Protein AF-A0A1V5L8U8-F1 (afdb_monomer)

pLDDT: mean 83.46, std 14.88, range [32.38, 98.06]

Structure (mmCIF, N/CA/C/O backbone):
data_AF-A0A1V5L8U8-F1
#
_entry.id   AF-A0A1V5L8U8-F1
#
loop_
_atom_site.group_PDB
_atom_site.id
_atom_site.type_symbol
_atom_site.label_atom_id
_atom_site.label_alt_id
_atom_site.label_comp_id
_atom_site.label_asym_id
_atom_site.label_entity_id
_atom_site.label_seq_id
_atom_site.pdbx_PDB_ins_code
_atom_site.Cartn_x
_atom_site.Cartn_y
_atom_site.Cartn_z
_atom_site.occupancy
_atom_site.B_iso_or_equiv
_atom_site.auth_seq_id
_atom_site.auth_comp_id
_atom_site.auth_asym_id
_atom_site.auth_atom_id
_atom_site.pdbx_PDB_model_num
ATOM 1 N N . MET A 1 1 ? -17.387 28.660 22.963 1.00 44.50 1 MET A N 1
ATOM 2 C CA . MET A 1 1 ? -15.971 28.451 23.351 1.00 44.50 1 MET A CA 1
ATOM 3 C C . MET A 1 1 ? -15.909 27.223 24.252 1.00 44.50 1 MET A C 1
ATOM 5 O O . MET A 1 1 ? -16.663 27.204 25.211 1.00 44.50 1 MET A O 1
ATOM 9 N N . GLY A 1 2 ? -15.097 26.206 23.930 1.00 62.06 2 GLY A N 1
ATOM 10 C CA . GLY A 1 2 ? -15.067 24.925 24.670 1.00 62.06 2 GLY A CA 1
ATOM 11 C C . GLY A 1 2 ? -14.034 24.831 25.805 1.00 62.06 2 GLY A C 1
ATOM 12 O O . GLY A 1 2 ? -14.216 24.066 26.744 1.00 62.06 2 GLY A O 1
ATOM 13 N N . ARG A 1 3 ? -12.962 25.633 25.762 1.00 73.81 3 ARG A N 1
ATOM 14 C CA . ARG A 1 3 ? -11.965 25.745 26.842 1.00 73.81 3 ARG A CA 1
ATOM 15 C C . ARG A 1 3 ? -11.237 27.084 26.792 1.00 73.81 3 ARG A C 1
ATOM 17 O O . ARG A 1 3 ? -11.076 27.654 25.712 1.00 73.81 3 ARG A O 1
ATOM 24 N N . VAL A 1 4 ? -10.746 27.539 27.940 1.00 76.62 4 VAL A N 1
ATOM 25 C CA . VAL A 1 4 ? -9.799 28.652 28.080 1.00 76.62 4 VAL A CA 1
ATOM 26 C C . VAL A 1 4 ? -8.447 28.076 28.483 1.00 76.62 4 VAL A C 1
ATOM 28 O O . VAL A 1 4 ? -8.317 27.461 29.536 1.00 76.62 4 VAL A O 1
ATOM 31 N N . ILE A 1 5 ? -7.425 28.266 27.650 1.00 77.50 5 ILE A N 1
ATOM 32 C CA . ILE A 1 5 ? -6.065 27.811 27.950 1.00 77.50 5 ILE A CA 1
ATOM 33 C C . ILE A 1 5 ? -5.241 29.000 28.447 1.00 77.50 5 ILE A C 1
ATOM 35 O O . ILE A 1 5 ? -4.843 29.860 27.663 1.00 77.50 5 ILE A O 1
ATOM 39 N N . ALA A 1 6 ? -4.940 29.029 29.742 1.00 81.19 6 ALA A N 1
ATOM 40 C CA . ALA A 1 6 ? -3.997 29.972 30.322 1.00 81.19 6 ALA A CA 1
ATOM 41 C C . ALA A 1 6 ? -2.571 29.432 30.139 1.00 81.19 6 ALA A C 1
ATOM 43 O O . ALA A 1 6 ? -2.156 28.483 30.805 1.00 81.19 6 ALA A O 1
ATOM 44 N N . ARG A 1 7 ? -1.808 30.025 29.215 1.00 84.12 7 ARG A N 1
ATOM 45 C CA . ARG A 1 7 ? -0.386 29.713 28.996 1.00 84.12 7 ARG A CA 1
ATOM 46 C C . ARG A 1 7 ? 0.474 30.895 29.439 1.00 84.12 7 ARG A C 1
ATOM 48 O O . ARG A 1 7 ? 0.450 31.919 28.762 1.00 84.12 7 ARG A O 1
ATOM 55 N N . PRO A 1 8 ? 1.241 30.768 30.532 1.00 85.50 8 PRO A N 1
ATOM 56 C CA . PRO A 1 8 ? 2.169 31.808 30.933 1.00 85.50 8 PRO A CA 1
ATOM 57 C C . PRO A 1 8 ? 3.438 31.765 30.076 1.00 85.50 8 PRO A C 1
ATOM 59 O O . PRO A 1 8 ? 4.004 30.696 29.810 1.00 85.50 8 PRO A O 1
ATOM 62 N N . PHE A 1 9 ? 3.904 32.947 29.689 1.00 87.44 9 PHE A N 1
ATOM 63 C CA . PHE A 1 9 ? 5.150 33.162 28.962 1.00 87.44 9 PHE A CA 1
ATOM 64 C C . PHE A 1 9 ? 6.118 33.985 29.821 1.00 87.44 9 PHE A C 1
ATOM 66 O O . PHE A 1 9 ? 5.687 34.748 30.683 1.00 87.44 9 PHE A O 1
ATOM 73 N N . GLN A 1 10 ? 7.417 33.823 29.587 1.00 87.62 10 GLN A N 1
ATOM 74 C CA . GLN A 1 10 ? 8.487 34.675 30.116 1.00 87.62 10 GLN A CA 1
ATOM 75 C C . GLN A 1 10 ? 9.267 35.283 28.949 1.00 87.62 10 GLN A C 1
ATOM 77 O O . GLN A 1 10 ? 9.332 34.669 27.890 1.00 87.62 10 GLN A O 1
ATOM 82 N N . GLY A 1 11 ? 9.869 36.454 29.136 1.00 86.25 11 GLY A N 1
ATOM 83 C CA . GLY A 1 11 ? 10.631 37.156 28.098 1.00 86.25 11 GLY A CA 1
ATOM 84 C C . GLY A 1 11 ? 9.962 38.453 27.650 1.00 86.25 11 GLY A C 1
ATOM 85 O O . GLY A 1 11 ? 8.949 38.864 28.212 1.00 86.25 11 GLY A O 1
ATOM 86 N N . GLU A 1 12 ? 10.548 39.083 26.638 1.00 83.25 12 GLU A N 1
ATOM 87 C CA . GLU A 1 12 ? 10.121 40.380 26.109 1.00 83.25 12 GLU A CA 1
ATOM 88 C C . GLU A 1 12 ? 9.320 40.207 24.806 1.00 83.25 12 GLU A C 1
ATOM 90 O O . GLU A 1 12 ? 9.393 39.147 24.167 1.00 83.25 12 GLU A O 1
ATOM 95 N N . PRO A 1 13 ? 8.555 41.222 24.361 1.00 87.12 13 PRO A N 1
ATOM 96 C CA . PRO A 1 13 ? 7.901 41.199 23.057 1.00 87.12 13 PRO A CA 1
ATOM 97 C C . PRO A 1 13 ? 8.875 40.809 21.932 1.00 87.12 13 PRO A C 1
ATOM 99 O O . PRO A 1 13 ? 9.871 41.484 21.688 1.00 87.12 13 PRO A O 1
ATOM 102 N N . GLY A 1 14 ? 8.586 39.694 21.253 1.00 79.62 14 GLY A N 1
ATOM 103 C CA . GLY A 1 14 ? 9.442 39.112 20.209 1.00 79.62 14 GLY A CA 1
ATOM 104 C C . GLY A 1 14 ? 10.337 37.949 20.662 1.00 79.62 14 GLY A C 1
ATOM 105 O O . GLY A 1 14 ? 10.921 37.286 19.810 1.00 79.62 14 GLY A O 1
ATOM 106 N N . SER A 1 15 ? 10.412 37.647 21.964 1.00 84.12 15 SER A N 1
ATOM 107 C CA . SER A 1 15 ? 11.264 36.585 22.532 1.00 84.12 15 SER A CA 1
ATOM 108 C C . SER A 1 15 ? 10.591 35.771 23.650 1.00 84.12 15 SER A C 1
ATOM 110 O O . SER A 1 15 ? 11.255 35.227 24.531 1.00 84.12 15 SER A O 1
ATOM 112 N N . PHE A 1 16 ? 9.261 35.650 23.619 1.00 83.50 16 PHE A N 1
ATOM 113 C CA . PHE A 1 16 ? 8.518 34.893 24.627 1.00 83.50 16 PHE A CA 1
ATOM 114 C C . PHE A 1 16 ? 8.857 33.393 24.628 1.00 83.50 16 PHE A C 1
ATOM 116 O O . PHE A 1 16 ? 8.695 32.691 23.629 1.00 83.50 16 PHE A O 1
ATOM 123 N N . VAL A 1 17 ? 9.224 32.877 25.799 1.00 74.00 17 VAL A N 1
ATOM 124 C CA . VAL A 1 17 ? 9.460 31.460 26.083 1.00 74.00 17 VAL A CA 1
ATOM 125 C C . VAL A 1 17 ? 8.298 30.904 26.904 1.00 74.00 17 VAL A C 1
ATOM 127 O O . VAL A 1 17 ? 7.831 31.515 27.867 1.00 74.00 17 VAL A O 1
ATOM 130 N N . ARG A 1 18 ? 7.807 29.721 26.520 1.00 80.56 18 ARG A N 1
ATOM 131 C CA . ARG A 1 18 ? 6.719 29.032 27.230 1.00 80.56 18 ARG A CA 1
ATOM 132 C C . ARG A 1 18 ? 7.197 28.572 28.606 1.00 80.56 18 ARG A C 1
ATOM 134 O O . ARG A 1 18 ? 8.231 27.918 28.714 1.00 80.56 18 ARG A O 1
ATOM 141 N N . THR A 1 19 ? 6.410 28.846 29.641 1.00 80.44 19 THR A N 1
ATOM 142 C CA . THR A 1 19 ? 6.675 28.333 30.993 1.00 80.44 19 THR A CA 1
ATOM 143 C C . THR A 1 19 ? 5.835 27.094 31.303 1.00 80.44 19 THR A C 1
ATOM 145 O O . THR A 1 19 ? 4.865 26.784 30.610 1.00 80.44 19 THR A O 1
ATOM 148 N N . LYS A 1 20 ? 6.185 26.385 32.383 1.00 69.06 20 LYS A N 1
ATOM 149 C CA . LYS A 1 20 ? 5.492 25.161 32.823 1.00 69.06 20 LYS A CA 1
ATOM 150 C C . LYS A 1 20 ? 4.095 25.403 33.424 1.00 69.06 20 LYS A C 1
ATOM 152 O O . LYS A 1 20 ? 3.372 24.444 33.653 1.00 69.06 20 LYS A O 1
ATOM 157 N N . GLY A 1 21 ? 3.679 26.652 33.660 1.00 73.50 21 GLY A N 1
ATOM 158 C CA . GLY A 1 21 ? 2.427 26.989 34.359 1.00 73.50 21 GLY A CA 1
ATOM 159 C C . GLY A 1 21 ? 1.143 26.911 33.521 1.00 73.50 21 GLY A C 1
ATOM 160 O O . GLY A 1 21 ? 0.193 27.632 33.820 1.00 73.50 21 GLY A O 1
ATOM 161 N N . ARG A 1 22 ? 1.106 26.102 32.454 1.00 80.25 22 ARG A N 1
ATOM 162 C CA . ARG A 1 22 ? -0.082 25.959 31.597 1.00 80.25 22 ARG A CA 1
ATOM 163 C C . ARG A 1 22 ? -1.259 25.409 32.411 1.00 80.25 22 ARG A C 1
ATOM 165 O O . ARG A 1 22 ? -1.125 24.374 33.058 1.00 80.25 22 ARG A O 1
ATOM 172 N N . ARG A 1 23 ? -2.416 26.069 32.330 1.00 74.62 23 ARG A N 1
ATOM 173 C CA . ARG A 1 23 ? -3.693 25.586 32.871 1.00 74.62 23 ARG A CA 1
ATOM 174 C C . ARG A 1 23 ? -4.756 25.599 31.785 1.00 74.62 23 ARG A C 1
ATOM 176 O O . ARG A 1 23 ? -4.928 26.604 31.100 1.00 74.62 23 ARG A O 1
ATOM 183 N N . ASP A 1 24 ? -5.478 24.497 31.666 1.00 77.88 24 ASP A N 1
ATOM 184 C CA . ASP A 1 24 ? -6.575 24.346 30.719 1.00 77.88 24 ASP A CA 1
ATOM 185 C C . ASP A 1 24 ? -7.878 24.340 31.536 1.00 77.88 24 ASP A C 1
ATOM 187 O O . ASP A 1 24 ? -8.090 23.464 32.369 1.00 77.88 24 ASP A O 1
ATOM 191 N N . PHE A 1 25 ? -8.719 25.355 31.343 1.00 80.88 25 PHE A N 1
ATOM 192 C CA . PHE A 1 25 ? -10.020 25.497 31.993 1.00 80.88 25 PHE A CA 1
ATOM 193 C C . PHE A 1 25 ? -11.112 25.128 30.994 1.00 80.88 25 PHE A C 1
ATOM 195 O O . PHE A 1 25 ? -11.476 25.929 30.128 1.00 80.88 25 PHE A O 1
ATOM 202 N N . SER A 1 26 ? -11.602 23.899 31.079 1.00 82.56 26 SER A N 1
ATOM 203 C CA . SER A 1 26 ? -12.661 23.407 30.199 1.00 82.56 26 SER A CA 1
ATOM 204 C C . SER A 1 26 ? -14.034 23.870 30.669 1.00 82.56 26 SER A C 1
ATOM 206 O O . SER A 1 26 ? -14.307 23.927 31.868 1.00 82.56 26 SER A O 1
ATOM 208 N N . VAL A 1 27 ? -14.903 24.199 29.717 1.00 85.56 27 VAL A N 1
ATOM 209 C CA . VAL A 1 27 ? -16.311 24.485 30.004 1.00 85.56 27 VAL A CA 1
ATOM 210 C C . VAL A 1 27 ? -17.068 23.156 29.963 1.00 85.56 27 VAL A C 1
ATOM 212 O O . VAL A 1 27 ? -16.874 22.404 29.006 1.00 85.56 27 VAL A O 1
ATOM 215 N N . PRO A 1 28 ? -17.917 22.841 30.959 1.00 84.94 28 PRO A N 1
ATOM 216 C CA . PRO A 1 28 ? -18.753 21.650 30.896 1.00 84.94 28 PRO A CA 1
ATOM 217 C C . PRO A 1 28 ? -19.598 21.620 29.612 1.00 84.94 28 PRO A C 1
ATOM 219 O O . PRO A 1 28 ? -20.017 22.683 29.138 1.00 84.94 28 PRO A O 1
ATOM 222 N N . PRO A 1 29 ? -19.897 20.430 29.059 1.00 87.62 29 PRO A N 1
ATOM 223 C CA . PRO A 1 29 ? -20.799 20.300 27.921 1.00 87.62 29 PRO A CA 1
ATOM 224 C C . PRO A 1 29 ? -22.115 21.058 28.150 1.00 87.62 29 PRO A C 1
ATOM 226 O O . PRO A 1 29 ? -22.753 20.919 29.194 1.00 87.62 29 PRO A O 1
ATOM 229 N N . SER A 1 30 ? -22.526 21.860 27.164 1.00 88.19 30 SER A N 1
ATOM 230 C CA . SER A 1 30 ? -23.693 22.754 27.250 1.00 88.19 30 SER A CA 1
ATOM 231 C C . SER A 1 30 ? -25.049 22.038 27.259 1.00 88.19 30 SER A C 1
ATOM 233 O O . SER A 1 30 ? -26.071 22.670 27.502 1.00 88.19 30 SER A O 1
ATOM 235 N N . GLY A 1 31 ? -25.072 20.740 26.964 1.00 90.88 31 GLY A N 1
ATOM 236 C CA . GLY A 1 31 ? -26.263 19.895 26.985 1.00 90.88 31 GLY A CA 1
ATOM 237 C C . GLY A 1 31 ? -25.912 18.467 27.410 1.00 90.88 31 GLY A C 1
ATOM 238 O O . GLY A 1 31 ? -24.744 18.200 27.708 1.00 90.88 31 GLY A O 1
ATOM 239 N N . PRO A 1 32 ? -26.903 17.562 27.470 1.00 94.19 32 PRO A N 1
ATOM 240 C CA . PRO A 1 32 ? -26.669 16.144 27.723 1.00 94.19 32 PRO A CA 1
ATOM 241 C C . PRO A 1 32 ? -25.724 15.530 26.687 1.00 94.19 32 PRO A C 1
ATOM 243 O O . PRO A 1 32 ? -25.751 15.886 25.507 1.00 94.19 32 PRO A O 1
ATOM 246 N N . THR A 1 33 ? -24.895 14.598 27.138 1.00 95.69 33 THR A N 1
ATOM 247 C CA . THR A 1 33 ? -23.959 13.825 26.318 1.00 95.69 33 THR A CA 1
ATOM 248 C C . THR A 1 33 ? -24.261 12.337 26.439 1.00 95.69 33 THR A C 1
ATOM 250 O O . THR A 1 33 ? -24.886 11.905 27.405 1.00 95.69 33 THR A O 1
ATOM 253 N N . TYR A 1 34 ? -23.759 11.520 25.510 1.00 96.94 34 TYR A N 1
ATOM 254 C CA . TYR A 1 34 ? -23.870 10.067 25.659 1.00 96.94 34 TYR A CA 1
ATOM 255 C C . TYR A 1 34 ? -23.141 9.533 26.898 1.00 96.94 34 TYR A C 1
ATOM 257 O O . TYR A 1 34 ? -23.536 8.496 27.411 1.00 96.94 34 TYR A O 1
ATOM 265 N N . LEU A 1 35 ? -22.144 10.248 27.436 1.00 97.00 35 LEU A N 1
ATOM 266 C CA . LEU A 1 35 ? -21.530 9.878 28.714 1.00 97.00 35 LEU A CA 1
ATOM 267 C C . LEU A 1 35 ? -22.527 10.014 29.875 1.00 97.00 35 LEU A C 1
ATOM 269 O O . LEU A 1 35 ? -22.602 9.130 30.721 1.00 97.00 35 LEU A O 1
ATOM 273 N N . ASP A 1 36 ? -23.340 11.076 29.876 1.00 96.25 36 ASP A N 1
ATOM 274 C CA . ASP A 1 36 ? -24.425 11.228 30.854 1.00 96.25 36 ASP A CA 1
ATOM 275 C C . ASP A 1 36 ? -25.468 10.114 30.681 1.00 96.25 36 ASP A C 1
ATOM 277 O O . ASP A 1 36 ? -25.864 9.480 31.655 1.00 96.25 36 ASP A O 1
ATOM 281 N N . ARG A 1 37 ? -25.859 9.821 29.430 1.00 97.38 37 ARG A N 1
ATOM 282 C CA . ARG A 1 37 ? -26.829 8.757 29.123 1.00 97.38 37 ARG A CA 1
ATOM 283 C C . ARG A 1 37 ? -26.358 7.379 29.576 1.00 97.38 37 ARG A C 1
ATOM 285 O O . ARG A 1 37 ? -27.161 6.613 30.102 1.00 97.38 37 ARG A O 1
ATOM 292 N N . LEU A 1 38 ? -25.075 7.064 29.404 1.00 97.88 38 LEU A N 1
ATOM 293 C CA . LEU A 1 38 ? -24.485 5.819 29.902 1.00 97.88 38 LEU A CA 1
ATOM 294 C C . LEU A 1 38 ? -24.603 5.728 31.428 1.00 97.88 38 LEU A C 1
ATOM 296 O O . LEU A 1 38 ? -25.060 4.707 31.940 1.00 97.88 38 LEU A O 1
ATOM 300 N N . GLN A 1 39 ? -24.285 6.808 32.149 1.00 96.12 39 GLN A N 1
ATOM 301 C CA . GLN A 1 39 ? -24.415 6.843 33.609 1.00 96.12 39 GLN A CA 1
ATOM 302 C C . GLN A 1 39 ? -25.869 6.696 34.077 1.00 96.12 39 GLN A C 1
ATOM 304 O O . GLN A 1 39 ? -26.125 5.964 35.032 1.00 96.12 39 GLN A O 1
ATOM 309 N N . GLU A 1 40 ? -26.824 7.329 33.391 1.00 96.50 40 GLU A N 1
ATOM 310 C CA . GLU A 1 40 ? -28.263 7.184 33.665 1.00 96.50 40 GLU A CA 1
ATOM 311 C C . GLU A 1 40 ? -28.744 5.726 33.530 1.00 96.50 40 GLU A C 1
ATOM 313 O O . GLU A 1 40 ? -29.653 5.313 34.248 1.00 96.50 40 GLU A O 1
ATOM 318 N N . HIS A 1 41 ? -28.102 4.933 32.665 1.00 97.31 41 HIS A N 1
ATOM 319 C CA . HIS A 1 41 ? -28.384 3.505 32.470 1.00 97.31 41 HIS A CA 1
ATOM 320 C C . HIS A 1 41 ? -27.484 2.589 33.316 1.00 97.31 41 HIS A C 1
ATOM 322 O O . HIS A 1 41 ? -27.465 1.377 33.112 1.00 97.31 41 HIS A O 1
ATOM 328 N N . GLY A 1 42 ? -26.731 3.146 34.270 1.00 96.62 42 GLY A N 1
ATOM 329 C CA . GLY A 1 42 ? -25.854 2.380 35.155 1.00 96.62 42 GLY A CA 1
ATOM 330 C C . GLY A 1 42 ? -24.607 1.811 34.473 1.00 96.62 42 GLY A C 1
ATOM 331 O O . GLY A 1 42 ? -23.954 0.944 35.050 1.00 96.62 42 GLY A O 1
ATOM 332 N N . VAL A 1 43 ? -24.254 2.287 33.275 1.00 97.69 43 VAL A N 1
ATOM 333 C CA . VAL A 1 43 ? -23.040 1.864 32.570 1.00 97.69 43 VAL A CA 1
ATOM 334 C C . VAL A 1 43 ? -21.848 2.696 33.058 1.00 97.69 43 VAL A C 1
ATOM 336 O O . VAL A 1 43 ? -21.846 3.921 32.896 1.00 97.69 43 VAL A O 1
ATOM 339 N N . PRO A 1 44 ? -20.813 2.072 33.647 1.00 97.25 44 PRO A N 1
ATOM 340 C CA . PRO A 1 44 ? -19.638 2.796 34.110 1.00 97.25 44 PRO A CA 1
ATOM 341 C C . PRO A 1 44 ? -18.785 3.303 32.941 1.00 97.25 44 PRO A C 1
ATOM 343 O O . PRO A 1 44 ? -18.638 2.642 31.911 1.00 97.25 44 PRO A O 1
ATOM 346 N N . VAL A 1 45 ? -18.187 4.480 33.127 1.00 98.00 45 VAL A N 1
ATOM 347 C CA . VAL A 1 45 ? -17.267 5.093 32.162 1.00 98.00 45 VAL A CA 1
ATOM 348 C C . VAL A 1 45 ? -15.908 5.312 32.824 1.00 98.00 45 VAL A C 1
ATOM 350 O O . VAL A 1 45 ? -15.792 6.092 33.773 1.00 98.00 45 VAL A O 1
ATOM 353 N N . HIS A 1 46 ? -14.874 4.647 32.312 1.00 97.75 46 HIS A N 1
ATOM 354 C CA . HIS A 1 46 ? -13.487 4.795 32.737 1.00 97.75 46 HIS A CA 1
ATOM 355 C C . HIS A 1 46 ? -12.715 5.698 31.767 1.00 97.75 46 HIS A C 1
ATOM 357 O O . HIS A 1 46 ? -12.510 5.354 30.604 1.00 97.75 46 HIS A O 1
ATOM 363 N N . GLY A 1 47 ? -12.279 6.867 32.236 1.00 97.12 47 GLY A N 1
ATOM 364 C CA . GLY A 1 47 ? -11.524 7.828 31.429 1.00 97.12 47 GLY A CA 1
ATOM 365 C C . GLY A 1 47 ? -10.015 7.687 31.600 1.00 97.12 47 GLY A C 1
ATOM 366 O O . GLY A 1 47 ? -9.516 7.735 32.721 1.00 97.12 47 GLY A O 1
ATOM 367 N N . VAL A 1 48 ? -9.267 7.594 30.500 1.00 96.75 48 VAL A N 1
ATOM 368 C CA . VAL A 1 48 ? -7.801 7.477 30.515 1.00 96.75 48 VAL A CA 1
ATOM 369 C C . VAL A 1 48 ? -7.152 8.698 29.864 1.00 96.75 48 VAL A C 1
ATOM 371 O O . VAL A 1 48 ? -7.378 9.017 28.692 1.00 96.75 48 VAL A O 1
ATOM 374 N N . GLY A 1 49 ? -6.299 9.379 30.629 1.00 91.38 49 GLY A N 1
ATOM 375 C CA . GLY A 1 49 ? -5.541 10.537 30.163 1.00 91.38 49 GLY A CA 1
ATOM 376 C C . GLY A 1 49 ? -6.405 11.781 29.932 1.00 91.38 49 GLY A C 1
ATOM 377 O O . GLY A 1 49 ? -7.309 12.100 30.702 1.00 91.38 49 GLY A O 1
ATOM 378 N N . LYS A 1 50 ? -6.103 12.524 28.862 1.00 88.56 50 LYS A N 1
ATOM 379 C CA . LYS A 1 50 ? -6.628 13.883 28.628 1.00 88.56 50 LYS A CA 1
ATOM 380 C C . LYS A 1 50 ? -8.107 13.960 28.249 1.00 88.56 50 LYS A C 1
ATOM 382 O O . LYS A 1 50 ? -8.643 15.063 28.185 1.00 88.56 50 LYS A O 1
ATOM 387 N N . VAL A 1 51 ? -8.766 12.833 27.986 1.00 91.00 51 VAL A N 1
ATOM 388 C CA . VAL A 1 51 ? -10.175 12.830 27.568 1.00 91.00 51 VAL A CA 1
ATOM 389 C C . VAL A 1 51 ? -11.100 13.395 28.646 1.00 91.00 51 VAL A C 1
ATOM 391 O O . VAL A 1 51 ? -12.036 14.117 28.329 1.00 91.00 51 VAL A O 1
ATOM 394 N N . VAL A 1 52 ? -10.791 13.154 29.921 1.00 91.75 52 VAL A N 1
ATOM 395 C CA . VAL A 1 52 ? -11.594 13.620 31.061 1.00 91.75 52 VAL A CA 1
ATOM 396 C C . VAL A 1 52 ? -11.663 15.149 31.093 1.00 91.75 52 VAL A C 1
ATOM 398 O O . VAL A 1 52 ? -12.731 15.733 31.294 1.00 91.75 52 VAL A O 1
ATOM 401 N N . ASP A 1 53 ? -10.533 15.803 30.808 1.00 88.31 53 ASP A N 1
ATOM 402 C CA . ASP A 1 53 ? -10.434 17.261 30.750 1.00 88.31 53 ASP A CA 1
ATOM 403 C C . ASP A 1 53 ? -11.323 17.842 29.637 1.00 88.31 53 ASP A C 1
ATOM 405 O O . ASP A 1 53 ? -11.836 18.948 29.792 1.00 88.31 53 ASP A O 1
ATOM 409 N N . LEU A 1 54 ? -11.549 17.118 28.531 1.00 86.81 54 LEU A N 1
ATOM 410 C CA . LEU A 1 54 ? -12.385 17.589 27.414 1.00 86.81 54 LEU A CA 1
ATOM 411 C C . LEU A 1 54 ? -13.865 17.725 27.794 1.00 86.81 54 LEU A C 1
ATOM 413 O O . LEU A 1 54 ? -14.568 18.545 27.212 1.00 86.81 54 LEU A O 1
ATOM 417 N N . PHE A 1 55 ? -14.316 16.969 28.795 1.00 91.00 55 PHE A N 1
ATOM 418 C CA . PHE A 1 55 ? -15.690 17.004 29.302 1.00 91.00 55 PHE A CA 1
ATOM 419 C C . PHE A 1 55 ? -15.790 17.672 30.679 1.00 91.00 55 PHE A C 1
ATOM 421 O O . PHE A 1 55 ? -16.830 17.589 31.330 1.00 91.00 55 PHE A O 1
ATOM 428 N N . ALA A 1 56 ? -14.722 18.332 31.145 1.00 90.12 56 ALA A N 1
ATOM 429 C CA . ALA A 1 56 ? -14.640 18.915 32.487 1.00 90.12 56 ALA A CA 1
ATOM 430 C C . ALA A 1 56 ? -14.990 17.906 33.607 1.00 90.12 56 ALA A C 1
ATOM 432 O O . ALA A 1 56 ? -15.624 18.262 34.598 1.00 90.12 56 ALA A O 1
ATOM 433 N N . GLY A 1 57 ? -14.615 16.634 33.423 1.00 91.12 57 GLY A N 1
ATOM 434 C CA . GLY A 1 57 ? -14.904 15.541 34.359 1.00 91.12 57 GLY A CA 1
ATOM 435 C C . GLY A 1 57 ? -16.341 15.008 34.340 1.00 91.12 57 GLY A C 1
ATOM 436 O O . GLY A 1 57 ? -16.634 14.041 35.037 1.00 91.12 57 GLY A O 1
ATOM 437 N N . ARG A 1 58 ? -17.243 15.592 33.545 1.00 94.06 58 ARG A N 1
ATOM 438 C CA . ARG A 1 58 ? -18.642 15.161 33.456 1.00 94.06 58 ARG A CA 1
ATOM 439 C C . ARG A 1 58 ? -18.770 13.825 32.717 1.00 94.06 58 ARG A C 1
ATOM 441 O O . ARG A 1 58 ? -18.167 13.651 31.661 1.00 94.06 58 ARG A O 1
ATOM 448 N N . GLY A 1 59 ? -19.591 12.919 33.250 1.00 94.31 59 GLY A N 1
ATOM 449 C CA . GLY A 1 59 ? -19.908 11.637 32.613 1.00 94.31 59 GLY A CA 1
ATOM 450 C C . GLY A 1 59 ? -18.863 10.532 32.814 1.00 94.31 59 GLY A C 1
ATOM 451 O O . GLY A 1 59 ? -18.927 9.514 32.134 1.00 94.31 59 GLY A O 1
ATOM 452 N N . PHE A 1 60 ? -17.905 10.711 33.731 1.00 96.31 60 PHE A N 1
ATOM 453 C CA . PHE A 1 60 ? -16.903 9.698 34.079 1.00 96.31 60 PHE A CA 1
ATOM 454 C C . PHE A 1 60 ? -17.168 9.116 35.469 1.00 96.31 60 PHE A C 1
ATOM 456 O O . PHE A 1 60 ? -17.422 9.852 36.420 1.00 96.31 60 PHE A O 1
ATOM 463 N N . SER A 1 61 ? -17.103 7.791 35.587 1.00 96.38 61 SER A N 1
ATOM 464 C CA . SER A 1 61 ? -17.257 7.061 36.853 1.00 96.38 61 SER A CA 1
ATOM 465 C C . SER A 1 61 ? -15.917 6.901 37.567 1.00 96.38 61 SER A C 1
ATOM 467 O O . SER A 1 61 ? -15.825 7.062 38.780 1.00 96.38 61 SER A O 1
ATOM 469 N N . THR A 1 62 ? -14.865 6.597 36.807 1.00 95.69 62 THR A N 1
ATOM 470 C CA . THR A 1 62 ? -13.490 6.458 37.297 1.00 95.69 62 THR A CA 1
ATOM 471 C C . THR A 1 62 ? -12.516 7.028 36.271 1.00 95.69 62 THR A C 1
ATOM 473 O O . THR A 1 62 ? -12.845 7.186 35.092 1.00 95.69 62 THR A O 1
ATOM 476 N N . THR A 1 63 ? -11.313 7.391 36.716 1.00 96.12 63 THR A N 1
ATOM 477 C CA . THR A 1 63 ? -10.316 8.027 35.847 1.00 96.12 63 THR A CA 1
ATOM 478 C C . THR A 1 63 ? -8.906 7.565 36.175 1.00 96.12 63 THR A C 1
ATOM 480 O O . THR A 1 63 ? -8.545 7.521 37.351 1.00 96.12 63 THR A O 1
ATOM 483 N N . THR A 1 64 ? -8.092 7.343 35.146 1.00 95.75 64 THR A N 1
ATOM 484 C CA . THR A 1 64 ? -6.661 7.049 35.261 1.00 95.75 64 THR A CA 1
ATOM 485 C C . THR A 1 64 ? -5.849 8.178 34.640 1.00 95.75 64 THR A C 1
ATOM 487 O O . THR A 1 64 ? -6.002 8.515 33.462 1.00 95.75 64 THR A O 1
ATOM 490 N N . GLN A 1 65 ? -4.962 8.773 35.437 1.00 93.31 65 GLN A N 1
ATOM 491 C CA . GLN A 1 65 ? -4.035 9.793 34.956 1.00 93.31 65 GLN A CA 1
ATOM 492 C C . GLN A 1 65 ? -2.927 9.127 34.134 1.00 93.31 65 GLN A C 1
ATOM 494 O O . GLN A 1 65 ? -2.219 8.253 34.625 1.00 93.31 65 GLN A O 1
ATOM 499 N N . ALA A 1 66 ? -2.776 9.554 32.884 1.00 93.00 66 ALA A N 1
ATOM 500 C CA . ALA A 1 66 ? -1.757 9.062 31.964 1.00 93.00 66 ALA A CA 1
ATOM 501 C C . ALA A 1 66 ? -1.286 10.211 31.065 1.00 93.00 66 ALA A C 1
ATOM 503 O O . ALA A 1 66 ? -2.099 11.038 30.636 1.00 93.00 66 ALA A O 1
ATOM 504 N N . SER A 1 67 ? 0.021 10.277 30.802 1.00 89.81 67 SER A N 1
ATOM 505 C CA . SER A 1 67 ? 0.634 11.344 30.011 1.00 89.81 67 SER A CA 1
ATOM 506 C C . SER A 1 67 ? 1.303 10.777 28.768 1.00 89.81 67 SER A C 1
ATOM 508 O O . SER A 1 67 ? 2.246 9.999 28.855 1.00 89.81 67 SER A O 1
ATOM 510 N N . GLY A 1 68 ? 0.844 11.224 27.605 1.00 91.50 68 GLY A N 1
ATOM 511 C CA . GLY A 1 68 ? 1.338 10.747 26.320 1.00 91.50 68 GLY A CA 1
ATOM 512 C C . GLY A 1 68 ? 0.809 9.365 25.936 1.00 91.50 68 GLY A C 1
ATOM 513 O O . GLY A 1 68 ? 0.261 8.610 26.744 1.00 91.50 68 GLY A O 1
ATOM 514 N N . ASN A 1 69 ? 0.964 9.032 24.660 1.00 94.31 69 ASN A N 1
ATOM 515 C CA . ASN A 1 69 ? 0.336 7.872 24.040 1.00 94.31 69 ASN A CA 1
ATOM 516 C C . ASN A 1 69 ? 0.823 6.554 24.649 1.00 94.31 69 ASN A C 1
ATOM 518 O O . ASN A 1 69 ? 0.037 5.622 24.794 1.00 94.31 69 ASN A O 1
ATOM 522 N N . ALA A 1 70 ? 2.102 6.462 25.024 1.00 93.62 70 ALA A N 1
ATOM 523 C CA . ALA A 1 70 ? 2.664 5.240 25.595 1.00 93.62 70 ALA A CA 1
ATOM 524 C C . ALA A 1 70 ? 2.015 4.871 26.939 1.00 93.62 70 ALA A C 1
ATOM 526 O O . ALA A 1 70 ? 1.616 3.718 27.120 1.00 93.62 70 ALA A O 1
ATOM 527 N N . ASP A 1 71 ? 1.858 5.845 27.838 1.00 95.88 71 ASP A N 1
ATOM 528 C CA . ASP A 1 71 ? 1.230 5.633 29.144 1.00 95.88 71 ASP A CA 1
ATOM 529 C C . ASP A 1 71 ? -0.268 5.381 29.013 1.00 95.88 71 ASP A C 1
ATOM 531 O O . ASP A 1 71 ? -0.802 4.507 29.694 1.00 95.88 71 ASP A O 1
ATOM 535 N N . VAL A 1 72 ? -0.941 6.105 28.111 1.00 96.88 72 VAL A N 1
ATOM 536 C CA . VAL A 1 72 ? -2.371 5.904 27.843 1.00 96.88 72 VAL A CA 1
ATOM 537 C C . VAL A 1 72 ? -2.623 4.486 27.330 1.00 96.88 72 VAL A C 1
ATOM 539 O O . VAL A 1 72 ? -3.482 3.791 27.860 1.00 96.88 72 VAL A O 1
ATOM 542 N N . LEU A 1 73 ? -1.845 4.015 26.350 1.00 96.88 73 LEU A N 1
ATOM 543 C CA . LEU A 1 73 ? -1.988 2.659 25.806 1.00 96.88 73 LEU A CA 1
ATOM 544 C C . LEU A 1 73 ? -1.668 1.576 26.845 1.00 96.88 73 LEU A C 1
ATOM 546 O O . LEU A 1 73 ? -2.310 0.527 26.851 1.00 96.88 73 LEU A O 1
ATOM 550 N N . ARG A 1 74 ? -0.704 1.819 27.740 1.00 96.25 74 ARG A N 1
ATOM 551 C CA . ARG A 1 74 ? -0.430 0.916 28.866 1.00 96.25 74 ARG A CA 1
ATOM 552 C C . ARG A 1 74 ? -1.641 0.824 29.801 1.00 96.25 74 ARG A C 1
ATOM 554 O O . ARG A 1 74 ? -2.090 -0.285 30.069 1.00 96.25 74 ARG A O 1
ATOM 561 N N . ALA A 1 75 ? -2.186 1.963 30.225 1.00 96.56 75 ALA A N 1
ATOM 562 C CA . ALA A 1 75 ? -3.341 2.025 31.121 1.00 96.56 75 ALA A CA 1
ATOM 563 C C . ALA A 1 75 ? -4.606 1.403 30.503 1.00 96.56 75 ALA A C 1
ATOM 565 O O . ALA A 1 75 ? -5.347 0.714 31.193 1.00 96.56 75 ALA A O 1
ATOM 566 N N . VAL A 1 76 ? -4.829 1.573 29.194 1.00 96.81 76 VAL A N 1
ATOM 567 C CA . VAL A 1 76 ? -5.914 0.877 28.476 1.00 96.81 76 VAL A CA 1
ATOM 568 C C . VAL A 1 76 ? -5.725 -0.641 28.539 1.00 96.81 76 VAL A C 1
ATOM 570 O O . VAL A 1 76 ? -6.670 -1.363 28.837 1.00 96.81 76 VAL A O 1
ATOM 573 N N . GLY A 1 77 ? -4.508 -1.135 28.294 1.00 95.25 77 GLY A N 1
ATOM 574 C CA . GLY A 1 77 ? -4.217 -2.569 28.371 1.00 95.25 77 GLY A CA 1
ATOM 575 C C . GLY A 1 77 ? -4.374 -3.156 29.776 1.00 95.25 77 GLY A C 1
ATOM 576 O O . GLY A 1 77 ? -4.798 -4.301 29.902 1.00 95.25 77 GLY A O 1
ATOM 577 N N . GLU A 1 78 ? -4.042 -2.389 30.816 1.00 95.50 78 GLU A N 1
ATOM 578 C CA . GLU A 1 78 ? -4.274 -2.758 32.220 1.00 95.50 78 GLU A CA 1
ATOM 579 C C . GLU A 1 78 ? -5.773 -2.804 32.534 1.00 95.50 78 GLU A C 1
ATOM 581 O O . GLU A 1 78 ? -6.249 -3.822 33.025 1.00 95.50 78 GLU A O 1
ATOM 586 N N . ALA A 1 79 ? -6.535 -1.776 32.145 1.00 94.81 79 ALA A N 1
ATOM 587 C CA . ALA A 1 79 ? -7.980 -1.738 32.358 1.00 94.81 79 ALA A CA 1
ATOM 588 C C . ALA A 1 79 ? -8.705 -2.920 31.684 1.00 94.81 79 ALA A C 1
ATOM 590 O O . ALA A 1 79 ? -9.577 -3.537 32.299 1.00 94.81 79 ALA A O 1
ATOM 591 N N . LEU A 1 80 ? -8.304 -3.276 30.457 1.00 93.25 80 LEU A N 1
ATOM 592 C CA . LEU A 1 80 ? -8.801 -4.469 29.763 1.00 93.25 80 LEU A CA 1
ATOM 593 C C . LEU A 1 80 ? -8.440 -5.758 30.517 1.00 93.25 80 LEU A C 1
ATOM 595 O O . LEU A 1 80 ? -9.300 -6.600 30.741 1.00 93.25 80 LEU A O 1
ATOM 599 N N . ALA A 1 81 ? -7.183 -5.908 30.945 1.00 92.00 81 ALA A N 1
ATOM 600 C CA . ALA A 1 81 ? -6.728 -7.104 31.659 1.00 92.00 81 ALA A CA 1
ATOM 601 C C . ALA A 1 81 ? -7.383 -7.279 33.043 1.00 92.00 81 ALA A C 1
ATOM 603 O O . ALA A 1 81 ? -7.506 -8.402 33.526 1.00 92.00 81 ALA A O 1
ATOM 604 N N . GLU A 1 82 ? -7.798 -6.182 33.674 1.00 92.38 82 GLU A N 1
ATOM 605 C CA . GLU A 1 82 ? -8.533 -6.174 34.942 1.00 92.38 82 GLU A CA 1
ATOM 606 C C . GLU A 1 82 ? -10.038 -6.457 34.774 1.00 92.38 82 GLU A C 1
ATOM 608 O O . GLU A 1 82 ? -10.747 -6.564 35.773 1.00 92.38 82 GLU A O 1
ATOM 613 N N . GLY A 1 83 ? -10.534 -6.596 33.537 1.00 86.94 83 GLY A N 1
ATOM 614 C CA . GLY A 1 83 ? -11.936 -6.917 33.260 1.00 86.94 83 GLY A CA 1
ATOM 615 C C . GLY A 1 83 ? -12.892 -5.752 33.523 1.00 86.94 83 GLY A C 1
ATOM 616 O O . GLY A 1 83 ? -13.994 -5.954 34.034 1.00 86.94 83 GLY A O 1
ATOM 617 N N . HIS A 1 84 ? -12.475 -4.517 33.222 1.00 89.69 84 HIS A N 1
ATOM 618 C CA . HIS A 1 84 ? -13.352 -3.353 33.351 1.00 89.69 84 HIS A CA 1
ATOM 619 C C . HIS A 1 84 ? -14.600 -3.497 32.469 1.00 89.69 84 HIS A C 1
ATOM 621 O O . HIS A 1 84 ? -14.503 -3.574 31.249 1.00 89.69 84 HIS A O 1
ATOM 627 N N . SER A 1 85 ? -15.782 -3.446 33.085 1.00 90.00 85 SER A N 1
ATOM 628 C CA . SER A 1 85 ? -17.062 -3.365 32.374 1.00 90.00 85 SER A CA 1
ATOM 629 C C . SER A 1 85 ? -17.361 -1.937 31.901 1.00 90.00 85 SER A C 1
ATOM 631 O O . SER A 1 85 ? -16.929 -0.978 32.544 1.00 90.00 85 SER A O 1
ATOM 633 N N . GLY A 1 86 ? -18.192 -1.785 30.867 1.00 95.31 86 GLY A N 1
ATOM 634 C CA . GLY A 1 86 ? -18.689 -0.488 30.395 1.00 95.31 86 GLY A CA 1
ATOM 635 C C . GLY A 1 86 ? -17.784 0.166 29.350 1.00 95.31 86 GLY A C 1
ATOM 636 O O . GLY A 1 86 ? -17.269 -0.506 28.463 1.00 95.31 86 GLY A O 1
ATOM 637 N N . LEU A 1 87 ? -17.620 1.491 29.415 1.00 97.81 87 LEU A N 1
ATOM 638 C CA . LEU A 1 87 ? -16.827 2.244 28.437 1.00 97.81 87 LEU A CA 1
ATOM 639 C C . LEU A 1 87 ? -15.431 2.571 28.974 1.00 97.81 87 LEU A C 1
ATOM 641 O O . LEU A 1 87 ? -15.302 3.379 29.891 1.00 97.81 87 LEU A O 1
ATOM 645 N N . ILE A 1 88 ? -14.382 2.061 28.324 1.00 97.69 88 ILE A N 1
ATOM 646 C CA . ILE A 1 88 ? -13.019 2.599 28.454 1.00 97.69 88 ILE A CA 1
ATOM 647 C C . ILE A 1 88 ? -12.831 3.676 27.381 1.00 97.69 88 ILE A C 1
ATOM 649 O O . ILE A 1 88 ? -12.800 3.377 26.189 1.00 97.69 88 ILE A O 1
ATOM 653 N N . PHE A 1 89 ? -12.690 4.936 27.792 1.00 97.38 89 PHE A N 1
ATOM 654 C CA . PHE A 1 89 ? -12.498 6.062 26.881 1.00 97.38 89 PHE A CA 1
ATOM 655 C C . PHE A 1 89 ? -11.097 6.650 27.055 1.00 97.38 89 PHE A C 1
ATOM 657 O O . PHE A 1 89 ? -10.736 7.115 28.135 1.00 97.38 89 PHE A O 1
ATOM 664 N N . ALA A 1 90 ? -10.300 6.643 25.988 1.00 96.44 90 ALA A N 1
ATOM 665 C CA . ALA A 1 90 ? -8.921 7.116 25.988 1.00 96.44 90 ALA A CA 1
ATOM 666 C C . ALA A 1 90 ? -8.672 8.122 24.858 1.00 96.44 90 ALA A C 1
ATOM 668 O O . ALA A 1 90 ? -9.269 8.023 23.787 1.00 96.44 90 ALA A O 1
ATOM 669 N N . 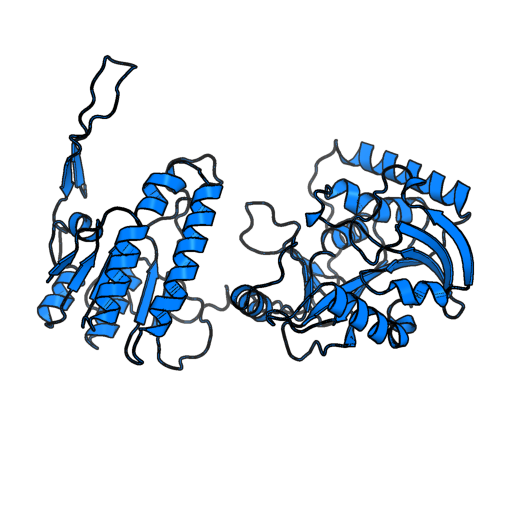ASN A 1 91 ? -7.758 9.070 25.085 1.00 93.50 91 ASN A N 1
ATOM 670 C CA . ASN A 1 91 ? -7.309 10.020 24.064 1.00 93.50 91 ASN A CA 1
ATOM 671 C C . ASN A 1 91 ? -5.792 9.917 23.841 1.00 93.50 91 ASN A C 1
ATOM 673 O O . ASN A 1 91 ? -5.016 10.040 24.790 1.00 93.50 91 ASN A O 1
ATOM 677 N N . LEU A 1 92 ? -5.380 9.747 22.583 1.00 94.12 92 LEU A N 1
ATOM 678 C CA . LEU A 1 92 ? -3.984 9.625 22.150 1.00 94.12 92 LEU A CA 1
ATOM 679 C C . LEU A 1 92 ? -3.467 10.952 21.578 1.00 94.12 92 LEU A C 1
ATOM 681 O O . LEU A 1 92 ? -3.230 11.104 20.379 1.00 94.12 92 LEU A O 1
ATOM 685 N N . VAL A 1 93 ? -3.313 11.927 22.468 1.00 90.56 93 VAL A N 1
ATOM 686 C CA . VAL A 1 93 ? -3.100 13.339 22.128 1.00 90.56 93 VAL A CA 1
ATOM 687 C C . VAL A 1 93 ? -1.761 13.646 21.435 1.00 90.56 93 VAL A C 1
ATOM 689 O O . VAL A 1 93 ? -1.644 14.680 20.776 1.00 90.56 93 VAL A O 1
ATOM 692 N N . ASP A 1 94 ? -0.750 12.778 21.539 1.00 90.31 94 ASP A N 1
ATOM 693 C CA . ASP A 1 94 ? 0.575 13.072 20.968 1.00 90.31 94 ASP A CA 1
ATOM 694 C C . ASP A 1 94 ? 0.554 13.083 19.433 1.00 90.31 94 ASP A C 1
ATOM 696 O O . ASP A 1 94 ? 1.320 13.828 18.816 1.00 90.31 94 ASP A O 1
ATOM 700 N N . PHE A 1 95 ? -0.374 12.330 18.818 1.00 90.31 95 PHE A N 1
ATOM 701 C CA . PHE A 1 95 ? -0.598 12.375 17.368 1.00 90.31 95 PHE A CA 1
ATOM 702 C C . PHE A 1 95 ? -0.876 13.795 16.896 1.00 90.31 95 PHE A C 1
ATOM 704 O O . PHE A 1 95 ? -0.360 14.219 15.867 1.00 90.31 95 PHE A O 1
ATOM 711 N N . ASP A 1 96 ? -1.630 14.545 17.686 1.00 87.44 96 ASP A N 1
ATOM 712 C CA . ASP A 1 96 ? -1.950 15.928 17.399 1.00 87.44 96 ASP A CA 1
ATOM 713 C C . ASP A 1 96 ? -0.823 16.885 17.832 1.00 87.44 96 ASP A C 1
ATOM 715 O O . ASP A 1 96 ? -0.248 17.613 17.018 1.00 87.44 96 ASP A O 1
ATOM 719 N N . MET A 1 97 ? -0.459 16.859 19.119 1.00 84.56 97 MET A N 1
ATOM 720 C CA . MET A 1 97 ? 0.375 17.901 19.732 1.00 84.56 97 MET A CA 1
ATOM 721 C C . MET A 1 97 ? 1.871 17.800 19.419 1.00 84.56 97 MET A C 1
ATOM 723 O O . MET A 1 97 ? 2.535 18.837 19.287 1.00 84.56 97 MET A O 1
ATOM 727 N N . GLU A 1 98 ? 2.409 16.581 19.378 1.00 86.06 98 GLU A N 1
ATOM 728 C CA . GLU A 1 98 ? 3.854 16.346 19.297 1.00 86.06 98 GLU A CA 1
ATOM 729 C C . GLU A 1 98 ? 4.316 16.160 17.852 1.00 86.06 98 GLU A C 1
ATOM 731 O O . GLU A 1 98 ? 5.394 16.638 17.499 1.00 86.06 98 GLU A O 1
ATOM 736 N N . TRP A 1 99 ? 3.502 15.521 17.002 1.00 87.00 99 TRP A N 1
ATOM 737 C CA . TRP A 1 99 ? 3.922 15.154 15.642 1.00 87.00 99 TRP A CA 1
ATOM 738 C C . TRP A 1 99 ? 3.074 15.797 14.542 1.00 87.00 99 TRP A C 1
ATOM 740 O O . TRP A 1 99 ? 3.639 16.386 13.622 1.00 87.00 99 TRP A O 1
ATOM 750 N N . GLY A 1 100 ? 1.741 15.747 14.645 1.00 85.62 100 GLY A N 1
ATOM 751 C CA . GLY A 1 100 ? 0.816 16.236 13.616 1.00 85.62 100 GLY A CA 1
ATOM 752 C C . GLY A 1 100 ? 0.986 17.727 13.340 1.00 85.62 100 GLY A C 1
ATOM 753 O O . GLY A 1 100 ? 1.471 18.109 12.280 1.00 85.62 100 GLY A O 1
ATOM 754 N N . HIS A 1 101 ? 0.699 18.579 14.327 1.00 85.06 101 HIS A N 1
ATOM 755 C CA . HIS A 1 101 ? 0.878 20.035 14.214 1.00 85.06 101 HIS A CA 1
ATOM 756 C C . HIS A 1 101 ? 2.338 20.479 14.019 1.00 85.06 101 HIS A C 1
ATOM 758 O O . HIS A 1 101 ? 2.612 21.645 13.722 1.00 85.06 101 HIS A O 1
ATOM 764 N N . ARG A 1 102 ? 3.299 19.574 14.237 1.00 85.75 102 ARG A N 1
ATOM 765 C CA . ARG A 1 102 ? 4.734 19.826 14.057 1.00 85.75 102 ARG A CA 1
ATOM 766 C C . ARG A 1 102 ? 5.251 19.402 12.691 1.00 85.75 102 ARG A C 1
ATOM 768 O O . ARG A 1 102 ? 6.415 19.671 12.410 1.00 85.75 102 ARG A O 1
ATOM 775 N N . ASN A 1 103 ? 4.396 18.809 11.856 1.00 85.69 103 ASN A N 1
ATOM 776 C CA . ASN A 1 103 ? 4.754 18.253 10.554 1.00 85.69 103 ASN A CA 1
ATOM 777 C C . ASN A 1 103 ? 5.939 17.279 10.635 1.00 85.69 103 ASN A C 1
ATOM 779 O O . ASN A 1 103 ? 6.786 17.218 9.746 1.00 85.69 103 ASN A O 1
ATOM 783 N N . ASP A 1 104 ? 5.995 16.504 11.721 1.00 86.38 104 ASP A N 1
ATOM 784 C CA . ASP A 1 104 ? 6.998 15.460 11.921 1.00 86.38 104 ASP A CA 1
ATOM 785 C C . ASP A 1 104 ? 6.439 14.122 11.422 1.00 86.38 104 ASP A C 1
ATOM 787 O O . ASP A 1 104 ? 5.923 13.300 12.184 1.00 86.38 104 ASP A O 1
ATOM 791 N N . ALA A 1 105 ? 6.483 13.933 10.102 1.00 86.69 105 ALA A N 1
ATOM 792 C CA . ALA A 1 105 ? 5.908 12.760 9.449 1.00 86.69 105 ALA A CA 1
ATOM 793 C C . ALA A 1 105 ? 6.593 11.446 9.862 1.00 86.69 105 ALA A C 1
ATOM 795 O O . ALA A 1 105 ? 5.920 10.423 9.993 1.00 86.69 105 ALA A O 1
ATOM 796 N N . GLU A 1 106 ? 7.907 11.467 10.101 1.00 83.50 106 GLU A N 1
ATOM 797 C CA . GLU A 1 106 ? 8.670 10.280 10.502 1.00 83.50 106 GLU A CA 1
ATOM 798 C C . GLU A 1 106 ? 8.238 9.787 11.885 1.00 83.50 106 GLU A C 1
ATOM 800 O O . GLU A 1 106 ? 7.932 8.603 12.059 1.00 83.50 106 GLU A O 1
ATOM 805 N N . ARG A 1 107 ? 8.142 10.691 12.870 1.00 86.81 107 ARG A N 1
ATOM 806 C CA . ARG A 1 107 ? 7.696 10.311 14.217 1.00 86.81 107 ARG A CA 1
ATOM 807 C C . ARG A 1 107 ? 6.213 9.988 14.269 1.00 86.81 107 ARG A C 1
ATOM 809 O O . ARG A 1 107 ? 5.832 9.077 15.002 1.00 86.81 107 ARG A O 1
ATOM 816 N N . PHE A 1 108 ? 5.390 10.661 13.465 1.00 90.50 108 PHE A N 1
ATOM 817 C CA . PHE A 1 108 ? 3.978 10.308 13.329 1.00 90.50 108 PHE A CA 1
ATOM 818 C C . PHE A 1 108 ? 3.821 8.866 12.820 1.00 90.50 108 PHE A C 1
ATOM 820 O O . PHE A 1 108 ? 3.066 8.084 13.398 1.00 90.50 108 PHE A O 1
ATOM 827 N N . ALA A 1 109 ? 4.575 8.482 11.784 1.00 85.44 109 ALA A N 1
ATOM 828 C CA . ALA A 1 109 ? 4.572 7.118 11.258 1.00 85.44 109 ALA A CA 1
ATOM 829 C C . ALA A 1 109 ? 5.063 6.099 12.301 1.00 85.44 109 ALA A C 1
ATOM 831 O O . ALA A 1 109 ? 4.421 5.069 12.505 1.00 85.44 109 ALA A O 1
ATOM 832 N N . ALA A 1 110 ? 6.146 6.403 13.023 1.00 83.81 110 ALA A N 1
ATOM 833 C CA . ALA A 1 110 ? 6.636 5.548 14.104 1.00 83.81 110 ALA A CA 1
ATOM 834 C C . ALA A 1 110 ? 5.593 5.360 15.225 1.00 83.81 110 ALA A C 1
ATOM 836 O O . ALA A 1 110 ? 5.430 4.256 15.747 1.00 83.81 110 ALA A O 1
ATOM 837 N N . ALA A 1 111 ? 4.844 6.411 15.569 1.00 89.25 111 ALA A N 1
ATOM 838 C CA . ALA A 1 111 ? 3.770 6.340 16.554 1.00 89.25 111 ALA A CA 1
ATOM 839 C C . ALA A 1 111 ? 2.576 5.496 16.078 1.00 89.25 111 ALA A C 1
ATOM 841 O O . ALA A 1 111 ? 1.999 4.760 16.880 1.00 89.25 111 ALA A O 1
ATOM 842 N N . LEU A 1 112 ? 2.230 5.546 14.785 1.00 90.31 112 LEU A N 1
ATOM 843 C CA . LEU A 1 112 ? 1.216 4.659 14.199 1.00 90.31 112 LEU A CA 1
ATOM 844 C C . LEU A 1 112 ? 1.642 3.189 14.293 1.00 90.31 112 LEU A C 1
ATOM 846 O O . LEU A 1 112 ? 0.848 2.355 14.716 1.00 90.31 112 LEU A O 1
ATOM 850 N N . VAL A 1 113 ? 2.904 2.879 13.980 1.00 84.56 113 VAL A N 1
ATOM 851 C CA . VAL A 1 113 ? 3.462 1.523 14.134 1.00 84.56 113 VAL A CA 1
ATOM 852 C C . VAL A 1 113 ? 3.440 1.081 15.600 1.00 84.56 113 VAL A C 1
ATOM 854 O O . VAL A 1 113 ? 3.126 -0.068 15.908 1.00 84.56 113 VAL A O 1
ATOM 857 N N . TYR A 1 114 ? 3.749 1.982 16.536 1.00 87.25 114 TYR A N 1
ATOM 858 C CA . TYR A 1 114 ? 3.661 1.674 17.963 1.00 87.25 114 TYR A CA 1
ATOM 859 C C . TYR A 1 114 ? 2.224 1.350 18.392 1.00 87.25 114 TYR A C 1
ATOM 861 O O . TYR A 1 114 ? 2.013 0.370 19.107 1.00 87.25 114 TYR A O 1
ATOM 869 N N . LEU A 1 115 ? 1.240 2.135 17.940 1.00 92.19 115 LEU A N 1
ATOM 870 C CA . LEU A 1 115 ? -0.178 1.868 18.183 1.00 92.19 115 LEU A CA 1
ATOM 871 C C . LEU A 1 115 ? -0.591 0.507 17.608 1.00 92.19 115 LEU A C 1
ATOM 873 O O . LEU A 1 115 ? -1.157 -0.294 18.346 1.00 92.19 115 LEU A O 1
ATOM 877 N N . ASP A 1 116 ? -0.260 0.220 16.348 1.00 87.31 116 ASP A N 1
ATOM 878 C CA . ASP A 1 116 ? -0.605 -1.038 15.668 1.00 87.31 116 ASP A CA 1
ATOM 879 C C . ASP A 1 116 ? -0.100 -2.274 16.436 1.00 87.31 116 ASP A C 1
ATOM 881 O O . ASP A 1 116 ? -0.863 -3.193 16.741 1.00 87.31 116 ASP A O 1
ATOM 885 N N . ASN A 1 117 ? 1.151 -2.231 16.907 1.00 82.44 117 ASN A N 1
ATOM 886 C CA . ASN A 1 117 ? 1.717 -3.283 17.755 1.00 82.44 117 ASN A CA 1
ATOM 887 C C . ASN A 1 117 ? 0.944 -3.482 19.075 1.00 82.44 117 ASN A C 1
ATOM 889 O O . ASN A 1 117 ? 0.873 -4.599 19.593 1.00 82.44 117 ASN A O 1
ATOM 893 N N . ARG A 1 118 ? 0.371 -2.416 19.653 1.00 88.75 118 ARG A N 1
ATOM 894 C CA . ARG A 1 118 ? -0.452 -2.505 20.873 1.00 88.75 118 ARG A CA 1
ATOM 895 C C . ARG A 1 118 ? -1.863 -3.006 20.585 1.00 88.75 118 ARG A C 1
ATOM 897 O O . ARG A 1 118 ? -2.383 -3.780 21.389 1.00 88.75 118 ARG A O 1
ATOM 904 N N . LEU A 1 119 ? -2.444 -2.632 19.445 1.00 89.62 119 LEU A N 1
ATOM 905 C CA . LEU A 1 119 ? -3.775 -3.080 19.032 1.00 89.62 119 LEU A CA 1
ATOM 906 C C . LEU A 1 119 ? -3.861 -4.605 18.969 1.00 89.62 119 LEU A C 1
ATOM 908 O O . LEU A 1 119 ? -4.834 -5.165 19.462 1.00 89.62 119 LEU A O 1
ATOM 912 N N . GLY A 1 120 ? -2.822 -5.284 18.470 1.00 84.19 120 GLY A N 1
ATOM 913 C CA . GLY A 1 120 ? -2.780 -6.750 18.459 1.00 84.19 120 GLY A CA 1
ATOM 914 C C . GLY A 1 120 ? -2.996 -7.378 19.843 1.00 84.19 120 GLY A C 1
ATOM 915 O O . GLY A 1 120 ? -3.720 -8.363 19.968 1.00 84.19 120 GLY A O 1
ATOM 916 N N . ARG A 1 121 ? -2.436 -6.772 20.900 1.00 85.62 121 ARG A N 1
ATOM 917 C CA . ARG A 1 121 ? -2.659 -7.219 22.282 1.00 85.62 121 ARG A CA 1
ATOM 918 C C . ARG A 1 121 ? -4.067 -6.889 22.766 1.00 85.62 121 ARG A C 1
ATOM 920 O O . ARG A 1 121 ? -4.678 -7.737 23.402 1.00 85.62 121 ARG A O 1
ATOM 927 N N . PHE A 1 122 ? -4.581 -5.693 22.487 1.00 91.00 122 PHE A N 1
ATOM 928 C CA . PHE A 1 122 ? -5.935 -5.327 22.916 1.00 91.00 122 PHE A CA 1
ATOM 929 C C . PHE A 1 122 ? -6.972 -6.265 22.319 1.00 91.00 122 PHE A C 1
ATOM 931 O O . PHE A 1 122 ? -7.770 -6.812 23.063 1.00 91.00 122 PHE A O 1
ATOM 938 N N . LEU A 1 123 ? -6.878 -6.545 21.018 1.00 88.75 123 LEU A N 1
ATOM 939 C CA . LEU A 1 123 ? -7.773 -7.477 20.332 1.00 88.75 123 LEU A CA 1
ATOM 940 C C . LEU A 1 123 ? -7.751 -8.882 20.952 1.00 88.75 123 LEU A C 1
ATOM 942 O O . LEU A 1 123 ? -8.779 -9.540 20.982 1.00 88.75 123 LEU A O 1
ATOM 946 N N . SER A 1 124 ? -6.608 -9.338 21.480 1.00 87.06 124 SER A N 1
ATOM 947 C CA . SER A 1 124 ? -6.522 -10.638 22.170 1.00 87.06 124 SER A CA 1
ATOM 948 C C . SER A 1 124 ? -7.146 -10.662 23.570 1.00 87.06 124 SER A C 1
ATOM 950 O O . SER A 1 124 ? -7.327 -11.741 24.125 1.00 87.06 124 SER A O 1
ATOM 952 N N . LEU A 1 125 ? -7.417 -9.489 24.148 1.00 89.69 125 LEU A N 1
ATOM 953 C CA . LEU A 1 125 ? -8.026 -9.329 25.470 1.00 89.69 125 LEU A CA 1
ATOM 954 C C . LEU A 1 125 ? -9.529 -9.034 25.394 1.00 89.69 125 LEU A C 1
ATOM 956 O O . LEU A 1 125 ? -10.170 -9.030 26.436 1.00 89.69 125 LEU A O 1
ATOM 960 N N . LEU A 1 126 ? -10.072 -8.761 24.202 1.00 89.50 126 LEU A N 1
ATOM 961 C CA . LEU A 1 126 ? -11.498 -8.497 24.023 1.00 89.50 126 LEU A CA 1
ATOM 962 C C . LEU A 1 126 ? -12.306 -9.792 24.135 1.00 89.50 126 LEU A C 1
ATOM 964 O O . LEU A 1 126 ? -11.957 -10.815 23.540 1.00 89.50 126 LEU A O 1
ATOM 968 N N . GLU A 1 127 ? -13.415 -9.724 24.860 1.00 87.62 127 GLU A N 1
ATOM 969 C CA . GLU A 1 127 ? -14.416 -10.780 24.926 1.00 87.62 127 GLU A CA 1
ATOM 970 C C . GLU A 1 127 ? -15.340 -10.752 23.690 1.00 87.62 127 GLU A C 1
ATOM 972 O O . GLU A 1 127 ? -15.390 -9.754 22.961 1.00 87.62 127 GLU A O 1
ATOM 977 N N . PRO A 1 128 ? -16.103 -11.833 23.418 1.00 85.31 128 PRO A N 1
ATOM 978 C CA . PRO A 1 128 ? -17.028 -11.887 22.283 1.00 85.31 128 PRO A CA 1
ATOM 979 C C . PRO A 1 128 ? -18.060 -10.755 22.254 1.00 85.31 128 PRO A C 1
ATOM 981 O O . PRO A 1 128 ? -18.464 -10.336 21.182 1.00 85.31 128 PRO A O 1
ATOM 984 N N . THR A 1 129 ? -18.459 -10.231 23.411 1.00 87.06 129 THR A N 1
ATOM 985 C CA . THR A 1 129 ? -19.435 -9.135 23.512 1.00 87.06 129 THR A CA 1
ATOM 986 C C . THR A 1 129 ? -18.815 -7.743 23.413 1.00 87.06 129 THR A C 1
ATOM 988 O O . THR A 1 129 ? -19.543 -6.750 23.436 1.00 87.06 129 THR A O 1
ATOM 991 N N . ASP A 1 130 ? -17.489 -7.649 23.322 1.00 91.25 130 ASP A N 1
ATOM 992 C CA . ASP A 1 130 ? -16.791 -6.372 23.317 1.00 91.25 130 ASP A CA 1
ATOM 993 C C . ASP A 1 130 ? -16.718 -5.746 21.922 1.00 91.25 130 ASP A C 1
ATOM 995 O O . ASP A 1 130 ? -16.822 -6.392 20.872 1.00 91.25 130 ASP A O 1
ATOM 999 N N . ALA A 1 131 ? -16.478 -4.436 21.920 1.00 91.75 131 ALA A N 1
ATOM 1000 C CA . ALA A 1 131 ? -16.238 -3.659 20.720 1.00 91.75 131 ALA A CA 1
ATOM 1001 C C . ALA A 1 131 ? -15.075 -2.685 20.923 1.00 91.75 131 ALA A C 1
ATOM 1003 O O . ALA A 1 131 ? -14.871 -2.140 22.007 1.00 91.75 131 ALA A O 1
ATOM 1004 N N . LEU A 1 132 ? -14.346 -2.406 19.842 1.00 93.25 132 LEU A N 1
ATOM 1005 C CA . LEU A 1 132 ? -13.301 -1.386 19.807 1.00 93.25 132 LEU A CA 1
ATOM 1006 C C . LEU A 1 132 ? -13.619 -0.355 18.727 1.00 93.25 132 LEU A C 1
ATOM 1008 O O . LEU A 1 132 ? -13.773 -0.696 17.553 1.00 93.25 132 LEU A O 1
ATOM 1012 N N . ILE A 1 133 ? -13.662 0.918 19.124 1.00 93.44 133 ILE A N 1
ATOM 1013 C CA . ILE A 1 133 ? -13.811 2.054 18.213 1.00 93.44 133 ILE A CA 1
ATOM 1014 C C . ILE A 1 133 ? -12.549 2.911 18.256 1.00 93.44 133 ILE A C 1
ATOM 1016 O O . ILE A 1 133 ? -12.113 3.337 19.322 1.00 93.44 133 ILE A O 1
ATOM 1020 N N . ILE A 1 134 ? -11.988 3.202 17.082 1.00 93.25 134 ILE A N 1
ATOM 1021 C CA . ILE A 1 134 ? -10.875 4.140 16.903 1.00 93.25 134 ILE A CA 1
ATOM 1022 C C . ILE A 1 134 ? -11.323 5.219 15.924 1.00 93.25 134 ILE A C 1
ATOM 1024 O O . ILE A 1 134 ? -11.703 4.925 14.790 1.00 93.25 134 ILE A O 1
ATOM 1028 N N . THR A 1 135 ? -11.272 6.474 16.360 1.00 92.62 135 THR A N 1
ATOM 1029 C CA . THR A 1 135 ? -11.625 7.637 15.543 1.00 92.62 135 THR A CA 1
ATOM 1030 C C . THR A 1 135 ? -10.817 8.857 15.970 1.00 92.62 135 THR A C 1
ATOM 1032 O O . THR A 1 135 ? -10.177 8.847 17.020 1.00 92.62 135 THR A O 1
ATOM 1035 N N . ALA A 1 136 ? -10.873 9.914 15.166 1.00 90.00 136 ALA A N 1
ATOM 1036 C CA . ALA A 1 136 ? -10.425 11.252 15.539 1.00 90.00 136 ALA A CA 1
ATOM 1037 C C . ALA A 1 136 ? -11.572 12.258 15.359 1.00 90.00 136 ALA A C 1
ATOM 1039 O O . ALA A 1 136 ? -12.576 11.944 14.722 1.00 90.00 136 ALA A O 1
ATOM 1040 N N . ASP A 1 137 ? -11.442 13.446 15.933 1.00 86.00 137 ASP A N 1
ATOM 1041 C CA . ASP A 1 137 ? -12.343 14.586 15.736 1.00 86.00 137 ASP A CA 1
ATOM 1042 C C . ASP A 1 137 ? -11.905 15.470 14.555 1.00 86.00 137 ASP A C 1
ATOM 1044 O O . ASP A 1 137 ? -12.733 16.113 13.910 1.00 86.00 137 ASP A O 1
ATOM 1048 N N . HIS A 1 138 ? -10.614 15.451 14.224 1.00 86.81 138 HIS A N 1
ATOM 1049 C CA . HIS A 1 138 ? -10.026 16.082 13.045 1.00 86.81 138 HIS A CA 1
ATOM 1050 C C . HIS A 1 138 ? -8.784 15.316 12.568 1.00 86.81 138 HIS A C 1
ATOM 1052 O O . HIS A 1 138 ? -8.281 14.423 13.248 1.00 86.81 138 HIS A O 1
ATOM 1058 N N . GLY A 1 139 ? -8.272 15.646 11.379 1.00 83.25 139 GLY A N 1
ATOM 1059 C CA . GLY A 1 139 ? -7.010 15.094 10.894 1.00 83.25 139 GLY A CA 1
ATOM 1060 C C . GLY A 1 139 ? -5.911 16.144 10.780 1.00 83.25 139 GLY A C 1
ATOM 1061 O O . GLY A 1 139 ? -6.119 17.235 10.243 1.00 83.25 139 GLY A O 1
ATOM 1062 N N . CYS A 1 140 ? -4.724 15.765 11.246 1.00 81.56 140 CYS A N 1
ATOM 1063 C CA . CYS A 1 140 ? -3.486 16.529 11.144 1.00 81.56 140 CYS A CA 1
ATOM 1064 C C . CYS A 1 140 ? -2.503 15.728 10.282 1.00 81.56 140 CYS A C 1
ATOM 1066 O O . CYS A 1 140 ? -1.774 14.880 10.782 1.00 81.56 140 CYS A O 1
ATOM 1068 N N . ASP A 1 141 ? -2.554 15.943 8.969 1.00 82.88 141 ASP A N 1
ATOM 1069 C CA . ASP A 1 141 ? -1.634 15.377 7.980 1.00 82.88 141 ASP A CA 1
ATOM 1070 C C . ASP A 1 141 ? -0.263 16.082 8.058 1.00 82.88 141 ASP A C 1
ATOM 1072 O O . ASP A 1 141 ? -0.152 17.226 7.587 1.00 82.88 141 ASP A O 1
ATOM 1076 N N . PRO A 1 142 ? 0.774 15.411 8.608 1.00 83.38 142 PRO A N 1
ATOM 1077 C CA . PRO A 1 142 ? 2.085 16.012 8.850 1.00 83.38 142 PRO A CA 1
ATOM 1078 C C . PRO A 1 142 ? 2.889 16.219 7.559 1.00 83.38 142 PRO A C 1
ATOM 1080 O O . PRO A 1 142 ? 4.003 16.731 7.595 1.00 83.38 142 PRO A O 1
ATOM 1083 N N . THR A 1 143 ? 2.358 15.787 6.410 1.00 79.56 143 THR A N 1
ATOM 1084 C CA . THR A 1 143 ? 3.001 15.951 5.101 1.00 79.56 143 THR A CA 1
ATOM 1085 C C . THR A 1 143 ? 2.554 17.224 4.382 1.00 79.56 143 THR A C 1
ATOM 1087 O O . THR A 1 143 ? 3.086 17.571 3.324 1.00 79.56 143 THR A O 1
ATOM 1090 N N . THR A 1 144 ? 1.583 17.947 4.950 1.00 76.75 144 THR A N 1
ATOM 1091 C CA . THR A 1 144 ? 1.115 19.224 4.408 1.00 76.75 144 THR A CA 1
ATOM 1092 C C . THR A 1 144 ? 1.916 20.394 4.971 1.00 76.75 144 THR A C 1
ATOM 1094 O O . THR A 1 144 ? 2.492 20.319 6.047 1.00 76.75 144 THR A O 1
ATOM 1097 N N . ALA A 1 145 ? 1.940 21.521 4.254 1.00 75.50 145 ALA A N 1
ATOM 1098 C CA . ALA A 1 145 ? 2.601 22.732 4.748 1.00 75.50 145 ALA A CA 1
ATOM 1099 C C . ALA A 1 145 ? 1.852 23.402 5.922 1.00 75.50 145 ALA A C 1
ATOM 1101 O O . ALA A 1 145 ? 2.400 24.295 6.564 1.00 75.50 145 ALA A O 1
ATOM 1102 N N . SER A 1 146 ? 0.598 23.010 6.177 1.00 77.62 146 SER A N 1
ATOM 1103 C CA . SER A 1 146 ? -0.214 23.539 7.274 1.00 77.62 146 SER A CA 1
ATOM 1104 C C . SER A 1 146 ? 0.289 23.002 8.609 1.00 77.62 146 SER A C 1
ATOM 1106 O O . SER A 1 146 ? 0.614 21.827 8.708 1.00 77.62 146 SER A O 1
ATOM 1108 N N . THR A 1 147 ? 0.309 23.841 9.641 1.00 75.38 147 THR A N 1
ATOM 1109 C CA . THR A 1 147 ? 0.462 23.402 11.039 1.00 75.38 147 THR A CA 1
ATOM 1110 C C . THR A 1 147 ? -0.871 23.397 11.784 1.00 75.38 147 THR A C 1
ATOM 1112 O O . THR A 1 147 ? -0.884 23.200 12.989 1.00 75.38 147 THR A O 1
ATOM 1115 N N . GLU A 1 148 ? -1.982 23.650 11.094 1.00 79.62 148 GLU A N 1
ATOM 1116 C CA . GLU A 1 148 ? -3.362 23.576 11.595 1.00 79.62 148 GLU A CA 1
ATOM 1117 C C . GLU A 1 148 ? -4.044 22.293 11.091 1.00 79.62 148 GLU A C 1
ATOM 1119 O O . GLU A 1 148 ? -3.469 21.569 10.271 1.00 79.62 148 GLU A O 1
ATOM 1124 N N . HIS A 1 149 ? -5.285 22.033 11.522 1.00 82.81 149 HIS A N 1
ATOM 1125 C CA . HIS A 1 149 ? -6.073 20.892 11.039 1.00 82.81 149 HIS A CA 1
ATOM 1126 C C . HIS A 1 149 ? -6.124 20.885 9.505 1.00 82.81 149 HIS A C 1
ATOM 1128 O O . HIS A 1 149 ? -6.506 21.873 8.875 1.00 82.81 149 HIS A O 1
ATOM 1134 N N . SER A 1 150 ? -5.729 19.770 8.896 1.00 78.12 150 SER A N 1
ATOM 1135 C CA . SER A 1 150 ? -5.525 19.668 7.446 1.00 78.12 150 SER A CA 1
ATOM 1136 C C . SER A 1 150 ? -6.447 18.659 6.766 1.00 78.12 150 SER A C 1
ATOM 1138 O O . SER A 1 150 ? -6.494 18.601 5.535 1.00 78.12 150 SER A O 1
ATOM 1140 N N . ARG A 1 151 ? -7.222 17.883 7.536 1.00 76.44 151 ARG A N 1
ATOM 1141 C CA . ARG A 1 151 ? -8.241 16.959 7.020 1.00 76.44 151 ARG A CA 1
ATOM 1142 C C . ARG A 1 151 ? -9.521 17.035 7.849 1.00 76.44 151 ARG A C 1
ATOM 1144 O O . ARG A 1 151 ? -9.482 16.956 9.072 1.00 76.44 151 ARG A O 1
ATOM 1151 N N . GLU A 1 152 ? -10.657 17.096 7.160 1.00 69.56 152 GLU A N 1
ATOM 1152 C CA . GLU A 1 152 ? -11.994 17.015 7.773 1.00 69.56 152 GLU A CA 1
ATOM 1153 C C . GLU A 1 152 ? -12.570 15.588 7.746 1.00 69.56 152 GLU A C 1
ATOM 1155 O O . GLU A 1 152 ? -13.492 15.263 8.489 1.00 69.56 152 GLU A O 1
ATOM 1160 N N . HIS A 1 153 ? -12.018 14.713 6.897 1.00 78.44 153 HIS A N 1
ATOM 1161 C CA . HIS A 1 153 ? -12.347 13.287 6.863 1.00 78.44 153 HIS A CA 1
ATOM 1162 C C . HIS A 1 153 ? -11.300 12.490 7.627 1.00 78.44 153 HIS A C 1
ATOM 1164 O O . HIS A 1 153 ? -10.145 12.410 7.211 1.00 78.44 153 HIS A O 1
ATOM 1170 N N . VAL A 1 154 ? -11.743 11.881 8.719 1.00 84.19 154 VAL A N 1
ATOM 1171 C CA . VAL A 1 154 ? -10.933 11.099 9.657 1.00 84.19 154 VAL A CA 1
ATOM 1172 C C . VAL A 1 154 ? -11.262 9.609 9.559 1.00 84.19 154 VAL A C 1
ATOM 1174 O O . VAL A 1 154 ? -12.374 9.256 9.149 1.00 84.19 154 VAL A O 1
ATOM 1177 N N . PRO A 1 155 ? -10.314 8.719 9.901 1.00 81.69 155 PRO A N 1
ATOM 1178 C CA . PRO A 1 155 ? -10.599 7.295 9.980 1.00 81.69 155 PRO A CA 1
ATOM 1179 C C . PRO A 1 155 ? -11.606 7.012 11.099 1.00 81.69 155 PRO A C 1
ATOM 1181 O O . PRO A 1 155 ? -11.540 7.612 12.167 1.00 81.69 155 PRO A O 1
ATOM 1184 N N . LEU A 1 156 ? -12.504 6.064 10.840 1.00 86.19 156 LEU A N 1
ATOM 1185 C CA . LEU A 1 156 ? -13.411 5.476 11.817 1.00 86.19 156 LEU A CA 1
ATOM 1186 C C . LEU A 1 156 ? -13.319 3.961 11.669 1.00 86.19 156 LEU A C 1
ATOM 1188 O O . LEU A 1 156 ? -13.772 3.398 10.670 1.00 86.19 156 LEU A O 1
ATOM 1192 N N . LEU A 1 157 ? -12.693 3.316 12.643 1.00 87.00 157 LEU A N 1
ATOM 1193 C CA . LEU A 1 157 ? -12.538 1.871 12.703 1.00 87.00 157 LEU A CA 1
ATOM 1194 C C . LEU A 1 157 ? -13.444 1.352 13.814 1.00 87.00 157 LEU A C 1
ATOM 1196 O O . LEU A 1 157 ? -13.332 1.802 14.949 1.00 87.00 157 LEU A O 1
ATOM 1200 N N . LEU A 1 158 ? -14.332 0.421 13.473 1.00 87.81 158 LEU A N 1
ATOM 1201 C CA . LEU A 1 158 ? -15.170 -0.307 14.418 1.00 87.81 158 LEU A CA 1
ATOM 1202 C C . LEU A 1 158 ? -14.846 -1.792 14.278 1.00 87.81 158 LEU A C 1
ATOM 1204 O O . LEU A 1 158 ? -15.034 -2.372 13.206 1.00 87.81 158 LEU A O 1
ATOM 1208 N N . HIS A 1 159 ? -14.361 -2.384 15.358 1.00 86.94 159 HIS A N 1
ATOM 1209 C CA . HIS A 1 159 ? -14.215 -3.820 15.514 1.00 86.94 159 HIS A CA 1
ATOM 1210 C C . HIS A 1 159 ? -15.316 -4.319 16.449 1.00 86.94 159 HIS A C 1
ATOM 1212 O O . HIS A 1 159 ? -15.508 -3.760 17.527 1.00 86.94 159 HIS A O 1
ATOM 1218 N N . LEU A 1 160 ? -16.031 -5.346 16.001 1.00 85.81 160 LEU A N 1
ATOM 1219 C CA . LEU A 1 160 ? -16.987 -6.116 16.787 1.00 85.81 160 LEU A CA 1
ATOM 1220 C C . LEU A 1 160 ? -16.402 -7.523 16.894 1.00 85.81 160 LEU A C 1
ATOM 1222 O O . LEU A 1 160 ? -15.959 -8.054 15.871 1.00 85.81 160 LEU A O 1
ATOM 1226 N N . SER A 1 161 ? -16.369 -8.087 18.097 1.00 72.50 161 SER A N 1
ATOM 1227 C CA . SER A 1 161 ? -15.846 -9.440 18.317 1.00 72.50 161 SER A CA 1
ATOM 1228 C C . SER A 1 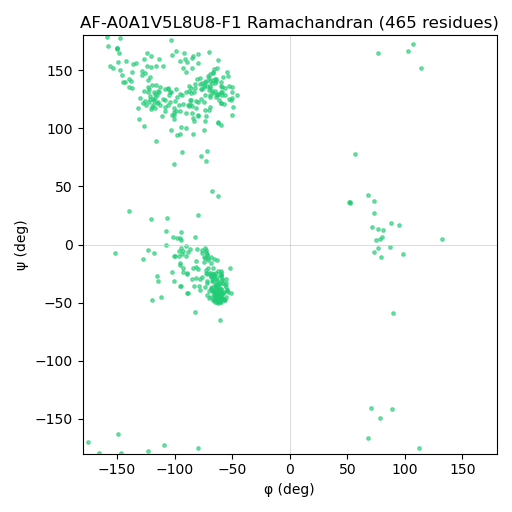161 ? -16.772 -10.531 17.745 1.00 72.50 161 SER A C 1
ATOM 1230 O O . SER A 1 161 ? -16.313 -11.636 17.454 1.00 72.50 161 SER A O 1
ATOM 1232 N N . ASP A 1 162 ? -18.049 -10.211 17.511 1.00 65.56 162 ASP A N 1
ATOM 1233 C CA . ASP A 1 162 ? -19.018 -11.074 16.828 1.00 65.56 162 ASP A CA 1
ATOM 1234 C C . ASP A 1 162 ? -18.664 -11.291 15.345 1.00 65.56 162 ASP A C 1
ATOM 1236 O O . ASP A 1 162 ? -18.196 -10.368 14.672 1.00 65.56 162 ASP A O 1
ATOM 1240 N N . ASP A 1 163 ? -18.991 -12.477 14.812 1.00 53.28 163 ASP A N 1
ATOM 1241 C CA . ASP A 1 163 ? -18.703 -13.005 13.457 1.00 53.28 163 ASP A CA 1
ATOM 1242 C C . ASP A 1 163 ? -19.446 -12.261 12.310 1.00 53.28 163 ASP A C 1
ATOM 1244 O O . ASP A 1 163 ? -20.082 -12.830 11.418 1.00 53.28 163 ASP A O 1
ATOM 1248 N N . THR A 1 164 ? -19.422 -10.930 12.355 1.00 53.16 164 THR A N 1
ATOM 1249 C CA . THR A 1 164 ? -20.096 -10.028 11.425 1.00 53.16 164 THR A CA 1
ATOM 1250 C C . THR A 1 164 ? -19.306 -9.982 10.111 1.00 53.16 164 THR A C 1
ATOM 1252 O O . THR A 1 164 ? -18.089 -9.789 10.143 1.00 53.16 164 THR A O 1
ATOM 1255 N N . PRO A 1 165 ? -19.952 -10.093 8.930 1.00 49.56 165 PRO A N 1
ATOM 1256 C CA . PRO A 1 165 ? -19.247 -10.202 7.656 1.00 49.56 165 PRO A CA 1
ATOM 1257 C C . PRO A 1 165 ? -18.211 -9.099 7.417 1.00 49.56 165 PRO A C 1
ATOM 1259 O O . PRO A 1 165 ? -18.474 -7.909 7.619 1.00 49.56 165 PRO A O 1
ATOM 1262 N N . ALA A 1 166 ? -17.063 -9.547 6.912 1.00 54.38 166 ALA A N 1
ATOM 1263 C CA . ALA A 1 166 ? -15.838 -8.807 6.667 1.00 54.38 166 ALA A CA 1
ATOM 1264 C C . ALA A 1 166 ? -16.044 -7.439 5.975 1.00 54.38 166 ALA A C 1
ATOM 1266 O O . ALA A 1 166 ? -16.653 -7.334 4.912 1.00 54.38 166 ALA A O 1
ATOM 1267 N N . HIS A 1 167 ? -15.462 -6.398 6.579 1.00 56.97 167 HIS A N 1
ATOM 1268 C CA . HIS A 1 167 ? -15.108 -5.112 5.961 1.00 56.97 167 HIS A CA 1
ATOM 1269 C C . HIS A 1 167 ? -16.254 -4.337 5.276 1.00 56.97 167 HIS A C 1
ATOM 1271 O O . HIS A 1 167 ? -16.337 -4.246 4.053 1.00 56.97 167 HIS A O 1
ATOM 1277 N N . ARG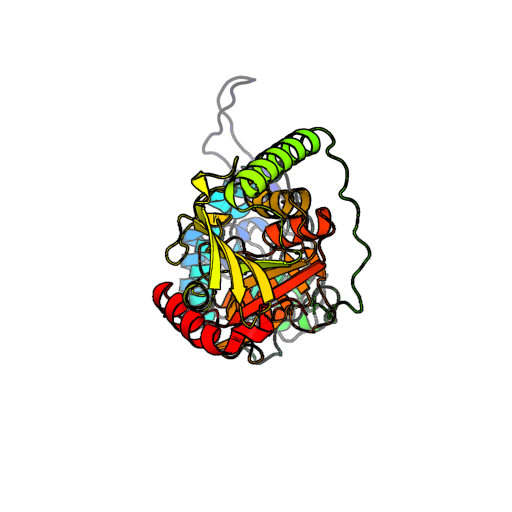 A 1 168 ? -17.106 -3.663 6.061 1.00 66.25 168 ARG A N 1
ATOM 1278 C CA . ARG A 1 168 ? -18.067 -2.678 5.529 1.00 66.25 168 ARG A CA 1
ATOM 1279 C C . ARG A 1 168 ? -17.510 -1.266 5.650 1.00 66.25 168 ARG A C 1
ATOM 1281 O O . ARG A 1 168 ? -17.290 -0.788 6.757 1.00 66.25 168 ARG A O 1
ATOM 1288 N N . VAL A 1 169 ? -17.353 -0.565 4.527 1.00 63.38 169 VAL A N 1
ATOM 1289 C CA . VAL A 1 169 ? -17.029 0.867 4.561 1.00 63.38 169 VAL A CA 1
ATOM 1290 C C . VAL A 1 169 ? -18.314 1.675 4.672 1.00 63.38 169 VAL A C 1
ATOM 1292 O O . VAL A 1 169 ? -19.214 1.552 3.839 1.00 63.38 169 VAL A O 1
ATOM 1295 N N . ARG A 1 170 ? -18.403 2.521 5.696 1.00 75.62 170 ARG A N 1
ATOM 1296 C CA . ARG A 1 170 ? -19.549 3.398 5.959 1.00 75.62 170 ARG A CA 1
ATOM 1297 C C . ARG A 1 170 ? -19.064 4.846 6.032 1.00 75.62 170 ARG A C 1
ATOM 1299 O O . ARG A 1 170 ? -17.900 5.098 6.329 1.00 75.62 170 ARG A O 1
ATOM 1306 N N . ARG A 1 171 ? -19.945 5.802 5.730 1.00 75.69 171 ARG A N 1
ATOM 1307 C CA . ARG A 1 171 ? -19.685 7.233 5.948 1.00 75.69 171 ARG A CA 1
ATOM 1308 C C . ARG A 1 171 ? -20.700 7.744 6.955 1.00 75.69 171 ARG A C 1
ATOM 1310 O O . A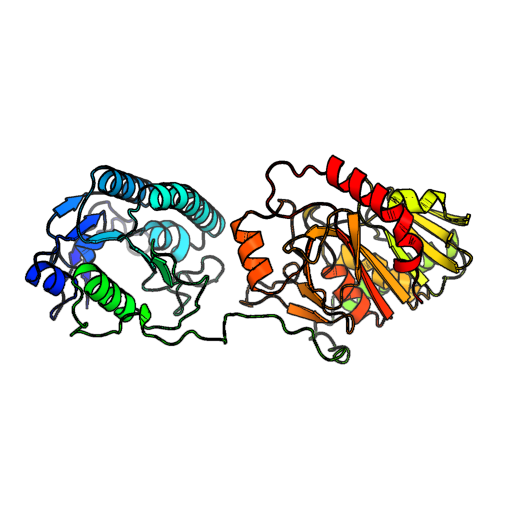RG A 1 171 ? -21.892 7.726 6.665 1.00 75.69 171 ARG A O 1
ATOM 1317 N N . GLY A 1 172 ? -20.199 8.191 8.096 1.00 79.44 172 GLY A N 1
ATOM 1318 C CA . GLY A 1 172 ? -20.992 8.778 9.165 1.00 79.44 172 GLY A CA 1
ATOM 1319 C C . GLY A 1 172 ? -20.517 10.179 9.523 1.00 79.44 172 GLY A C 1
ATOM 1320 O O . GLY A 1 172 ? -19.596 10.727 8.907 1.00 79.44 172 GLY A O 1
ATOM 1321 N N . TYR A 1 173 ? -21.171 10.741 10.523 1.00 87.62 173 TYR A N 1
ATOM 1322 C CA . TYR A 1 173 ? -20.746 11.926 11.249 1.00 87.62 173 TYR A CA 1
ATOM 1323 C C . TYR A 1 173 ? -19.999 11.507 12.514 1.00 87.62 173 TYR A C 1
ATOM 1325 O O . TYR A 1 173 ? -20.195 10.410 13.027 1.00 87.62 173 TYR A O 1
ATOM 1333 N N . PHE A 1 174 ? -19.170 12.394 13.062 1.00 88.69 174 PHE A N 1
ATOM 1334 C CA . PHE A 1 174 ? -18.448 12.117 14.307 1.00 88.69 174 PHE A CA 1
ATOM 1335 C C . PHE A 1 174 ? -19.392 11.750 15.466 1.00 88.69 174 PHE A C 1
ATOM 1337 O O . PHE A 1 174 ? -19.089 10.855 16.251 1.00 88.69 174 PHE A O 1
ATOM 1344 N N . SER A 1 175 ? -20.582 12.359 15.515 1.00 91.50 175 SER A N 1
ATOM 1345 C CA . SER A 1 175 ? -21.633 12.047 16.490 1.00 91.50 175 SER A CA 1
ATOM 1346 C C . SER A 1 175 ? -22.120 10.593 16.448 1.00 91.50 175 SER A C 1
ATOM 1348 O O . SER A 1 175 ? -22.590 10.084 17.462 1.00 91.50 175 SER A O 1
ATOM 1350 N N . ASP A 1 176 ? -21.978 9.908 15.309 1.00 92.75 176 ASP A N 1
ATOM 1351 C CA . ASP A 1 176 ? -22.387 8.507 15.158 1.00 92.75 176 ASP A CA 1
ATOM 1352 C C . ASP A 1 176 ? -21.537 7.574 16.040 1.00 92.75 176 ASP A C 1
ATOM 1354 O O . ASP A 1 176 ? -22.015 6.526 16.468 1.00 92.75 176 ASP A O 1
ATOM 1358 N N . SER A 1 177 ? -20.301 7.965 16.384 1.00 93.38 177 SER A N 1
ATOM 1359 C CA . SER A 1 177 ? -19.458 7.199 17.312 1.00 93.38 177 SER A CA 1
ATOM 1360 C C . SER A 1 177 ? -20.080 7.114 18.711 1.00 93.38 177 SER A C 1
ATOM 1362 O O . SER A 1 177 ? -20.239 6.017 19.240 1.00 93.38 177 SER A O 1
ATOM 1364 N N . GLY A 1 178 ? -20.511 8.246 19.278 1.00 94.94 178 GLY A N 1
ATOM 1365 C CA . GLY A 1 178 ? -21.165 8.290 20.588 1.00 94.94 178 GLY A CA 1
ATOM 1366 C C . GLY A 1 178 ? -22.497 7.541 20.603 1.00 94.94 178 GLY A C 1
ATOM 1367 O O . GLY A 1 178 ? -22.752 6.774 21.529 1.00 94.94 178 GLY A O 1
ATOM 1368 N N . ALA A 1 179 ? -23.300 7.703 19.546 1.00 96.06 179 ALA A N 1
ATOM 1369 C CA . ALA A 1 179 ? -24.564 6.986 19.385 1.00 96.06 179 ALA A CA 1
ATOM 1370 C C . ALA A 1 179 ? -24.356 5.463 19.346 1.00 96.06 179 ALA A C 1
ATOM 1372 O O . ALA A 1 179 ? -25.054 4.719 20.028 1.00 96.06 179 ALA A O 1
ATOM 1373 N N . THR A 1 180 ? -23.342 5.005 18.608 1.00 95.06 180 THR A N 1
ATOM 1374 C CA . THR A 1 180 ? -22.992 3.581 18.503 1.00 95.06 180 THR A CA 1
ATOM 1375 C C . THR A 1 180 ? -22.517 3.011 19.834 1.00 95.06 180 THR A C 1
ATOM 1377 O O . THR A 1 180 ? -22.954 1.932 20.218 1.00 95.06 180 THR A O 1
ATOM 1380 N N . VAL A 1 181 ? -21.652 3.727 20.563 1.00 96.25 181 VAL A N 1
ATOM 1381 C CA . VAL A 1 181 ? -21.195 3.298 21.898 1.00 96.25 181 VAL A CA 1
ATOM 1382 C C . VAL A 1 181 ? -22.378 3.140 22.851 1.00 96.25 181 VAL A C 1
ATOM 1384 O O . VAL A 1 181 ? -22.475 2.129 23.542 1.00 96.25 181 VAL A O 1
ATOM 1387 N N . PHE A 1 182 ? -23.292 4.113 22.867 1.00 97.62 182 PHE A N 1
ATOM 1388 C CA . PHE A 1 182 ? -24.491 4.049 23.696 1.00 97.62 182 PHE A CA 1
ATOM 1389 C C . PHE A 1 182 ? -25.368 2.842 23.341 1.00 97.62 182 PHE A C 1
ATOM 1391 O O . PHE A 1 182 ? -25.713 2.061 24.228 1.00 97.62 182 PHE A O 1
ATOM 1398 N N . ALA A 1 183 ? -25.668 2.644 22.056 1.00 95.94 183 ALA A N 1
ATOM 1399 C CA . ALA A 1 183 ? -26.479 1.520 21.595 1.00 95.94 183 ALA A CA 1
ATOM 1400 C C . ALA A 1 183 ? -25.830 0.159 21.893 1.00 95.94 183 ALA A C 1
ATOM 1402 O O . ALA A 1 183 ? -26.521 -0.775 22.291 1.00 95.94 183 ALA A O 1
ATOM 1403 N N . LEU A 1 184 ? -24.506 0.035 21.739 1.00 93.50 184 LEU A N 1
ATOM 1404 C CA . LEU A 1 184 ? -23.771 -1.199 22.033 1.00 93.50 184 LEU A CA 1
ATOM 1405 C C . LEU A 1 184 ? -23.809 -1.560 23.520 1.00 93.50 184 LEU A C 1
ATOM 1407 O O . LEU A 1 184 ? -24.043 -2.715 23.857 1.00 93.50 184 LEU A O 1
ATOM 1411 N N . LEU A 1 185 ? -23.592 -0.582 24.402 1.00 95.12 185 LEU A N 1
ATOM 1412 C CA . LEU A 1 185 ? -23.465 -0.838 25.839 1.00 95.12 185 LEU A CA 1
ATOM 1413 C C . LEU A 1 185 ? -24.804 -0.920 26.575 1.00 95.12 185 LEU A C 1
ATOM 1415 O O . LEU A 1 185 ? -24.857 -1.458 27.677 1.00 95.12 185 LEU A O 1
ATOM 1419 N N . THR A 1 186 ? -25.875 -0.369 26.002 1.00 96.00 186 THR A N 1
ATOM 1420 C CA . THR A 1 186 ? -27.186 -0.312 26.667 1.00 96.00 186 THR A CA 1
ATOM 1421 C C . THR A 1 186 ? -28.259 -1.136 25.955 1.00 96.00 186 THR A C 1
ATOM 1423 O O . THR A 1 186 ? -29.208 -1.575 26.600 1.00 96.00 186 THR A O 1
ATOM 1426 N N . GLY A 1 187 ? -28.139 -1.341 24.639 1.00 93.94 187 GLY A N 1
ATOM 1427 C CA . GLY A 1 187 ? -29.192 -1.919 23.800 1.00 93.94 187 GLY A CA 1
ATOM 1428 C C . GLY A 1 187 ? -30.353 -0.965 23.486 1.00 93.94 187 GLY A C 1
ATOM 1429 O O . GLY A 1 187 ? -31.323 -1.390 22.860 1.00 93.94 187 GLY A O 1
ATOM 1430 N N . TRP A 1 188 ? -30.280 0.300 23.911 1.00 95.62 188 TRP A N 1
ATOM 1431 C CA . TRP A 1 188 ? -31.311 1.308 23.659 1.00 95.62 188 TRP A CA 1
ATOM 1432 C C . TRP A 1 188 ? -31.027 2.107 22.387 1.00 95.62 188 TRP A C 1
ATOM 1434 O O . TRP A 1 188 ? -29.876 2.318 21.999 1.00 95.62 188 TRP A O 1
ATOM 1444 N N . GLU A 1 189 ? -32.098 2.595 21.763 1.00 94.56 189 GLU A N 1
ATOM 1445 C CA . GLU A 1 189 ? -32.006 3.503 20.621 1.00 94.56 189 GLU A CA 1
ATOM 1446 C C . GLU A 1 189 ? -31.369 4.843 21.035 1.00 94.56 189 GLU A C 1
ATOM 1448 O O . GLU A 1 189 ? -31.791 5.429 22.040 1.00 94.56 189 GLU A O 1
ATOM 1453 N N . PRO A 1 190 ? -30.376 5.359 20.286 1.00 95.56 190 PRO A N 1
ATOM 1454 C CA . PRO A 1 190 ? -29.743 6.636 20.599 1.00 95.56 190 PRO A CA 1
ATOM 1455 C C . PRO A 1 190 ? -30.726 7.813 20.511 1.00 95.56 190 PRO A C 1
ATOM 1457 O O . PRO A 1 190 ? -31.387 8.011 19.492 1.00 95.56 190 PRO A O 1
ATOM 1460 N N . ASP A 1 191 ? -30.791 8.631 21.565 1.00 94.56 191 ASP A N 1
ATOM 1461 C CA . ASP A 1 191 ? -31.738 9.750 21.689 1.00 94.56 191 ASP A CA 1
ATOM 1462 C C . ASP A 1 191 ? -31.098 11.146 21.532 1.00 94.56 191 ASP A C 1
ATOM 1464 O O . ASP A 1 191 ? -31.791 12.166 21.585 1.00 94.56 191 ASP A O 1
ATOM 1468 N N . LEU A 1 192 ? -29.779 11.209 21.320 1.00 95.81 192 LEU A N 1
ATOM 1469 C CA . LEU A 1 192 ? -29.029 12.436 21.032 1.00 95.81 192 LEU A CA 1
ATOM 1470 C C . LEU A 1 192 ? -28.548 12.446 19.568 1.00 95.81 192 LEU A C 1
ATOM 1472 O O . LEU A 1 192 ? -28.911 11.603 18.754 1.00 95.81 192 LEU A O 1
ATOM 1476 N N . ALA A 1 193 ? -27.722 13.427 19.194 1.00 93.00 193 ALA A N 1
ATOM 1477 C CA . ALA A 1 193 ? -27.209 13.533 17.830 1.00 93.00 193 ALA A CA 1
ATOM 1478 C C . ALA A 1 193 ? -26.402 12.291 17.406 1.00 93.00 193 ALA A C 1
ATOM 1480 O O . ALA A 1 193 ? -25.574 11.792 18.165 1.00 93.00 193 ALA A O 1
ATOM 1481 N N . GLY A 1 194 ? -26.580 11.866 16.156 1.00 92.44 194 GLY A N 1
ATOM 1482 C CA . GLY A 1 194 ? -25.902 10.710 15.570 1.00 92.44 194 GLY A CA 1
ATOM 1483 C C . GLY A 1 194 ? -26.827 9.510 15.388 1.00 92.44 194 GLY A C 1
ATOM 1484 O O . GLY A 1 194 ? -27.987 9.536 15.783 1.00 92.44 194 GLY A O 1
ATOM 1485 N N . ARG A 1 195 ? -26.321 8.476 14.723 1.00 92.19 195 ARG A N 1
ATOM 1486 C CA . ARG A 1 195 ? -27.000 7.192 14.506 1.00 92.19 195 ARG A CA 1
ATOM 1487 C C . ARG A 1 195 ? -26.042 6.051 14.800 1.00 92.19 195 ARG A C 1
ATOM 1489 O O . ARG A 1 195 ? -24.831 6.229 14.672 1.00 92.19 195 ARG A O 1
ATOM 1496 N N . ASP A 1 196 ? -26.577 4.880 15.120 1.00 90.94 196 ASP A N 1
ATOM 1497 C CA . ASP A 1 196 ? -25.760 3.677 15.218 1.00 90.94 196 ASP A CA 1
ATOM 1498 C C . ASP A 1 196 ? -25.114 3.362 13.854 1.00 90.94 196 ASP A C 1
ATOM 1500 O O . ASP A 1 196 ? -25.770 3.225 12.815 1.00 90.94 196 ASP A O 1
ATOM 1504 N N . LEU A 1 197 ? -23.785 3.259 13.848 1.00 87.81 197 LEU A N 1
ATOM 1505 C CA . LEU A 1 197 ? -22.982 2.940 12.675 1.00 87.81 197 LEU A CA 1
ATOM 1506 C C . LEU A 1 197 ? -23.358 1.582 12.077 1.00 87.81 197 LEU A C 1
ATOM 1508 O O . LEU A 1 197 ? -23.189 1.391 10.870 1.00 87.81 197 LEU A O 1
ATOM 1512 N N . ARG A 1 198 ? -23.874 0.644 12.881 1.00 85.25 198 ARG A N 1
ATOM 1513 C CA . ARG A 1 198 ? -24.336 -0.680 12.438 1.00 85.25 198 ARG A CA 1
ATOM 1514 C C . ARG A 1 198 ? -25.528 -0.590 11.485 1.00 85.25 198 ARG A C 1
ATOM 1516 O O . ARG A 1 198 ? -25.613 -1.434 10.583 1.00 85.25 198 ARG A O 1
ATOM 1523 N N . ASP A 1 199 ? -26.296 0.494 11.547 1.00 85.62 199 ASP A N 1
ATOM 1524 C CA . ASP A 1 199 ? -27.484 0.728 10.717 1.00 85.62 199 ASP A CA 1
ATOM 1525 C C . ASP A 1 199 ? -27.203 1.560 9.462 1.00 85.62 199 ASP A C 1
ATOM 1527 O O . ASP A 1 199 ? -27.986 1.557 8.511 1.00 85.62 199 ASP A O 1
ATOM 1531 N N . ILE A 1 200 ? -26.059 2.251 9.394 1.00 80.56 200 ILE A N 1
ATOM 1532 C CA . ILE A 1 200 ? -25.716 3.090 8.234 1.00 80.56 200 ILE A CA 1
ATOM 1533 C C . ILE A 1 200 ? -25.400 2.215 7.014 1.00 80.56 200 ILE A C 1
ATOM 1535 O O . ILE A 1 200 ? -24.368 1.551 7.030 1.00 80.56 200 ILE A O 1
ATOM 1539 N N . PRO A 1 201 ? -26.161 2.249 5.908 1.00 73.88 201 PRO A N 1
ATOM 1540 C CA . PRO A 1 201 ? -25.940 1.351 4.776 1.00 73.88 201 PRO A CA 1
ATOM 1541 C C . PRO A 1 201 ? -24.478 1.314 4.308 1.00 73.88 201 PRO A C 1
ATOM 1543 O O . PRO A 1 201 ? -23.824 2.354 4.176 1.00 73.88 201 PRO A O 1
ATOM 1546 N N . ALA A 1 202 ? -23.961 0.108 4.054 1.00 67.38 202 ALA A N 1
ATOM 1547 C CA . ALA A 1 202 ? -22.609 -0.056 3.535 1.00 67.38 202 ALA A CA 1
ATOM 1548 C C . ALA A 1 202 ? -22.471 0.689 2.200 1.00 67.38 202 ALA A C 1
ATOM 1550 O O . ALA A 1 202 ? -23.298 0.560 1.298 1.00 67.38 202 ALA A O 1
ATOM 1551 N N . SER A 1 203 ? -21.413 1.482 2.076 1.00 59.53 203 SER A N 1
ATOM 1552 C CA . SER A 1 203 ? -21.116 2.228 0.863 1.00 59.53 203 SER A CA 1
ATOM 1553 C C . SER A 1 203 ? -20.266 1.377 -0.073 1.00 59.53 203 SER A C 1
ATOM 1555 O O . SER A 1 203 ? -19.121 1.045 0.233 1.00 59.53 203 SER A O 1
ATOM 1557 N N . SER A 1 204 ? -20.777 1.106 -1.273 1.00 46.22 204 SER A N 1
ATOM 1558 C CA . SER A 1 204 ? -19.994 0.511 -2.364 1.00 46.22 204 SER A CA 1
ATOM 1559 C C . SER A 1 204 ? -18.923 1.457 -2.923 1.00 46.22 204 SER A C 1
ATOM 1561 O O . SER A 1 204 ? -18.054 1.032 -3.673 1.00 46.22 204 SER A O 1
ATOM 1563 N N . ARG A 1 205 ? -18.933 2.751 -2.559 1.00 43.72 205 ARG A N 1
ATOM 1564 C CA . ARG A 1 205 ? -18.013 3.756 -3.134 1.00 43.72 205 ARG A CA 1
ATOM 1565 C C . ARG A 1 205 ? -16.564 3.640 -2.648 1.00 43.72 205 ARG A C 1
ATOM 1567 O O . ARG A 1 205 ? -15.692 4.311 -3.209 1.00 43.72 205 ARG A O 1
ATOM 1574 N N . PHE A 1 206 ? -16.319 2.839 -1.611 1.00 41.81 206 PHE A N 1
ATOM 1575 C CA . PHE A 1 206 ? -14.992 2.622 -1.024 1.00 41.81 206 PHE A CA 1
ATOM 1576 C C . PHE A 1 206 ? -14.589 1.147 -0.907 1.00 41.81 206 PHE A C 1
ATOM 1578 O O . PHE A 1 206 ? -13.404 0.880 -0.740 1.00 41.81 206 PHE A O 1
ATOM 1585 N N . LEU A 1 207 ? -15.520 0.202 -1.093 1.00 43.22 207 LEU A N 1
ATOM 1586 C CA . LEU A 1 207 ? -15.176 -1.147 -1.545 1.00 43.22 207 LEU A CA 1
ATOM 1587 C C . LEU A 1 207 ? -14.791 -1.031 -3.018 1.00 43.22 207 LEU A C 1
ATOM 1589 O O . LEU A 1 207 ? -15.607 -1.214 -3.917 1.00 43.22 207 LEU A O 1
ATOM 1593 N N . CYS A 1 208 ? -13.558 -0.604 -3.267 1.00 39.47 208 CYS A N 1
ATOM 1594 C CA . CYS A 1 208 ? -13.012 -0.551 -4.607 1.00 39.47 208 CYS A CA 1
ATOM 1595 C C . CYS A 1 208 ? -12.738 -1.989 -5.056 1.00 39.47 208 CYS A C 1
ATOM 1597 O O . CYS A 1 208 ? -11.586 -2.388 -5.130 1.00 39.47 208 CYS A O 1
ATOM 1599 N N . SER A 1 209 ? -13.778 -2.777 -5.352 1.00 39.41 209 SER A N 1
ATOM 1600 C CA . SER A 1 209 ? -13.578 -3.928 -6.222 1.00 39.41 209 SER A CA 1
ATOM 1601 C C . SER A 1 209 ? -13.125 -3.344 -7.553 1.00 39.41 209 SER A C 1
ATOM 1603 O O . SER A 1 209 ? -13.922 -2.712 -8.258 1.00 39.41 209 SER A O 1
ATOM 1605 N N . VAL A 1 210 ? -11.838 -3.465 -7.869 1.00 42.06 210 VAL A N 1
ATOM 1606 C CA . VAL A 1 210 ? -11.356 -3.151 -9.209 1.00 42.06 210 VAL A CA 1
ATOM 1607 C C . VAL A 1 210 ? -12.043 -4.130 -10.153 1.00 42.06 210 VAL A C 1
ATOM 1609 O O . VAL A 1 210 ? -11.748 -5.319 -10.174 1.00 42.06 210 VAL A O 1
ATOM 1612 N N . GLN A 1 211 ? -13.037 -3.632 -10.883 1.00 41.41 211 GLN A N 1
ATOM 1613 C CA . GLN A 1 211 ? -13.601 -4.356 -12.012 1.00 41.41 211 GLN A CA 1
ATOM 1614 C C . GLN A 1 211 ? -12.497 -4.420 -13.079 1.00 41.41 211 GLN A C 1
ATOM 1616 O O . GLN A 1 211 ? -11.909 -3.369 -13.370 1.00 41.41 211 GLN A O 1
ATOM 1621 N N . PRO A 1 212 ? -12.189 -5.599 -13.652 1.00 40.62 212 PRO A N 1
ATOM 1622 C CA . PRO A 1 212 ? -11.292 -5.695 -14.795 1.00 40.62 212 PRO A CA 1
ATOM 1623 C C . PRO A 1 212 ? -11.745 -4.702 -15.863 1.00 40.62 212 PRO A C 1
ATOM 1625 O O . PRO A 1 212 ? -12.923 -4.669 -16.225 1.00 40.62 212 PRO A O 1
ATOM 1628 N N . GLY A 1 213 ? -10.838 -3.834 -16.311 1.00 43.38 213 GLY A N 1
ATOM 1629 C CA . GLY A 1 213 ? -11.178 -2.820 -17.302 1.00 43.38 213 GLY A CA 1
ATOM 1630 C C . GLY A 1 213 ? -11.671 -3.485 -18.585 1.00 43.38 213 GLY A C 1
ATOM 1631 O O . GLY A 1 213 ? -10.949 -4.269 -19.195 1.00 43.38 213 GLY A O 1
ATOM 1632 N N . THR A 1 214 ? -12.889 -3.167 -19.022 1.00 36.34 214 THR A N 1
ATOM 1633 C CA . THR A 1 214 ? -13.409 -3.582 -20.328 1.00 36.34 214 THR A CA 1
ATOM 1634 C C . THR A 1 214 ? -12.797 -2.701 -21.419 1.00 36.34 214 THR A C 1
ATOM 1636 O O . THR A 1 214 ? -13.416 -1.776 -21.939 1.00 36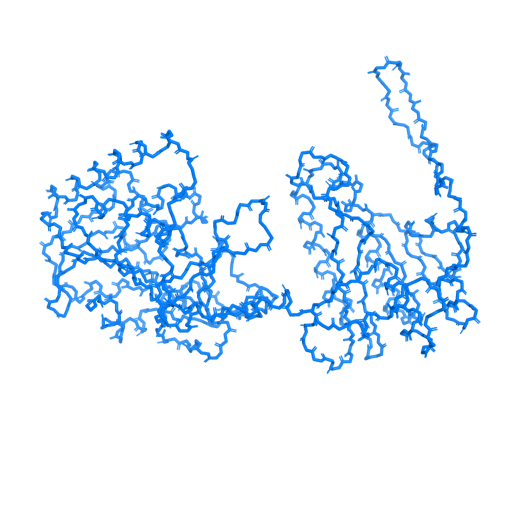.34 214 THR A O 1
ATOM 1639 N N . GLY A 1 215 ? -11.536 -2.983 -21.747 1.00 44.06 215 GLY A N 1
ATOM 1640 C CA . GLY A 1 215 ? -10.814 -2.371 -22.860 1.00 44.06 215 GLY A CA 1
ATOM 1641 C C . GLY A 1 215 ? -9.634 -1.493 -22.447 1.00 44.06 215 GLY A C 1
ATOM 1642 O O . GLY A 1 215 ? -9.602 -0.899 -21.371 1.00 44.06 215 GLY A O 1
ATOM 1643 N N . VAL A 1 216 ? -8.646 -1.412 -23.342 1.00 42.00 216 VAL A N 1
ATOM 1644 C CA . VAL A 1 216 ? -7.474 -0.540 -23.216 1.00 42.00 216 VAL A CA 1
ATOM 1645 C C . VAL A 1 216 ? -7.928 0.906 -23.462 1.00 42.00 216 VAL A C 1
ATOM 1647 O O . VAL A 1 216 ? -8.270 1.239 -24.599 1.00 42.00 216 VAL A O 1
ATOM 1650 N N . PRO A 1 217 ? -7.956 1.800 -22.453 1.00 41.00 217 PRO A N 1
ATOM 1651 C CA . PRO A 1 217 ? -8.239 3.202 -22.714 1.00 41.00 217 PRO A CA 1
ATOM 1652 C C . PRO A 1 217 ? -7.119 3.782 -23.594 1.00 41.00 217 PRO A C 1
ATOM 1654 O O . PRO A 1 217 ? -5.943 3.454 -23.373 1.00 41.00 217 PRO A O 1
ATOM 1657 N N . PRO A 1 218 ? -7.448 4.654 -24.568 1.00 38.91 218 PRO A N 1
ATOM 1658 C CA . PRO A 1 218 ? -6.452 5.282 -25.428 1.00 38.91 218 PRO A CA 1
ATOM 1659 C C . PRO A 1 218 ? -5.373 5.955 -24.576 1.00 38.91 218 PRO A C 1
ATOM 1661 O O . PRO A 1 218 ? -5.654 6.466 -23.488 1.00 38.91 218 PRO A O 1
ATOM 1664 N N . ALA A 1 219 ? -4.125 5.926 -25.052 1.00 38.34 219 ALA A N 1
ATOM 1665 C CA . ALA A 1 219 ? -2.987 6.496 -24.342 1.00 38.34 219 ALA A CA 1
ATOM 1666 C C . ALA A 1 219 ? -3.302 7.937 -23.906 1.00 38.34 219 ALA A C 1
ATOM 1668 O O . ALA A 1 219 ? -3.443 8.833 -24.737 1.00 38.34 219 ALA A O 1
ATOM 1669 N N . VAL A 1 220 ? -3.434 8.164 -22.596 1.00 34.16 220 VAL A N 1
ATOM 1670 C CA . VAL A 1 220 ? -3.653 9.508 -22.060 1.00 34.16 220 VAL A CA 1
ATOM 1671 C C . VAL A 1 220 ? -2.323 10.256 -22.176 1.00 34.16 220 VAL A C 1
ATOM 1673 O O . VAL A 1 220 ? -1.347 9.849 -21.537 1.00 34.16 220 VAL A O 1
ATOM 1676 N N . PRO A 1 221 ? -2.229 11.337 -22.974 1.00 32.38 221 PRO A N 1
ATOM 1677 C CA . PRO A 1 221 ? -0.999 12.104 -23.058 1.00 32.38 221 PRO A CA 1
ATOM 1678 C C . PRO A 1 221 ? -0.709 12.710 -21.676 1.00 32.38 221 PRO A C 1
ATOM 1680 O O . PRO A 1 221 ? -1.592 13.329 -21.075 1.00 32.38 221 PRO A O 1
ATOM 1683 N N . PRO A 1 222 ? 0.508 12.552 -21.132 1.00 37.12 222 PRO A N 1
ATOM 1684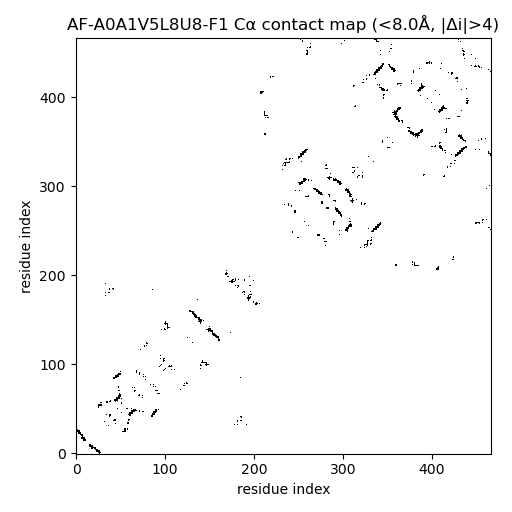 C CA . PRO A 1 222 ? 0.793 13.003 -19.780 1.00 37.12 222 PRO A CA 1
ATOM 1685 C C . PRO A 1 222 ? 0.692 14.525 -19.687 1.00 37.12 222 PRO A C 1
ATOM 1687 O O . PRO A 1 222 ? 1.146 15.269 -20.567 1.00 37.12 222 PRO A O 1
ATOM 1690 N N . ARG A 1 223 ? 0.102 14.993 -18.582 1.00 36.53 223 ARG A N 1
ATOM 1691 C CA . ARG A 1 223 ? 0.028 16.417 -18.253 1.00 36.53 223 ARG A CA 1
ATOM 1692 C C . ARG A 1 223 ? 1.443 17.007 -18.157 1.00 36.53 223 ARG A C 1
ATOM 1694 O O . ARG A 1 223 ? 2.374 16.414 -17.622 1.00 36.53 223 ARG A O 1
ATOM 1701 N N . ARG A 1 224 ? 1.589 18.184 -18.767 1.00 36.47 224 ARG A N 1
ATOM 1702 C CA . ARG A 1 224 ? 2.839 18.847 -19.169 1.00 36.47 224 ARG A CA 1
ATOM 1703 C C . ARG A 1 224 ? 3.838 19.090 -18.020 1.00 36.47 224 ARG A C 1
ATOM 1705 O O . ARG A 1 224 ? 3.602 19.943 -17.175 1.00 36.47 224 ARG A O 1
ATOM 1712 N N . ARG A 1 225 ? 5.049 18.531 -18.144 1.00 38.09 225 ARG A N 1
ATOM 1713 C CA . ARG A 1 225 ? 6.315 19.191 -17.751 1.00 38.09 225 ARG A CA 1
ATOM 1714 C C . ARG A 1 225 ? 7.277 19.159 -18.953 1.00 38.09 225 ARG A C 1
ATOM 1716 O O . ARG A 1 225 ? 7.825 18.120 -19.294 1.00 38.09 225 ARG A O 1
ATOM 1723 N N . ARG A 1 226 ? 7.416 20.286 -19.672 1.00 44.94 226 ARG A N 1
ATOM 1724 C CA . ARG A 1 226 ? 8.133 20.378 -20.973 1.00 44.94 226 ARG A CA 1
ATOM 1725 C C . ARG A 1 226 ? 9.666 20.283 -20.874 1.00 44.94 226 ARG A C 1
ATOM 1727 O O . ARG A 1 226 ? 10.284 19.951 -21.876 1.00 44.94 226 ARG A O 1
ATOM 1734 N N . ARG A 1 227 ? 10.281 20.564 -19.716 1.00 41.56 227 ARG A N 1
ATOM 1735 C CA . ARG A 1 227 ? 11.752 20.645 -19.584 1.00 41.56 227 ARG A CA 1
ATOM 1736 C C . ARG A 1 227 ? 12.460 19.291 -19.389 1.00 41.56 227 ARG A C 1
ATOM 1738 O O . ARG A 1 227 ? 13.523 19.114 -19.964 1.00 41.56 227 ARG A O 1
ATOM 1745 N N . SER A 1 228 ? 11.878 18.328 -18.665 1.00 53.38 228 SER A N 1
ATOM 1746 C CA . SER A 1 228 ? 12.516 17.018 -18.395 1.00 53.38 228 SER A CA 1
ATOM 1747 C C . SER A 1 228 ? 12.493 16.053 -19.591 1.00 53.38 228 SER A C 1
ATOM 1749 O O . SER A 1 228 ? 13.406 15.253 -19.766 1.00 53.38 228 SER A O 1
ATOM 1751 N N . ARG A 1 229 ? 11.495 16.172 -20.478 1.00 57.72 229 ARG A N 1
ATOM 1752 C CA . ARG A 1 229 ? 11.315 15.277 -21.639 1.00 57.72 229 ARG A CA 1
ATOM 1753 C C . ARG A 1 229 ? 12.409 15.372 -22.706 1.00 57.72 229 ARG A C 1
ATOM 1755 O O . ARG A 1 229 ? 12.651 14.392 -23.402 1.00 57.72 229 ARG A O 1
ATOM 1762 N N . GLY A 1 230 ? 13.034 16.540 -22.868 1.00 61.81 230 GLY A N 1
ATOM 1763 C CA . GLY A 1 230 ? 14.088 16.739 -23.870 1.00 61.81 230 GLY A CA 1
ATOM 1764 C C . GLY A 1 230 ? 15.363 15.967 -23.529 1.00 61.81 230 GLY A C 1
ATOM 1765 O O . GLY A 1 230 ? 15.910 15.282 -24.388 1.00 61.81 230 GLY A O 1
ATOM 1766 N N . ALA A 1 231 ? 15.781 16.026 -22.261 1.00 66.88 231 ALA A N 1
ATOM 1767 C CA . ALA A 1 231 ? 16.949 15.303 -21.762 1.00 66.88 231 ALA A CA 1
ATOM 1768 C C . ALA A 1 231 ? 16.730 13.782 -21.797 1.00 66.88 231 ALA A C 1
ATOM 1770 O O . ALA A 1 231 ? 17.534 13.070 -22.387 1.00 66.88 231 ALA A O 1
ATOM 1771 N N . GLN A 1 232 ? 15.583 13.304 -21.297 1.00 78.50 232 GLN A N 1
ATOM 1772 C CA . GLN A 1 232 ? 15.249 11.875 -21.291 1.00 78.50 232 GLN A CA 1
ATOM 1773 C C . GLN A 1 232 ? 15.206 11.268 -22.704 1.00 78.50 232 GLN A C 1
ATOM 1775 O O . GLN A 1 232 ? 15.692 10.161 -22.914 1.00 78.50 232 GLN A O 1
ATOM 1780 N N . ARG A 1 233 ? 14.690 12.004 -23.702 1.00 83.19 233 ARG A N 1
ATOM 1781 C CA . ARG A 1 233 ? 14.750 11.574 -25.111 1.00 83.19 233 ARG A CA 1
ATOM 1782 C C . ARG A 1 233 ? 16.175 11.533 -25.661 1.00 83.19 233 ARG A C 1
ATOM 1784 O O . ARG A 1 233 ? 16.500 10.623 -26.415 1.00 83.19 233 ARG A O 1
ATOM 1791 N N . ALA A 1 234 ? 17.014 12.510 -25.321 1.00 90.25 234 ALA A N 1
ATOM 1792 C CA . ALA A 1 234 ? 18.407 12.522 -25.763 1.00 90.25 234 ALA A CA 1
ATOM 1793 C C . ALA A 1 234 ? 19.199 11.346 -25.166 1.00 90.25 234 ALA A C 1
ATOM 1795 O O . ALA A 1 234 ? 19.969 10.706 -25.880 1.00 90.25 234 ALA A O 1
ATOM 1796 N N . ASP A 1 235 ? 18.973 11.030 -23.889 1.00 93.38 235 ASP A N 1
ATOM 1797 C CA . ASP A 1 235 ? 19.575 9.867 -23.233 1.00 93.38 235 ASP A CA 1
ATOM 1798 C C . ASP A 1 235 ? 19.079 8.551 -23.835 1.00 93.38 235 ASP A C 1
ATOM 1800 O O . ASP A 1 235 ? 19.895 7.680 -24.130 1.00 93.38 235 ASP A O 1
ATOM 1804 N N . ALA A 1 236 ? 17.775 8.430 -24.105 1.00 95.56 236 ALA A N 1
ATOM 1805 C CA . ALA A 1 236 ? 17.208 7.249 -24.754 1.00 95.56 236 ALA A CA 1
ATOM 1806 C C . ALA A 1 236 ? 17.828 6.992 -26.136 1.00 95.56 236 ALA A C 1
ATOM 1808 O O . ALA A 1 236 ? 18.184 5.856 -26.433 1.00 95.56 236 ALA A O 1
ATOM 1809 N N . ARG A 1 237 ? 18.038 8.043 -26.941 1.00 96.75 237 ARG A N 1
ATOM 1810 C CA . ARG A 1 237 ? 18.703 7.948 -28.252 1.00 96.75 237 ARG A CA 1
ATOM 1811 C C . ARG A 1 237 ? 20.162 7.532 -28.154 1.00 96.75 237 ARG A C 1
ATOM 1813 O O . ARG A 1 237 ? 20.589 6.680 -28.918 1.00 96.75 237 ARG A O 1
ATOM 1820 N N . ARG A 1 238 ? 20.919 8.100 -27.210 1.00 97.25 238 ARG A N 1
ATOM 1821 C CA . ARG A 1 238 ? 22.317 7.698 -26.975 1.00 97.25 238 ARG A CA 1
ATOM 1822 C C . ARG A 1 238 ? 22.416 6.227 -26.581 1.00 97.25 238 ARG A C 1
ATOM 1824 O O . ARG A 1 238 ? 23.235 5.499 -27.129 1.00 97.25 238 ARG A O 1
ATOM 1831 N N . ALA A 1 239 ? 21.548 5.792 -25.673 1.00 97.00 239 ALA A N 1
ATOM 1832 C CA . ALA A 1 239 ? 21.460 4.396 -25.272 1.00 97.00 239 ALA A CA 1
ATOM 1833 C C . ALA A 1 239 ? 21.066 3.485 -26.449 1.00 97.00 239 ALA A C 1
ATOM 1835 O O . ALA A 1 239 ? 21.685 2.443 -26.633 1.00 97.00 239 ALA A O 1
ATOM 1836 N N . ALA A 1 240 ? 20.106 3.897 -27.284 1.00 97.81 240 ALA A N 1
ATOM 1837 C CA . ALA A 1 240 ? 19.737 3.183 -28.507 1.00 97.81 240 ALA A CA 1
ATOM 1838 C C . ALA A 1 240 ? 20.908 3.066 -29.496 1.00 97.81 240 ALA A C 1
ATOM 1840 O O . ALA A 1 240 ? 21.145 1.983 -30.017 1.00 97.81 240 ALA A O 1
ATOM 1841 N N . SER A 1 241 ? 21.698 4.128 -29.694 1.00 97.94 241 SER A N 1
ATOM 1842 C CA . SER A 1 241 ? 22.918 4.059 -30.511 1.00 97.94 241 SER A CA 1
ATOM 1843 C C . SER A 1 241 ? 23.928 3.059 -29.948 1.00 97.94 241 SER A C 1
ATOM 1845 O O . SER A 1 241 ? 24.468 2.264 -30.709 1.00 97.94 241 SER A O 1
ATOM 1847 N N . ASN A 1 242 ? 24.132 3.019 -28.624 1.00 97.81 242 ASN A N 1
ATOM 1848 C CA . ASN A 1 242 ? 24.999 2.003 -28.017 1.00 97.81 242 ASN A CA 1
ATOM 1849 C C . ASN A 1 242 ? 24.461 0.578 -28.212 1.00 97.81 242 ASN A C 1
ATOM 1851 O O . ASN A 1 242 ? 25.259 -0.342 -28.377 1.00 97.81 242 ASN A O 1
ATOM 1855 N N . LEU A 1 243 ? 23.136 0.383 -28.194 1.00 97.88 243 LEU A N 1
ATOM 1856 C CA . LEU A 1 243 ? 22.523 -0.911 -28.507 1.00 97.88 243 LEU A CA 1
ATOM 1857 C C . LEU A 1 243 ? 22.785 -1.288 -29.972 1.00 97.88 243 LEU A C 1
ATOM 1859 O O . LEU A 1 243 ? 23.305 -2.373 -30.215 1.00 97.88 243 LEU A O 1
ATOM 1863 N N . SER A 1 244 ? 22.538 -0.385 -30.926 1.00 97.56 244 SER A N 1
ATOM 1864 C CA . SER A 1 244 ? 22.821 -0.610 -32.352 1.00 97.56 244 SER A CA 1
ATOM 1865 C C . SER A 1 244 ? 24.285 -0.951 -32.624 1.00 97.56 244 SER A C 1
ATOM 1867 O O . SER A 1 244 ? 24.575 -1.919 -33.320 1.00 97.56 244 SER A O 1
ATOM 1869 N N . GLU A 1 245 ? 25.220 -0.190 -32.052 1.00 97.38 245 GLU A N 1
ATOM 1870 C CA . GLU A 1 245 ? 26.663 -0.387 -32.246 1.00 97.38 245 GLU A CA 1
ATOM 1871 C C . GLU A 1 245 ? 27.155 -1.742 -31.723 1.00 97.38 245 GLU A C 1
ATOM 1873 O O . GLU A 1 245 ? 28.117 -2.300 -32.246 1.00 97.38 245 GLU A O 1
ATOM 1878 N N . ARG A 1 246 ? 26.523 -2.264 -30.666 1.00 96.88 246 ARG A N 1
ATOM 1879 C CA . ARG A 1 246 ? 26.988 -3.465 -29.957 1.00 96.88 246 ARG A CA 1
ATOM 1880 C C . ARG A 1 246 ? 26.229 -4.729 -30.332 1.00 96.88 246 ARG A C 1
ATOM 1882 O O . ARG A 1 246 ? 26.796 -5.812 -30.235 1.00 96.88 246 ARG A O 1
ATOM 1889 N N . LEU A 1 247 ? 24.953 -4.595 -30.681 1.00 97.31 247 LEU A N 1
ATOM 1890 C CA . LEU A 1 247 ? 24.015 -5.706 -30.855 1.00 97.31 247 LEU A CA 1
ATOM 1891 C C . LEU A 1 247 ? 23.383 -5.740 -32.255 1.00 97.31 247 LEU A C 1
ATOM 1893 O O . LEU A 1 247 ? 22.662 -6.687 -32.564 1.00 97.31 247 LEU A O 1
ATOM 1897 N N . GLY A 1 248 ? 23.654 -4.741 -33.101 1.00 95.81 248 GLY A N 1
ATOM 1898 C CA . GLY A 1 248 ? 23.129 -4.646 -34.461 1.00 95.81 248 GLY A CA 1
ATOM 1899 C C . GLY A 1 248 ? 21.682 -4.153 -34.525 1.00 95.81 248 GLY A C 1
ATOM 1900 O O . GLY A 1 248 ? 21.229 -3.358 -33.696 1.00 95.81 248 GLY A O 1
ATOM 1901 N N . ASP A 1 249 ? 20.956 -4.611 -35.543 1.00 95.88 249 ASP A N 1
ATOM 1902 C CA . ASP A 1 249 ? 19.581 -4.183 -35.794 1.00 95.88 249 ASP A CA 1
ATOM 1903 C C . ASP A 1 249 ? 18.612 -4.693 -34.723 1.00 95.88 249 ASP A C 1
ATOM 1905 O O . ASP A 1 249 ? 18.612 -5.880 -34.352 1.00 95.88 249 ASP A O 1
ATOM 1909 N N . ALA A 1 250 ? 17.745 -3.783 -34.272 1.00 95.88 250 ALA A N 1
ATOM 1910 C CA . ALA A 1 250 ? 16.759 -4.048 -33.239 1.00 95.88 250 ALA A CA 1
ATOM 1911 C C . ALA A 1 250 ? 15.816 -5.189 -33.647 1.00 95.88 250 ALA A C 1
ATOM 1913 O O . ALA A 1 250 ? 15.215 -5.154 -34.724 1.00 95.88 250 ALA A O 1
ATOM 1914 N N . PRO A 1 251 ? 15.633 -6.202 -32.787 1.00 96.12 251 PRO A N 1
ATOM 1915 C CA . PRO A 1 251 ? 14.485 -7.086 -32.891 1.00 96.12 251 PRO A CA 1
ATOM 1916 C C . PRO A 1 251 ? 13.180 -6.303 -32.681 1.00 96.12 251 PRO A C 1
ATOM 1918 O O . PRO A 1 251 ? 13.133 -5.347 -31.913 1.00 96.12 251 PRO A O 1
ATOM 1921 N N . GLU A 1 252 ? 12.091 -6.768 -33.287 1.00 94.50 252 GLU A N 1
ATOM 1922 C CA . GLU A 1 252 ? 10.745 -6.205 -33.079 1.00 94.50 252 GLU A CA 1
ATOM 1923 C C . GLU A 1 252 ? 10.265 -6.361 -31.619 1.00 94.50 252 GLU A C 1
ATOM 1925 O O . GLU A 1 252 ? 9.478 -5.560 -31.108 1.00 94.50 252 GLU A O 1
ATOM 1930 N N . ARG A 1 253 ? 10.758 -7.404 -30.937 1.00 95.38 253 ARG A N 1
ATOM 1931 C CA . ARG A 1 253 ? 10.291 -7.879 -29.630 1.00 95.38 253 ARG A CA 1
ATOM 1932 C C . ARG A 1 253 ? 11.376 -7.750 -28.565 1.00 95.38 253 ARG A C 1
ATOM 1934 O O . ARG A 1 253 ? 12.519 -8.151 -28.791 1.00 95.38 253 ARG A O 1
ATOM 1941 N N . ALA A 1 254 ? 10.990 -7.288 -27.381 1.00 96.31 254 ALA A N 1
ATOM 1942 C CA 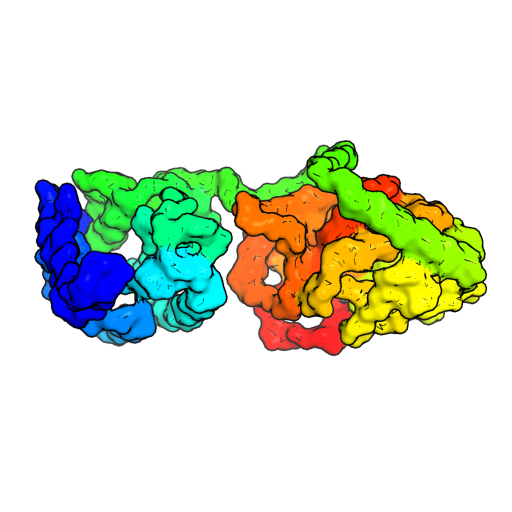. ALA A 1 254 ? 11.810 -7.283 -26.178 1.00 96.31 254 ALA A CA 1
ATOM 1943 C C . ALA A 1 254 ? 11.158 -8.073 -25.038 1.00 96.31 254 ALA A C 1
ATOM 1945 O O . ALA A 1 254 ? 9.946 -8.022 -24.835 1.00 96.31 254 ALA A O 1
ATOM 1946 N N . VAL A 1 255 ? 11.979 -8.755 -24.248 1.00 94.56 255 VAL A N 1
ATOM 1947 C CA . VAL A 1 255 ? 11.584 -9.476 -23.039 1.00 94.56 255 VAL A CA 1
ATOM 1948 C C . VAL A 1 255 ? 12.469 -9.015 -21.887 1.00 94.56 255 VAL A C 1
ATOM 1950 O O . VAL A 1 255 ? 13.690 -9.148 -21.944 1.00 94.56 255 VAL A O 1
ATOM 1953 N N . ILE A 1 256 ? 11.870 -8.498 -20.815 1.00 93.56 256 ILE A N 1
ATOM 1954 C CA . ILE A 1 256 ? 12.604 -8.124 -19.599 1.00 93.56 256 ILE A CA 1
ATOM 1955 C C . ILE A 1 256 ? 12.385 -9.201 -18.544 1.00 93.56 256 ILE A C 1
ATOM 1957 O O . ILE A 1 256 ? 11.272 -9.352 -18.027 1.00 93.56 256 ILE A O 1
ATOM 1961 N N . LEU A 1 257 ? 13.451 -9.936 -18.235 1.00 89.81 257 LEU A N 1
ATOM 1962 C CA . LEU A 1 257 ? 13.467 -11.064 -17.312 1.00 89.81 257 LEU A CA 1
ATOM 1963 C C . LEU A 1 257 ? 13.570 -10.566 -15.867 1.00 89.81 257 LEU A C 1
ATOM 1965 O O . LEU A 1 257 ? 14.539 -9.907 -15.484 1.00 89.81 257 LEU A O 1
ATOM 1969 N N . GLY A 1 258 ? 12.538 -10.865 -15.079 1.00 84.38 258 GLY A N 1
ATOM 1970 C CA . GLY A 1 258 ? 12.501 -10.611 -13.643 1.00 84.38 258 GLY A CA 1
ATOM 1971 C C . GLY A 1 258 ? 13.257 -11.646 -12.816 1.00 84.38 258 GLY A C 1
ATOM 1972 O O . GLY A 1 258 ? 13.926 -12.533 -13.345 1.00 84.38 258 GLY A O 1
ATOM 1973 N N . SER A 1 259 ? 13.154 -11.511 -11.493 1.00 77.25 259 SER A N 1
ATOM 1974 C CA . SER A 1 259 ? 13.886 -12.342 -10.536 1.00 77.25 259 SER A CA 1
ATOM 1975 C C . SER A 1 259 ? 13.610 -13.826 -10.768 1.00 77.25 259 SER A C 1
ATOM 1977 O O . SER A 1 259 ? 12.456 -14.240 -10.856 1.00 77.25 259 SER A O 1
ATOM 1979 N N . GLY A 1 260 ? 14.681 -14.614 -10.884 1.00 70.19 260 GLY A N 1
ATOM 1980 C CA . GLY A 1 260 ? 14.624 -16.071 -11.043 1.00 70.19 260 GLY A CA 1
ATOM 1981 C C . GLY A 1 260 ? 14.287 -16.576 -12.451 1.00 70.19 260 GLY A C 1
ATOM 1982 O O . GLY A 1 260 ? 14.203 -17.784 -12.653 1.00 70.19 260 GLY A O 1
ATOM 1983 N N . LEU A 1 261 ? 14.170 -15.691 -13.446 1.00 78.50 261 LEU A N 1
ATOM 1984 C CA . LEU A 1 261 ? 13.967 -16.075 -14.851 1.00 78.50 261 LEU A CA 1
ATOM 1985 C C . LEU A 1 261 ? 15.263 -16.167 -15.670 1.00 78.50 261 LEU A C 1
ATOM 1987 O O . LEU A 1 261 ? 15.221 -16.475 -16.859 1.00 78.50 261 LEU A O 1
ATOM 1991 N N . ASP A 1 262 ? 16.424 -15.985 -15.039 1.00 76.69 262 ASP A N 1
ATOM 1992 C CA . ASP A 1 262 ? 17.736 -16.140 -15.683 1.00 76.69 262 ASP A CA 1
ATOM 1993 C C . ASP A 1 262 ? 17.973 -17.548 -16.247 1.00 76.69 262 ASP A C 1
ATOM 1995 O O . ASP A 1 262 ? 18.764 -17.714 -17.174 1.00 76.69 262 ASP A O 1
ATOM 1999 N N . ALA A 1 263 ? 17.273 -18.565 -15.733 1.00 77.56 263 ALA A N 1
ATOM 2000 C CA . ALA A 1 263 ? 17.320 -19.921 -16.277 1.00 77.56 263 ALA A CA 1
ATOM 2001 C C . ALA A 1 263 ? 16.870 -19.984 -17.752 1.00 77.56 263 ALA A C 1
ATOM 2003 O O . ALA A 1 263 ? 17.333 -20.851 -18.492 1.00 77.56 263 ALA A O 1
ATOM 2004 N N . LEU A 1 264 ? 16.028 -19.043 -18.203 1.00 79.75 264 LEU A N 1
ATOM 2005 C CA . LEU A 1 264 ? 15.620 -18.944 -19.607 1.00 79.75 264 LEU A CA 1
ATOM 2006 C C . LEU A 1 264 ? 16.773 -18.531 -20.524 1.00 79.75 264 LEU A C 1
ATOM 2008 O O . LEU A 1 264 ? 16.754 -18.884 -21.697 1.00 79.75 264 LEU A O 1
ATOM 2012 N N . LEU A 1 265 ? 17.800 -17.844 -20.009 1.00 84.06 265 LEU A N 1
ATOM 2013 C CA . LEU A 1 265 ? 18.944 -17.416 -20.821 1.00 84.06 265 LEU A CA 1
ATOM 2014 C C . LEU A 1 265 ? 19.697 -18.596 -21.432 1.00 84.06 265 LEU A C 1
ATOM 2016 O O . LEU A 1 265 ? 20.209 -18.480 -22.538 1.00 84.06 265 LEU A O 1
ATOM 2020 N N . ALA A 1 266 ? 19.746 -19.732 -20.730 1.00 84.69 266 ALA A N 1
ATOM 2021 C CA . ALA A 1 266 ? 20.408 -20.939 -21.216 1.00 84.69 266 ALA A CA 1
ATOM 2022 C C . ALA A 1 266 ? 19.688 -21.582 -22.417 1.00 84.69 266 ALA A C 1
ATOM 2024 O O . ALA A 1 266 ? 20.271 -22.421 -23.093 1.00 84.69 266 ALA A O 1
ATOM 2025 N N . GLN A 1 267 ? 18.431 -21.204 -22.667 1.00 87.19 267 GLN A N 1
ATOM 2026 C CA . GLN A 1 267 ? 17.620 -21.696 -23.784 1.00 87.19 267 GLN A CA 1
ATOM 2027 C C . GLN A 1 267 ? 17.663 -20.754 -24.997 1.00 87.19 267 GLN A C 1
ATOM 2029 O O . GLN A 1 267 ? 17.087 -21.067 -26.035 1.00 87.19 267 GLN A O 1
ATOM 2034 N N . ILE A 1 268 ? 18.311 -19.591 -24.867 1.00 90.06 268 ILE A N 1
ATOM 2035 C CA . ILE A 1 268 ? 18.424 -18.609 -25.943 1.00 90.06 268 ILE A CA 1
ATOM 2036 C C . ILE A 1 268 ? 19.632 -18.961 -26.808 1.00 90.06 268 ILE A C 1
ATOM 2038 O O . ILE A 1 268 ? 20.763 -19.002 -26.323 1.00 90.06 268 ILE A O 1
ATOM 2042 N N . ASP A 1 269 ? 19.396 -19.130 -28.104 1.00 93.31 269 ASP A N 1
ATOM 2043 C CA . ASP A 1 269 ? 20.453 -19.140 -29.111 1.00 93.31 269 ASP A CA 1
ATOM 2044 C C . ASP A 1 269 ? 20.932 -17.697 -29.336 1.00 93.31 269 ASP A C 1
ATOM 2046 O O . ASP A 1 269 ? 20.246 -16.885 -29.965 1.00 93.31 269 ASP A O 1
ATOM 2050 N N . ALA A 1 270 ? 22.042 -17.331 -28.691 1.00 94.56 270 ALA A N 1
ATOM 2051 C CA . ALA A 1 270 ? 22.518 -15.954 -28.608 1.00 94.56 270 ALA A CA 1
ATOM 2052 C C . ALA A 1 270 ? 23.254 -15.521 -29.887 1.00 94.56 270 ALA A C 1
ATOM 2054 O O . ALA A 1 270 ? 24.279 -16.087 -30.255 1.00 94.56 270 ALA A O 1
ATOM 2055 N N . GLU A 1 271 ? 22.773 -14.446 -30.513 1.00 95.62 271 GLU A N 1
ATOM 2056 C CA . GLU A 1 271 ? 23.391 -13.810 -31.683 1.00 95.62 271 GLU A CA 1
ATOM 2057 C C . GLU A 1 271 ? 24.407 -12.733 -31.257 1.00 95.62 271 GLU A C 1
ATOM 2059 O O . GLU A 1 271 ? 25.493 -12.627 -31.825 1.00 95.62 271 GLU A O 1
ATOM 2064 N N . ALA A 1 272 ? 24.065 -11.932 -30.242 1.00 96.25 272 ALA A N 1
ATOM 2065 C CA . ALA A 1 272 ? 24.928 -10.887 -29.694 1.00 96.25 272 ALA A CA 1
ATOM 2066 C C . ALA A 1 272 ? 24.590 -10.609 -28.223 1.00 96.25 272 ALA A C 1
ATOM 2068 O O . ALA A 1 272 ? 23.446 -10.767 -27.797 1.00 96.25 272 ALA A O 1
ATOM 2069 N N . GLN A 1 273 ? 25.568 -10.149 -27.438 1.00 96.50 273 GLN A N 1
ATOM 2070 C CA . GLN A 1 273 ? 25.337 -9.773 -26.041 1.00 96.50 273 GLN A CA 1
ATOM 2071 C C . GLN A 1 273 ? 26.228 -8.620 -25.572 1.00 96.50 273 GLN A C 1
ATOM 2073 O O . GLN A 1 273 ? 27.374 -8.479 -26.002 1.00 96.50 273 GLN A O 1
ATOM 2078 N N . CYS A 1 274 ? 25.732 -7.824 -24.625 1.00 95.38 274 CYS A N 1
ATOM 2079 C CA . CYS A 1 274 ? 26.523 -6.814 -23.925 1.00 95.38 274 CYS A CA 1
ATOM 2080 C C . CYS A 1 274 ? 26.041 -6.617 -22.480 1.00 95.38 274 CYS A C 1
ATOM 2082 O O . CYS A 1 274 ? 24.947 -7.031 -22.110 1.00 95.38 274 CYS A O 1
ATOM 2084 N N . ARG A 1 275 ? 26.857 -5.969 -21.640 1.00 94.19 275 ARG A N 1
ATOM 2085 C CA . ARG A 1 275 ? 26.477 -5.616 -20.260 1.00 94.19 275 ARG A CA 1
ATOM 2086 C C . ARG A 1 275 ? 25.706 -4.294 -20.217 1.00 94.19 275 ARG A C 1
ATOM 2088 O O . ARG A 1 275 ? 25.969 -3.423 -21.046 1.00 94.19 275 ARG A O 1
ATOM 2095 N N . PHE A 1 276 ? 24.825 -4.118 -19.231 1.00 93.38 276 PHE A N 1
ATOM 2096 C CA . PHE A 1 276 ? 24.066 -2.876 -19.019 1.00 93.38 276 PHE A CA 1
ATOM 2097 C C . PHE A 1 276 ? 24.988 -1.668 -18.825 1.00 93.38 276 PHE A C 1
ATOM 2099 O O . PHE A 1 276 ? 24.767 -0.646 -19.465 1.00 93.38 276 PHE A O 1
ATOM 2106 N N . GLN A 1 277 ? 26.082 -1.813 -18.066 1.00 92.00 277 GLN A N 1
ATOM 2107 C CA . GLN A 1 277 ? 27.121 -0.779 -17.908 1.00 92.00 277 GLN A CA 1
ATOM 2108 C C . GLN A 1 277 ? 27.696 -0.212 -19.225 1.00 92.00 277 GLN A C 1
ATOM 2110 O O . GLN A 1 277 ? 28.303 0.856 -19.224 1.00 92.00 277 GLN A O 1
ATOM 2115 N N . HIS A 1 278 ? 27.560 -0.923 -20.351 1.00 93.38 278 HIS A N 1
ATOM 2116 C CA . HIS A 1 278 ? 28.045 -0.463 -21.656 1.00 93.38 278 HIS A CA 1
ATOM 2117 C C . HIS A 1 278 ? 27.007 0.353 -22.443 1.00 93.38 278 HIS A C 1
ATOM 2119 O O . HIS A 1 278 ? 27.306 0.783 -23.563 1.00 93.38 278 HIS A O 1
ATOM 2125 N N . ILE A 1 279 ? 25.808 0.536 -21.887 1.00 95.69 279 ILE A N 1
ATOM 2126 C CA . ILE A 1 279 ? 24.697 1.281 -22.474 1.00 95.69 279 ILE A CA 1
ATOM 2127 C C . ILE A 1 279 ? 24.491 2.571 -21.676 1.00 95.69 279 ILE A C 1
ATOM 2129 O O . ILE A 1 279 ? 24.330 2.550 -20.456 1.00 95.69 279 ILE A O 1
ATOM 2133 N N . HIS A 1 280 ? 24.505 3.713 -22.367 1.00 94.75 280 HIS A N 1
ATOM 2134 C CA . HIS A 1 280 ? 24.414 5.036 -21.745 1.00 94.75 280 HIS A CA 1
ATOM 2135 C C . HIS A 1 280 ? 23.238 5.158 -20.764 1.00 94.75 280 HIS A C 1
ATOM 2137 O O . HIS A 1 280 ? 22.078 4.959 -21.122 1.00 94.75 280 HIS A O 1
ATOM 2143 N N . GLY A 1 281 ? 23.542 5.536 -19.521 1.00 90.81 281 GLY A N 1
ATOM 2144 C CA . GLY A 1 281 ? 22.553 5.826 -18.480 1.00 90.81 281 GLY A CA 1
ATOM 2145 C C . GLY A 1 281 ? 21.838 4.610 -17.881 1.00 90.81 281 GLY A C 1
ATOM 2146 O O . GLY A 1 281 ? 21.103 4.784 -16.906 1.00 90.81 281 GLY A O 1
ATOM 2147 N N . TRP A 1 282 ? 22.045 3.399 -18.409 1.00 92.31 282 TRP A N 1
ATOM 2148 C CA . TRP A 1 282 ? 21.493 2.182 -17.816 1.00 92.31 282 TRP A CA 1
ATOM 2149 C C . TRP A 1 282 ? 22.186 1.884 -16.483 1.00 92.31 282 TRP A C 1
ATOM 2151 O O . TRP A 1 282 ? 23.360 2.198 -16.278 1.00 92.31 282 TRP A O 1
ATOM 2161 N N . ARG A 1 283 ? 21.429 1.314 -15.545 1.00 85.62 283 ARG A N 1
ATOM 2162 C CA . ARG A 1 283 ? 21.917 0.948 -14.214 1.00 85.62 283 ARG A CA 1
ATOM 2163 C C . ARG A 1 283 ? 22.077 -0.557 -14.140 1.00 85.62 283 ARG A C 1
ATOM 2165 O O . ARG A 1 283 ? 21.168 -1.281 -14.541 1.00 85.62 283 ARG A O 1
ATOM 2172 N N . ASP A 1 284 ? 23.208 -1.004 -13.609 1.00 82.06 284 ASP A N 1
ATOM 2173 C CA . ASP A 1 284 ? 23.357 -2.405 -13.247 1.00 82.06 284 ASP A CA 1
ATOM 2174 C C . ASP A 1 284 ? 22.413 -2.729 -12.073 1.00 82.06 284 ASP A C 1
ATOM 2176 O O . ASP A 1 284 ? 22.267 -1.909 -11.160 1.00 82.06 284 ASP A O 1
ATOM 2180 N N . PRO A 1 285 ? 21.750 -3.893 -12.100 1.00 78.38 285 PRO A N 1
ATOM 2181 C CA . PRO A 1 285 ? 20.897 -4.344 -11.009 1.00 78.38 285 PRO A CA 1
ATOM 2182 C C . PRO A 1 285 ? 21.746 -4.713 -9.783 1.00 78.38 285 PRO A C 1
ATOM 2184 O O . PRO A 1 285 ? 22.740 -5.426 -9.914 1.00 78.38 285 PRO A O 1
ATOM 2187 N N . GLY A 1 286 ? 21.357 -4.251 -8.592 1.00 72.00 286 GLY A N 1
ATOM 2188 C CA . GLY A 1 286 ? 22.025 -4.581 -7.327 1.00 72.00 286 GLY A CA 1
ATOM 2189 C C . GLY A 1 286 ? 21.468 -5.830 -6.634 1.00 72.00 286 GLY A C 1
ATOM 2190 O O . GLY A 1 286 ? 22.060 -6.321 -5.674 1.00 72.00 286 GLY A O 1
ATOM 2191 N N . VAL A 1 287 ? 20.335 -6.356 -7.109 1.00 68.12 287 VAL A N 1
ATOM 2192 C CA . VAL A 1 287 ? 19.624 -7.499 -6.515 1.00 68.12 287 VAL A CA 1
ATOM 2193 C C . VAL A 1 287 ? 20.150 -8.830 -7.061 1.00 68.12 287 VAL A C 1
ATOM 2195 O O . VAL A 1 287 ? 20.338 -8.999 -8.266 1.00 68.12 287 VAL A O 1
ATOM 2198 N N . ALA A 1 288 ? 20.342 -9.810 -6.171 1.00 62.16 288 ALA A N 1
ATOM 2199 C CA . ALA A 1 288 ? 20.739 -11.167 -6.541 1.00 62.16 288 ALA A CA 1
ATOM 2200 C C . ALA A 1 288 ? 19.708 -11.830 -7.479 1.00 62.16 288 ALA A C 1
ATOM 2202 O O . ALA A 1 288 ? 18.503 -11.752 -7.237 1.00 62.16 288 ALA A O 1
ATOM 2203 N N . GLY A 1 289 ? 20.185 -12.516 -8.524 1.00 62.69 289 GLY A N 1
ATOM 2204 C CA . GLY A 1 289 ? 19.335 -13.119 -9.565 1.00 62.69 289 GLY A CA 1
ATOM 2205 C C . GLY A 1 289 ? 19.129 -12.247 -10.811 1.00 62.69 289 GLY A C 1
ATOM 2206 O O . GLY A 1 289 ? 18.201 -12.493 -11.581 1.00 62.69 289 GLY A O 1
ATOM 2207 N N . HIS A 1 290 ? 19.970 -11.226 -10.995 1.00 74.62 290 HIS A N 1
ATOM 2208 C CA . HIS A 1 290 ? 19.992 -10.351 -12.161 1.00 74.62 290 HIS A CA 1
ATOM 2209 C C . HIS A 1 290 ? 21.423 -10.193 -12.684 1.00 74.62 290 HIS A C 1
ATOM 2211 O O . HIS A 1 290 ? 22.288 -9.673 -11.982 1.00 74.62 290 HIS A O 1
ATOM 2217 N N . ARG A 1 291 ? 21.703 -10.628 -13.921 1.00 80.00 291 ARG A N 1
ATOM 2218 C CA . ARG A 1 291 ? 23.077 -10.591 -14.465 1.00 80.00 291 ARG A CA 1
ATOM 2219 C C . ARG A 1 291 ? 23.497 -9.224 -15.005 1.00 80.00 291 ARG A C 1
ATOM 2221 O O . ARG A 1 291 ? 24.697 -8.995 -15.170 1.00 80.00 291 ARG A O 1
ATOM 2228 N N . GLY A 1 292 ? 22.539 -8.345 -15.307 1.00 89.25 292 GLY A N 1
ATOM 2229 C CA . GLY A 1 292 ? 22.804 -7.033 -15.900 1.00 89.25 292 GLY A CA 1
ATOM 2230 C C . GLY A 1 292 ? 23.325 -7.144 -17.332 1.00 89.25 292 GLY A C 1
ATOM 2231 O O . GLY A 1 292 ? 24.299 -6.482 -17.700 1.00 89.25 292 GLY A O 1
ATOM 2232 N N . ILE A 1 293 ? 22.728 -8.033 -18.131 1.00 92.44 293 ILE A N 1
ATOM 2233 C CA . ILE A 1 293 ? 23.119 -8.262 -19.529 1.00 92.44 293 ILE A CA 1
ATOM 2234 C C . ILE A 1 293 ? 21.935 -8.119 -20.481 1.00 92.44 293 ILE A C 1
ATOM 2236 O O . ILE A 1 293 ? 20.799 -8.454 -20.144 1.00 92.44 293 ILE A O 1
ATOM 2240 N N . VAL A 1 294 ? 22.230 -7.640 -21.686 1.00 95.31 294 VAL A N 1
ATOM 2241 C CA . VAL A 1 294 ? 21.338 -7.635 -22.846 1.00 95.31 294 VAL A CA 1
ATOM 2242 C C . VAL A 1 294 ? 21.793 -8.737 -23.787 1.00 95.31 294 VAL A C 1
ATOM 2244 O O . VAL A 1 294 ? 22.980 -8.809 -24.107 1.00 95.31 294 VAL A O 1
ATOM 2247 N N . VAL A 1 295 ? 20.861 -9.562 -24.248 1.00 96.06 295 VAL A N 1
ATOM 2248 C CA . VAL A 1 295 ? 21.110 -10.627 -25.221 1.00 96.06 295 VAL A CA 1
ATOM 2249 C C . VAL A 1 295 ? 20.150 -10.452 -26.388 1.00 96.06 295 VAL A C 1
ATOM 2251 O O . VAL A 1 295 ? 18.942 -10.427 -26.189 1.00 96.06 295 VAL A O 1
ATOM 2254 N N . VAL A 1 296 ? 20.666 -10.342 -27.605 1.00 97.38 296 VAL A N 1
ATOM 2255 C CA . VAL A 1 296 ? 19.880 -10.549 -28.825 1.00 97.38 296 VAL A CA 1
ATOM 2256 C C . VAL A 1 296 ? 20.049 -12.000 -29.224 1.00 97.38 296 VAL A C 1
ATOM 2258 O O . VAL A 1 296 ? 21.174 -12.489 -29.311 1.00 97.38 296 VAL A O 1
ATOM 2261 N N . GLY A 1 297 ? 18.944 -12.696 -29.446 1.00 95.44 297 GLY A N 1
ATOM 2262 C CA . GLY A 1 297 ? 18.986 -14.109 -29.783 1.00 95.44 297 GLY A CA 1
ATOM 2263 C C . GLY A 1 297 ? 17.618 -14.671 -30.110 1.00 95.44 297 GLY A C 1
ATOM 2264 O O . GLY A 1 297 ? 16.640 -13.929 -30.254 1.00 95.44 297 GLY A O 1
ATOM 2265 N N . ARG A 1 298 ? 17.552 -15.995 -30.221 1.00 93.56 298 ARG A N 1
ATOM 2266 C CA . ARG A 1 298 ? 16.330 -16.731 -30.541 1.00 93.56 298 ARG A CA 1
ATOM 2267 C C . ARG A 1 298 ? 15.938 -17.643 -29.396 1.00 93.56 298 ARG A C 1
ATOM 2269 O O . ARG A 1 298 ? 16.742 -18.442 -28.935 1.00 93.56 298 ARG A O 1
ATOM 2276 N N . LEU A 1 299 ? 14.683 -17.549 -28.980 1.00 89.19 299 LEU A N 1
ATOM 2277 C CA . LEU A 1 299 ? 14.054 -18.496 -28.063 1.00 89.19 299 LEU A CA 1
ATOM 2278 C C . LEU A 1 299 ? 12.884 -19.135 -28.805 1.00 89.19 299 LEU A C 1
ATOM 2280 O O . LEU A 1 299 ? 12.056 -18.414 -29.358 1.00 89.19 299 LEU A O 1
ATOM 2284 N N . GLU A 1 300 ? 12.841 -20.468 -28.873 1.00 87.94 300 GLU A N 1
ATOM 2285 C CA . GLU A 1 300 ? 11.820 -21.205 -29.644 1.00 87.94 300 GLU A CA 1
ATOM 2286 C C . GLU A 1 300 ? 11.705 -20.710 -31.108 1.00 87.94 300 GLU A C 1
ATOM 2288 O O . GLU A 1 300 ? 10.622 -20.600 -31.678 1.00 87.94 300 GLU A O 1
ATOM 2293 N N . GLY A 1 301 ? 12.838 -20.336 -31.717 1.00 87.81 301 GLY A N 1
ATOM 2294 C CA . GLY A 1 301 ? 12.915 -19.807 -33.087 1.00 87.81 301 GLY A CA 1
ATOM 2295 C C . GLY A 1 301 ? 12.538 -18.326 -33.254 1.00 87.81 301 GLY A C 1
ATOM 2296 O O . GLY A 1 301 ? 12.825 -17.744 -34.304 1.00 87.81 301 GLY A O 1
ATOM 2297 N N . VAL A 1 302 ? 11.969 -17.682 -32.230 1.00 90.19 302 VAL A N 1
ATOM 2298 C CA . VAL A 1 302 ? 11.568 -16.266 -32.260 1.00 90.19 302 VAL A CA 1
ATOM 2299 C C . VAL A 1 302 ? 12.745 -15.376 -31.876 1.00 90.19 302 VAL A C 1
ATOM 2301 O O . VAL A 1 302 ? 13.277 -15.481 -30.772 1.00 90.19 302 VAL A O 1
ATOM 2304 N N . ARG A 1 303 ? 13.140 -14.470 -32.780 1.00 93.75 303 ARG A N 1
ATOM 2305 C CA . ARG A 1 303 ? 14.199 -13.483 -32.525 1.00 93.75 303 ARG A CA 1
ATOM 2306 C C . ARG A 1 303 ? 13.674 -12.344 -31.648 1.00 93.75 303 ARG A C 1
ATOM 2308 O O . ARG A 1 303 ? 12.698 -11.687 -32.010 1.00 93.75 303 ARG A O 1
ATOM 2315 N N . ALA A 1 304 ? 14.344 -12.083 -30.533 1.00 95.94 304 ALA A N 1
ATOM 2316 C CA . ALA A 1 304 ? 14.009 -11.008 -29.603 1.00 95.94 304 ALA A CA 1
ATOM 2317 C C . ALA A 1 304 ? 15.264 -10.480 -28.891 1.00 95.94 304 ALA A C 1
ATOM 2319 O O . ALA A 1 304 ? 16.340 -11.080 -28.959 1.00 95.94 304 ALA A O 1
ATOM 2320 N N . VAL A 1 305 ? 15.119 -9.344 -28.205 1.00 96.81 305 VAL A N 1
ATOM 2321 C CA . VAL A 1 305 ? 16.099 -8.880 -27.218 1.00 96.81 305 VAL A CA 1
ATOM 2322 C C . VAL A 1 305 ? 15.638 -9.247 -25.810 1.00 96.81 305 VAL A C 1
ATOM 2324 O O . VAL A 1 305 ? 14.490 -9.021 -25.440 1.00 96.81 305 VAL A O 1
ATOM 2327 N N . PHE A 1 306 ? 16.545 -9.789 -25.008 1.00 95.06 306 PHE A N 1
ATOM 2328 C CA . PHE A 1 306 ? 16.311 -10.244 -23.647 1.00 95.06 306 PHE A CA 1
ATOM 2329 C C . PHE A 1 306 ? 17.170 -9.434 -22.683 1.00 95.06 306 PHE A C 1
ATOM 2331 O O . PHE A 1 306 ? 18.392 -9.374 -22.821 1.00 95.06 306 PHE A O 1
ATOM 2338 N N . LEU A 1 307 ? 16.535 -8.802 -21.703 1.00 94.31 307 LEU A N 1
ATOM 2339 C CA . LEU A 1 307 ? 17.210 -8.092 -20.621 1.00 94.31 307 LEU A CA 1
ATOM 2340 C C . LEU A 1 307 ? 17.197 -9.001 -19.394 1.00 94.31 307 LEU A C 1
ATOM 2342 O O . LEU A 1 307 ? 16.134 -9.249 -18.828 1.00 94.31 307 LEU A O 1
ATOM 2346 N N . SER A 1 308 ? 18.364 -9.506 -18.993 1.00 89.88 308 SER A N 1
ATOM 2347 C CA . SER A 1 308 ? 18.523 -10.262 -17.747 1.00 89.88 308 SER A CA 1
ATOM 2348 C C . SER A 1 308 ? 18.711 -9.297 -16.591 1.00 89.88 308 SER A C 1
ATOM 2350 O O . SER A 1 308 ? 19.815 -8.826 -16.291 1.00 89.88 308 SER A O 1
ATOM 2352 N N . GLY A 1 309 ? 17.584 -9.016 -15.951 1.00 82.44 309 GLY A N 1
ATOM 2353 C CA . GLY A 1 309 ? 17.499 -8.204 -14.762 1.00 82.44 309 GLY A CA 1
ATOM 2354 C C . GLY A 1 309 ? 17.005 -6.789 -14.970 1.00 82.44 309 GLY A C 1
ATOM 2355 O O . GLY A 1 309 ? 16.913 -6.272 -16.084 1.00 82.44 309 GLY A O 1
ATOM 2356 N N . ARG A 1 310 ? 16.674 -6.172 -13.838 1.00 85.38 310 ARG A N 1
ATOM 2357 C CA . ARG A 1 310 ? 16.220 -4.789 -13.734 1.00 85.38 310 ARG A CA 1
ATOM 2358 C C . ARG A 1 310 ? 16.644 -4.196 -12.399 1.00 85.38 310 ARG A C 1
ATOM 2360 O O . ARG A 1 310 ? 16.846 -4.921 -11.428 1.00 85.38 310 ARG A O 1
ATOM 2367 N N . ALA A 1 311 ? 16.727 -2.877 -12.368 1.00 85.38 311 ALA A N 1
ATOM 2368 C CA . ALA A 1 311 ? 16.778 -2.135 -11.121 1.00 85.38 311 ALA A CA 1
ATOM 2369 C C . ALA A 1 311 ? 15.357 -1.905 -10.568 1.00 85.38 311 ALA A C 1
ATOM 2371 O O . ALA A 1 311 ? 14.369 -1.975 -11.306 1.00 85.38 311 ALA A O 1
ATOM 2372 N N . HIS A 1 312 ? 15.262 -1.581 -9.282 1.00 86.62 312 HIS A N 1
ATOM 2373 C CA . HIS A 1 312 ? 14.016 -1.359 -8.553 1.00 86.62 312 HIS A CA 1
ATOM 2374 C C . HIS A 1 312 ? 14.019 -0.007 -7.835 1.00 86.62 312 HIS A C 1
ATOM 2376 O O . HIS A 1 312 ? 15.068 0.572 -7.550 1.00 86.62 312 HIS A O 1
ATOM 2382 N N . LEU A 1 313 ? 12.829 0.502 -7.500 1.00 84.94 313 LEU A N 1
ATOM 2383 C CA . LEU A 1 313 ? 12.697 1.766 -6.763 1.00 84.94 313 LEU A CA 1
ATOM 2384 C C . LEU A 1 313 ? 13.327 1.689 -5.369 1.00 84.94 313 LEU A C 1
ATOM 2386 O O . LEU A 1 313 ? 13.977 2.641 -4.942 1.00 84.94 313 LEU A O 1
ATOM 2390 N N . TYR A 1 314 ? 13.181 0.553 -4.684 1.00 83.94 314 TYR A N 1
ATOM 2391 C CA . TYR A 1 314 ? 13.757 0.342 -3.356 1.00 83.94 314 TYR A CA 1
ATOM 2392 C C . TYR A 1 314 ? 15.295 0.319 -3.345 1.00 83.94 314 TYR A C 1
ATOM 2394 O O . TYR A 1 314 ? 15.892 0.414 -2.279 1.00 83.94 314 TYR A O 1
ATOM 2402 N N . GLU A 1 315 ? 15.952 0.240 -4.509 1.00 81.88 315 GLU A N 1
ATOM 2403 C CA . GLU A 1 315 ? 17.411 0.384 -4.645 1.00 81.88 315 GLU A CA 1
ATOM 2404 C C . GLU A 1 315 ? 17.845 1.868 -4.683 1.00 81.88 315 GLU A C 1
ATOM 2406 O O . GLU A 1 315 ? 19.007 2.176 -4.941 1.00 81.88 315 GLU A O 1
ATOM 2411 N N . GLY A 1 316 ? 16.918 2.812 -4.464 1.00 78.12 316 GLY A N 1
ATOM 2412 C CA . GLY A 1 316 ? 17.179 4.256 -4.524 1.00 78.12 316 GLY A CA 1
ATOM 2413 C C . GLY A 1 316 ? 17.279 4.804 -5.951 1.00 78.12 316 GLY A C 1
ATOM 2414 O O . GLY A 1 316 ? 17.736 5.929 -6.165 1.00 78.12 316 GLY A O 1
ATOM 2415 N N . ILE A 1 317 ? 16.861 4.016 -6.944 1.00 82.81 317 ILE A N 1
ATOM 2416 C CA . ILE A 1 317 ? 16.949 4.372 -8.359 1.00 82.81 317 ILE A CA 1
ATOM 2417 C C . ILE A 1 317 ? 15.752 5.237 -8.744 1.00 82.81 317 ILE A C 1
ATOM 2419 O O . ILE A 1 317 ? 14.600 4.920 -8.449 1.00 82.81 317 ILE A O 1
ATOM 2423 N N . SER A 1 318 ? 16.022 6.356 -9.419 1.00 83.25 318 SER A N 1
ATOM 2424 C CA . SER A 1 318 ? 14.965 7.287 -9.803 1.00 83.25 318 SER A CA 1
ATOM 2425 C C . SER A 1 318 ? 14.016 6.666 -10.841 1.00 83.25 318 SER A C 1
ATOM 2427 O O . SER A 1 318 ? 14.459 5.906 -11.709 1.00 83.25 318 SER A O 1
ATOM 2429 N N . PRO A 1 319 ? 12.719 7.037 -10.842 1.00 84.94 319 PRO A N 1
ATOM 2430 C CA . PRO A 1 319 ? 11.776 6.574 -11.861 1.00 84.94 319 PRO A CA 1
ATOM 2431 C C . PRO A 1 319 ? 12.230 6.870 -13.297 1.00 84.94 319 PRO A C 1
ATOM 2433 O O . PRO A 1 319 ? 11.963 6.081 -14.201 1.00 84.94 319 PRO A O 1
ATOM 2436 N N . ASP A 1 320 ? 12.940 7.982 -13.512 1.00 84.88 320 ASP A N 1
ATOM 2437 C CA . ASP A 1 320 ? 13.485 8.345 -14.823 1.00 84.88 320 ASP A CA 1
ATOM 2438 C C . ASP A 1 320 ? 14.582 7.374 -15.277 1.00 84.88 320 ASP A C 1
ATOM 2440 O O . ASP A 1 320 ? 14.589 6.978 -16.442 1.00 84.88 320 ASP A O 1
ATOM 2444 N N . ALA A 1 321 ? 15.464 6.951 -14.363 1.00 86.25 321 ALA A N 1
ATOM 2445 C CA . ALA A 1 321 ? 16.497 5.959 -14.650 1.00 86.25 321 ALA A CA 1
ATOM 2446 C C . ALA A 1 321 ? 15.897 4.564 -14.894 1.00 86.25 321 ALA A C 1
ATOM 2448 O O . ALA A 1 321 ? 16.326 3.877 -15.816 1.00 86.25 321 ALA A O 1
ATOM 2449 N N . LEU A 1 322 ? 14.860 4.173 -14.142 1.00 89.56 322 LEU A N 1
ATOM 2450 C CA . LEU A 1 322 ? 14.126 2.917 -14.369 1.00 89.56 322 LEU A CA 1
ATOM 2451 C C . LEU A 1 322 ? 13.351 2.900 -15.693 1.00 89.56 322 LEU A C 1
ATOM 2453 O O . LEU A 1 322 ? 13.185 1.851 -16.306 1.00 89.56 322 LEU A O 1
ATOM 2457 N N . SER A 1 323 ? 12.875 4.060 -16.145 1.00 92.75 323 SER A N 1
ATOM 2458 C CA . SER A 1 323 ? 12.136 4.180 -17.406 1.00 92.75 323 SER A CA 1
ATOM 2459 C C . SER A 1 323 ? 13.053 4.208 -18.632 1.00 92.75 323 SER A C 1
ATOM 2461 O O . SER A 1 323 ? 12.593 3.948 -19.745 1.00 92.75 323 SER A O 1
ATOM 2463 N N . LEU A 1 324 ? 14.335 4.552 -18.456 1.00 94.19 324 LEU A N 1
ATOM 2464 C CA . LEU A 1 324 ? 15.272 4.751 -19.558 1.00 94.19 324 LEU A CA 1
ATOM 2465 C C . LEU A 1 324 ? 15.426 3.504 -20.444 1.00 94.19 324 LEU A C 1
ATOM 2467 O O . LEU A 1 324 ? 15.270 3.677 -21.650 1.00 94.19 324 LEU A O 1
ATOM 2471 N N . PRO A 1 325 ? 15.617 2.271 -19.922 1.00 95.69 325 PRO A N 1
ATOM 2472 C CA . PRO A 1 325 ? 15.702 1.077 -20.763 1.00 95.69 325 PRO A CA 1
ATOM 2473 C C . PRO A 1 325 ? 14.509 0.902 -21.706 1.00 95.69 325 PRO A C 1
ATOM 2475 O O . PRO A 1 325 ? 14.696 0.615 -22.884 1.00 95.69 325 PRO A O 1
ATOM 2478 N N . ILE A 1 326 ? 13.287 1.164 -21.234 1.00 96.44 326 ILE A N 1
ATOM 2479 C CA . ILE A 1 326 ? 12.072 1.067 -22.054 1.00 96.44 326 ILE A CA 1
ATOM 2480 C C . ILE A 1 326 ? 12.085 2.089 -23.197 1.00 96.44 326 ILE A C 1
ATOM 2482 O O . ILE A 1 326 ? 11.787 1.751 -24.344 1.00 96.44 326 ILE A O 1
ATOM 2486 N N . PHE A 1 327 ? 12.463 3.337 -22.913 1.00 96.56 327 PHE A N 1
ATOM 2487 C CA . PHE A 1 327 ? 12.576 4.359 -23.953 1.00 96.56 327 PHE A CA 1
ATOM 2488 C C . PHE A 1 327 ? 13.727 4.076 -24.926 1.00 96.56 327 PHE A C 1
ATOM 2490 O O . PHE A 1 327 ? 13.566 4.302 -26.122 1.00 96.56 327 PHE A O 1
ATOM 2497 N N . SER A 1 328 ? 14.857 3.556 -24.441 1.00 97.25 328 SER A N 1
ATOM 2498 C CA . SER A 1 328 ? 15.988 3.138 -25.274 1.00 97.25 328 SER A CA 1
ATOM 2499 C C . SER A 1 328 ? 15.591 2.030 -26.246 1.00 97.25 328 SER A C 1
ATOM 2501 O O . SER A 1 328 ? 15.918 2.126 -27.423 1.00 97.25 328 SER A O 1
ATOM 2503 N N . LEU A 1 329 ? 14.842 1.020 -25.787 1.00 97.44 329 LEU A N 1
ATOM 2504 C CA . LEU A 1 329 ? 14.328 -0.053 -26.645 1.00 97.44 329 LEU A CA 1
ATOM 2505 C C . LEU A 1 329 ? 13.426 0.509 -27.752 1.00 97.44 329 LEU A C 1
ATOM 2507 O O . LEU A 1 329 ? 13.586 0.146 -28.917 1.00 97.44 329 LEU A O 1
ATOM 2511 N N . ARG A 1 330 ? 12.530 1.447 -27.415 1.00 96.62 330 ARG A N 1
ATOM 2512 C CA . ARG A 1 330 ? 11.672 2.094 -28.416 1.00 96.62 330 ARG A CA 1
ATOM 2513 C C . ARG A 1 330 ? 12.468 2.899 -29.446 1.00 96.62 330 ARG A C 1
ATOM 2515 O O . ARG A 1 330 ? 12.172 2.800 -30.630 1.00 96.62 330 ARG A O 1
ATOM 2522 N N . GLU A 1 331 ? 13.442 3.703 -29.016 1.00 97.25 331 GLU A N 1
ATOM 2523 C CA . GLU A 1 331 ? 14.281 4.486 -29.942 1.00 97.25 331 GLU A CA 1
ATOM 2524 C C . GLU A 1 331 ? 15.211 3.587 -30.777 1.00 97.25 331 GLU A C 1
ATOM 2526 O O . GLU A 1 331 ? 15.571 3.971 -31.885 1.00 97.25 331 GLU A O 1
ATOM 2531 N N . TRP A 1 332 ? 15.577 2.397 -30.283 1.00 98.06 332 TRP A N 1
ATOM 2532 C CA . TRP A 1 332 ? 16.368 1.418 -31.036 1.00 98.06 332 TRP A CA 1
ATOM 2533 C C . TRP A 1 332 ? 15.563 0.745 -32.156 1.00 98.06 332 TRP A C 1
ATOM 2535 O O . TRP A 1 332 ? 16.127 0.433 -33.201 1.00 98.06 332 TRP A O 1
ATOM 2545 N N . GLY A 1 333 ? 14.250 0.575 -31.972 1.00 96.50 333 GLY A N 1
ATOM 2546 C CA . GLY A 1 333 ? 13.347 0.013 -32.986 1.00 96.50 333 GLY A CA 1
ATOM 2547 C C . GLY A 1 333 ? 12.410 -1.084 -32.480 1.00 96.50 333 GLY A C 1
ATOM 2548 O O . GLY A 1 333 ? 11.665 -1.651 -33.271 1.00 96.50 333 GLY A O 1
ATOM 2549 N N . VAL A 1 334 ? 12.408 -1.376 -31.177 1.00 97.25 334 VAL A N 1
ATOM 2550 C CA . VAL A 1 334 ? 11.470 -2.337 -30.581 1.00 97.25 334 VAL A CA 1
ATOM 2551 C C . VAL A 1 334 ? 10.038 -1.798 -30.662 1.00 97.25 334 VAL A C 1
ATOM 2553 O O . VAL A 1 334 ? 9.778 -0.605 -30.447 1.00 97.25 334 VAL A O 1
ATOM 2556 N N . GLU A 1 335 ? 9.093 -2.695 -30.930 1.00 94.62 335 GLU A N 1
ATOM 2557 C CA . GLU A 1 335 ? 7.661 -2.392 -31.015 1.00 94.62 335 GLU A CA 1
ATOM 2558 C C . GLU A 1 335 ? 6.854 -3.076 -29.910 1.00 94.62 335 GLU A C 1
ATOM 2560 O O . GLU A 1 335 ? 5.870 -2.511 -29.425 1.00 94.62 335 GLU A O 1
ATOM 2565 N N . GLN A 1 336 ? 7.298 -4.253 -29.465 1.00 94.81 336 GLN A N 1
ATOM 2566 C CA . GLN A 1 336 ? 6.601 -5.071 -28.476 1.00 94.81 336 GLN A CA 1
ATOM 2567 C C . GLN A 1 336 ? 7.494 -5.361 -27.270 1.00 94.81 336 GLN A C 1
A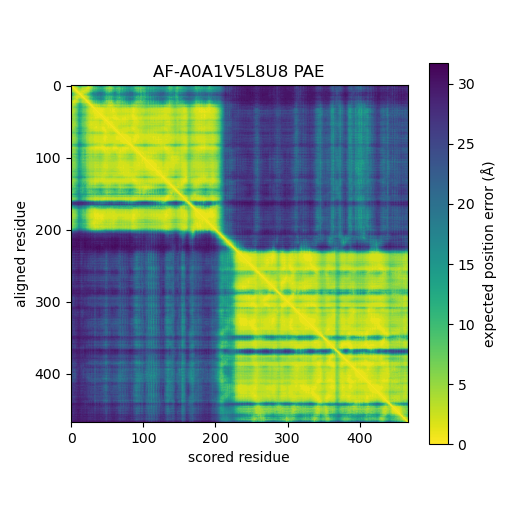TOM 2569 O O . GLN A 1 336 ? 8.657 -5.730 -27.429 1.00 94.81 336 GLN A O 1
ATOM 2574 N N . VAL A 1 337 ? 6.956 -5.236 -26.056 1.00 95.50 337 VAL A N 1
ATOM 2575 C CA . VAL A 1 337 ? 7.677 -5.551 -24.818 1.00 95.50 337 VAL A CA 1
ATOM 2576 C C . VAL A 1 337 ? 6.856 -6.464 -23.909 1.00 95.50 337 VAL A C 1
ATOM 2578 O O . VAL A 1 337 ? 5.730 -6.138 -23.531 1.00 95.50 337 VAL A O 1
ATOM 2581 N N . THR A 1 338 ? 7.449 -7.592 -23.517 1.00 94.69 338 THR A N 1
ATOM 2582 C CA . THR A 1 338 ? 6.955 -8.426 -22.418 1.00 94.69 338 THR A CA 1
ATOM 2583 C C . THR A 1 338 ? 7.763 -8.145 -21.160 1.00 94.69 338 THR A C 1
ATOM 2585 O O . THR A 1 338 ? 8.985 -8.308 -21.132 1.00 94.69 338 THR A O 1
ATOM 2588 N N . LEU A 1 339 ? 7.073 -7.764 -20.092 1.00 94.38 339 LEU A N 1
ATOM 2589 C CA . LEU A 1 339 ? 7.658 -7.583 -18.773 1.00 94.38 339 LEU A CA 1
ATOM 2590 C C . LEU A 1 339 ? 7.307 -8.774 -17.882 1.00 94.38 339 LEU A C 1
ATOM 2592 O O . LEU A 1 339 ? 6.141 -9.159 -17.797 1.00 94.38 339 LEU A O 1
ATOM 2596 N N . THR A 1 340 ? 8.302 -9.348 -17.209 1.00 92.50 340 THR A N 1
ATOM 2597 C CA . THR A 1 340 ? 8.108 -10.531 -16.355 1.00 92.50 340 THR A CA 1
ATOM 2598 C C . THR A 1 340 ? 8.489 -10.257 -14.902 1.00 92.50 340 THR A C 1
ATOM 2600 O O . THR A 1 340 ? 9.518 -9.636 -14.642 1.00 92.50 340 THR A O 1
ATOM 2603 N N . TYR A 1 341 ? 7.698 -10.714 -13.934 1.00 90.62 341 TYR A N 1
ATOM 2604 C CA . TYR A 1 341 ? 7.900 -10.390 -12.514 1.00 90.62 341 TYR A CA 1
ATOM 2605 C C . TYR A 1 341 ? 7.689 -11.605 -11.626 1.00 90.62 341 TYR A C 1
ATOM 2607 O O . TYR A 1 341 ? 6.756 -12.355 -11.868 1.00 90.62 341 TYR A O 1
ATOM 2615 N N . ALA A 1 342 ? 8.502 -11.771 -10.584 1.00 89.88 342 ALA A N 1
ATOM 2616 C CA . ALA A 1 342 ? 8.136 -12.634 -9.465 1.00 89.88 342 ALA A CA 1
ATOM 2617 C C . ALA A 1 342 ? 7.063 -11.927 -8.621 1.00 89.88 342 ALA A C 1
ATOM 2619 O O . ALA A 1 342 ? 7.135 -10.708 -8.439 1.00 89.88 342 ALA A O 1
ATOM 2620 N N . ALA A 1 343 ? 6.071 -12.672 -8.143 1.00 92.25 343 ALA A N 1
ATOM 2621 C CA . ALA A 1 343 ? 4.940 -12.118 -7.415 1.00 92.25 343 ALA A CA 1
ATOM 2622 C C . ALA A 1 343 ? 4.439 -13.061 -6.313 1.00 92.25 343 ALA A C 1
ATOM 2624 O O . ALA A 1 343 ? 4.428 -14.283 -6.474 1.00 92.25 343 ALA A O 1
ATOM 2625 N N . GLY A 1 344 ? 3.965 -12.476 -5.215 1.00 92.31 344 GLY A N 1
ATOM 2626 C CA . GLY A 1 344 ? 3.247 -13.186 -4.163 1.00 92.31 344 GLY A CA 1
ATOM 2627 C C . GLY A 1 344 ? 1.759 -13.290 -4.491 1.00 92.31 344 GLY A C 1
ATOM 2628 O O . GLY A 1 344 ? 1.140 -12.306 -4.897 1.00 92.31 344 GLY A O 1
ATOM 2629 N N . ALA A 1 345 ? 1.164 -14.464 -4.305 1.00 92.62 345 ALA A N 1
ATOM 2630 C CA . ALA A 1 345 ? -0.275 -14.659 -4.444 1.00 92.62 345 ALA A CA 1
ATOM 2631 C C . ALA A 1 345 ? -1.041 -14.046 -3.269 1.00 92.62 345 ALA A C 1
ATOM 2633 O O . ALA A 1 345 ? -0.753 -14.354 -2.112 1.00 92.62 345 ALA A O 1
ATOM 2634 N N . LEU A 1 346 ? -2.048 -13.228 -3.572 1.00 90.25 346 LEU A N 1
ATOM 2635 C CA . LEU A 1 346 ? -2.968 -12.652 -2.585 1.00 90.25 346 LEU A CA 1
ATOM 2636 C C . LEU A 1 346 ? -4.233 -13.504 -2.401 1.00 90.25 346 LEU A C 1
ATOM 2638 O O . LEU A 1 346 ? -4.932 -13.370 -1.399 1.00 90.25 346 LEU A O 1
ATOM 2642 N N . ASN A 1 347 ? -4.543 -14.362 -3.374 1.00 82.75 347 ASN A N 1
ATOM 2643 C CA . ASN A 1 347 ? -5.7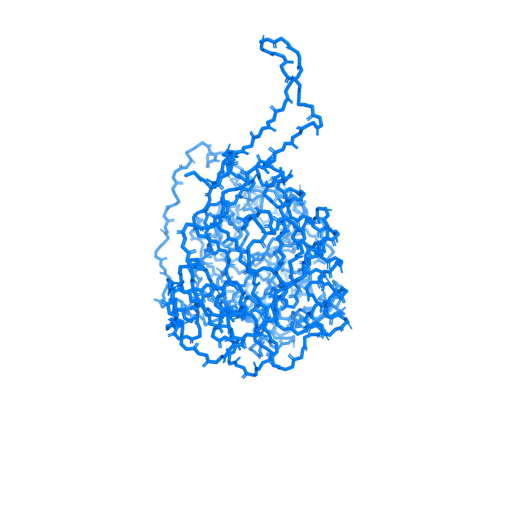22 -15.221 -3.388 1.00 82.75 347 ASN A CA 1
ATOM 2644 C C . ASN A 1 347 ? -5.435 -16.555 -4.105 1.00 82.75 347 ASN A C 1
ATOM 2646 O O . ASN A 1 347 ? -4.350 -16.768 -4.646 1.00 82.75 347 ASN A O 1
ATOM 2650 N N . ASP A 1 348 ? -6.425 -17.447 -4.138 1.00 75.25 348 ASP A N 1
ATOM 2651 C CA . ASP A 1 348 ? -6.277 -18.805 -4.686 1.00 75.25 348 ASP A CA 1
ATOM 2652 C C . ASP A 1 348 ? -6.174 -18.871 -6.218 1.00 75.25 348 ASP A C 1
ATOM 2654 O O . ASP A 1 348 ? -5.908 -19.940 -6.769 1.00 75.25 348 ASP A O 1
ATOM 2658 N N . ARG A 1 349 ? -6.353 -17.746 -6.931 1.00 67.81 349 ARG A N 1
ATOM 2659 C CA . ARG A 1 349 ? -6.102 -17.685 -8.381 1.00 67.81 349 ARG A CA 1
ATOM 2660 C C . ARG A 1 349 ? -4.609 -17.702 -8.699 1.00 67.81 349 ARG A C 1
ATOM 2662 O O . ARG A 1 349 ? -4.237 -18.118 -9.792 1.00 67.81 349 ARG A O 1
ATOM 2669 N N . GLY A 1 350 ? -3.763 -17.268 -7.764 1.00 62.69 350 GLY A N 1
ATOM 2670 C CA . GLY A 1 350 ? -2.315 -17.406 -7.852 1.00 62.69 350 GLY A CA 1
ATOM 2671 C C . GLY A 1 350 ? -1.856 -18.658 -7.115 1.00 62.69 350 GLY A C 1
ATOM 2672 O O . GLY A 1 350 ? -1.631 -18.620 -5.911 1.00 62.69 350 GLY A O 1
ATOM 2673 N N . GLN A 1 351 ? -1.686 -19.777 -7.816 1.00 68.06 351 GLN A N 1
ATOM 2674 C CA . GLN A 1 351 ? -0.996 -20.929 -7.225 1.00 68.06 351 GLN A CA 1
ATOM 2675 C C . GLN A 1 351 ? 0.516 -20.731 -7.352 1.00 68.06 351 GLN A C 1
ATOM 2677 O O . GLN A 1 351 ? 0.994 -20.343 -8.419 1.00 68.06 351 GLN A O 1
ATOM 2682 N N . ALA A 1 352 ? 1.280 -20.989 -6.288 1.00 67.38 352 ALA A N 1
ATOM 2683 C CA . ALA A 1 352 ? 2.740 -20.958 -6.366 1.00 67.38 352 ALA A CA 1
ATOM 2684 C C . ALA A 1 352 ? 3.236 -21.912 -7.469 1.00 67.38 352 ALA A C 1
ATOM 2686 O O . ALA A 1 352 ? 2.735 -23.027 -7.606 1.00 67.38 352 ALA A O 1
ATOM 2687 N N . GLY A 1 353 ? 4.179 -21.446 -8.285 1.00 66.56 353 GLY A N 1
ATOM 2688 C CA . GLY A 1 353 ? 4.665 -22.146 -9.475 1.00 66.56 353 GLY A CA 1
ATOM 2689 C C . GLY A 1 353 ? 3.854 -21.888 -10.754 1.00 66.56 353 GLY A C 1
ATOM 2690 O O . GLY A 1 353 ? 4.228 -22.393 -11.811 1.00 66.56 353 GLY A O 1
ATOM 2691 N N . SER A 1 354 ? 2.771 -21.102 -10.697 1.00 78.56 354 SER A N 1
ATOM 2692 C CA . SER A 1 354 ? 1.991 -20.706 -11.881 1.00 78.56 354 SER A CA 1
ATOM 2693 C C . SER A 1 354 ? 2.467 -19.383 -12.496 1.00 78.56 354 SER A C 1
ATOM 2695 O O . SER A 1 354 ? 3.202 -18.609 -11.880 1.00 78.56 354 SER A O 1
ATOM 2697 N N . ALA A 1 355 ? 2.028 -19.112 -13.727 1.00 85.19 355 ALA A N 1
ATOM 2698 C CA . ALA A 1 355 ? 2.247 -17.847 -14.419 1.00 85.19 355 ALA A CA 1
ATOM 2699 C C . ALA A 1 355 ? 0.902 -17.224 -14.819 1.00 85.19 355 ALA A C 1
ATOM 2701 O O . ALA A 1 355 ? 0.039 -17.905 -15.375 1.00 85.19 355 ALA A O 1
ATOM 2702 N N . LEU A 1 356 ? 0.739 -15.927 -14.566 1.00 87.88 356 LEU A N 1
ATOM 2703 C CA . LEU A 1 356 ? -0.470 -15.159 -14.854 1.00 87.88 356 LEU A CA 1
ATOM 2704 C C . LEU A 1 356 ? -0.165 -14.044 -15.853 1.00 87.88 356 LEU A C 1
ATOM 2706 O O . LEU A 1 356 ? 0.772 -13.268 -15.664 1.00 87.88 356 LEU A O 1
ATOM 2710 N N . VAL A 1 357 ? -0.983 -13.932 -16.900 1.00 90.94 357 VAL A N 1
ATOM 2711 C CA . VAL A 1 357 ? -0.979 -12.756 -17.778 1.00 90.94 357 VAL A CA 1
ATOM 2712 C C . VAL A 1 357 ? -1.803 -11.666 -17.102 1.00 90.94 357 VAL A C 1
ATOM 2714 O O . VAL A 1 357 ? -2.961 -11.883 -16.754 1.00 90.94 357 VAL A O 1
ATOM 2717 N N . ILE A 1 358 ? -1.193 -10.507 -16.884 1.00 93.31 358 ILE A N 1
ATOM 2718 C CA . ILE A 1 358 ? -1.779 -9.417 -16.108 1.00 93.31 358 ILE A CA 1
ATOM 2719 C C . ILE A 1 358 ? -2.516 -8.454 -17.035 1.00 93.31 358 ILE A C 1
ATOM 2721 O O . ILE A 1 358 ? -1.901 -7.829 -17.900 1.00 93.31 358 ILE A O 1
ATOM 2725 N N . GLY A 1 359 ? -3.816 -8.278 -16.800 1.00 91.88 359 GLY A N 1
ATOM 2726 C CA . GLY A 1 359 ? -4.628 -7.316 -17.542 1.00 91.88 359 GLY A CA 1
ATOM 2727 C C . GLY A 1 359 ? -4.640 -5.929 -16.907 1.00 91.88 359 GLY A C 1
ATOM 2728 O O . GLY A 1 359 ? -4.824 -4.935 -17.607 1.00 91.88 359 GLY A O 1
ATOM 2729 N N . THR A 1 360 ? -4.402 -5.812 -15.595 1.00 94.00 360 THR A N 1
ATOM 2730 C CA . THR A 1 360 ? -4.330 -4.514 -14.900 1.00 94.00 360 THR A CA 1
ATOM 2731 C C . THR A 1 360 ? -3.211 -4.472 -13.865 1.00 94.00 360 THR A C 1
ATOM 2733 O O . THR A 1 360 ? -3.072 -5.377 -13.050 1.00 94.00 360 THR A O 1
ATOM 2736 N N . VAL A 1 361 ? -2.448 -3.377 -13.844 1.00 94.44 361 VAL A N 1
ATOM 2737 C CA . VAL A 1 361 ? -1.485 -3.076 -12.774 1.00 94.44 361 VAL A CA 1
ATOM 2738 C C . VAL A 1 361 ? -2.037 -1.966 -11.883 1.00 94.44 361 VAL A C 1
ATOM 2740 O O . VAL A 1 361 ? -2.293 -0.857 -12.351 1.00 94.44 361 VAL A O 1
ATOM 2743 N N . MET A 1 362 ? -2.216 -2.264 -10.599 1.00 92.31 362 MET A N 1
ATOM 2744 C CA . MET A 1 362 ? -2.577 -1.313 -9.553 1.00 92.31 362 MET A CA 1
ATOM 2745 C C . MET A 1 362 ? -1.306 -0.625 -9.046 1.00 92.31 362 MET A C 1
ATOM 2747 O O . MET A 1 362 ? -0.446 -1.237 -8.413 1.00 92.31 362 MET A O 1
ATOM 2751 N N . ASP A 1 363 ? -1.166 0.652 -9.377 1.00 90.50 363 ASP A N 1
ATOM 2752 C CA . ASP A 1 363 ? 0.056 1.425 -9.196 1.00 90.50 363 ASP A CA 1
ATOM 2753 C C . ASP A 1 363 ? 0.102 2.124 -7.832 1.00 90.50 363 ASP A C 1
ATOM 2755 O O . ASP A 1 363 ? -0.480 3.202 -7.657 1.00 90.50 363 ASP A O 1
ATOM 2759 N N . PHE A 1 364 ? 0.836 1.530 -6.887 1.00 87.94 364 PHE A N 1
ATOM 2760 C CA . PHE A 1 364 ? 1.226 2.179 -5.630 1.00 87.94 364 PHE A CA 1
ATOM 2761 C C . PHE A 1 364 ? 2.631 2.800 -5.696 1.00 87.94 364 PHE A C 1
ATOM 2763 O O . PHE A 1 364 ? 3.003 3.570 -4.816 1.00 87.94 364 PHE A O 1
ATOM 2770 N N . GLN A 1 365 ? 3.409 2.529 -6.750 1.00 86.06 365 GLN A N 1
ATOM 2771 C CA . GLN A 1 365 ? 4.763 3.071 -6.938 1.00 86.06 365 GLN A CA 1
ATOM 2772 C C . GLN A 1 365 ? 4.774 4.525 -7.421 1.00 86.06 365 GLN A C 1
ATOM 2774 O O . GLN A 1 365 ? 5.731 5.262 -7.201 1.00 86.06 365 GLN A O 1
ATOM 2779 N N . GLY A 1 366 ? 3.741 4.921 -8.161 1.00 72.06 366 GLY A N 1
ATOM 2780 C CA . GLY A 1 366 ? 3.566 6.260 -8.711 1.00 72.06 366 GLY A CA 1
ATOM 2781 C C . GLY A 1 366 ? 2.705 7.170 -7.847 1.00 72.06 366 GLY A C 1
ATOM 2782 O O . GLY A 1 366 ? 2.383 8.262 -8.310 1.00 72.06 366 GLY A O 1
ATOM 2783 N N . PHE A 1 367 ? 2.304 6.725 -6.651 1.00 59.12 367 PHE A N 1
ATOM 2784 C CA . PHE A 1 367 ? 1.357 7.416 -5.783 1.00 59.12 367 PHE A CA 1
ATOM 2785 C C . PHE A 1 367 ? 1.897 8.814 -5.430 1.00 59.12 367 PHE A C 1
ATOM 2787 O O . PHE A 1 367 ? 2.807 8.940 -4.609 1.00 59.12 367 PHE A O 1
ATOM 2794 N N . PRO A 1 368 ? 1.394 9.893 -6.061 1.00 44.75 368 PRO A N 1
ATOM 2795 C CA . PRO A 1 368 ? 1.774 11.235 -5.659 1.00 44.75 368 PRO A CA 1
ATOM 2796 C C . PRO A 1 368 ? 1.134 11.452 -4.290 1.00 44.75 368 PRO A C 1
ATOM 2798 O O . PRO A 1 368 ? -0.013 11.041 -4.107 1.00 44.75 368 PRO A O 1
ATOM 2801 N N . GLY A 1 369 ? 1.822 12.113 -3.358 1.00 38.75 369 GLY A N 1
ATOM 2802 C CA . GLY A 1 369 ? 1.320 12.448 -2.013 1.00 38.75 369 GLY A CA 1
ATOM 2803 C C . GLY A 1 369 ? 0.094 13.383 -1.971 1.00 38.75 369 GLY A C 1
ATOM 2804 O O . GLY A 1 369 ? 0.048 14.305 -1.173 1.00 38.75 369 GLY A O 1
ATOM 2805 N N . GLY A 1 370 ? -0.892 13.190 -2.848 1.00 37.66 370 GLY A N 1
ATOM 2806 C CA . GLY A 1 370 ? -2.146 13.934 -2.935 1.00 37.66 370 GLY A CA 1
ATOM 2807 C C . GLY A 1 370 ? -3.331 13.144 -3.517 1.00 37.66 370 GLY A C 1
ATOM 2808 O O . GLY A 1 370 ? -4.449 13.649 -3.474 1.00 37.66 370 GLY A O 1
ATOM 2809 N N . SER A 1 371 ? -3.141 11.923 -4.040 1.00 46.66 371 SER A N 1
ATOM 2810 C CA . SER A 1 371 ? -4.259 11.005 -4.341 1.00 46.66 371 SER A CA 1
ATOM 2811 C C . SER A 1 371 ? -4.537 10.136 -3.116 1.00 46.66 371 SER A C 1
ATOM 2813 O O . SER A 1 371 ? -3.615 9.823 -2.384 1.00 46.66 371 SER A O 1
ATOM 2815 N N . SER A 1 372 ? -5.780 9.722 -2.877 1.00 51.69 372 SER A N 1
ATOM 2816 C CA . SER A 1 372 ? -6.117 8.714 -1.855 1.00 51.69 372 SER A CA 1
ATOM 2817 C C . SER A 1 372 ? -6.281 7.307 -2.441 1.00 51.69 372 SER A C 1
ATOM 2819 O O . SER A 1 372 ? -6.708 6.394 -1.738 1.00 51.69 372 SER A O 1
ATOM 2821 N N . ARG A 1 373 ? -5.997 7.126 -3.742 1.00 60.78 373 ARG A N 1
ATOM 2822 C CA . ARG A 1 373 ? -6.237 5.877 -4.483 1.00 60.78 373 ARG A CA 1
ATOM 2823 C C . ARG A 1 373 ? -5.100 5.545 -5.455 1.00 60.78 373 ARG A C 1
ATOM 2825 O O . ARG A 1 373 ? -4.579 6.475 -6.086 1.00 60.78 373 ARG A O 1
ATOM 2832 N N . PRO A 1 374 ? -4.741 4.253 -5.598 1.00 70.62 374 PRO A N 1
ATOM 2833 C CA . PRO A 1 374 ? -3.766 3.818 -6.588 1.00 70.62 374 PRO A CA 1
ATOM 2834 C C . PRO A 1 374 ? -4.313 4.044 -7.999 1.00 70.62 374 PRO A C 1
ATOM 2836 O O . PRO A 1 374 ? -5.526 4.042 -8.226 1.00 70.62 374 PRO A O 1
ATOM 2839 N N . THR A 1 375 ? -3.416 4.267 -8.957 1.00 82.06 375 THR A N 1
ATOM 2840 C CA . THR A 1 375 ? -3.815 4.409 -10.364 1.00 82.06 375 THR A CA 1
ATOM 2841 C C . THR A 1 375 ? -3.896 3.028 -11.004 1.00 82.06 375 THR A C 1
ATOM 2843 O O . THR A 1 375 ? -2.948 2.257 -10.922 1.00 82.06 375 THR A O 1
ATOM 2846 N N . ASN A 1 376 ? -4.995 2.710 -11.685 1.00 86.38 376 ASN A N 1
ATOM 2847 C CA . ASN A 1 376 ? -5.091 1.459 -12.435 1.00 86.38 376 ASN A CA 1
ATOM 2848 C C . ASN A 1 376 ? -4.539 1.648 -13.851 1.00 86.38 376 ASN A C 1
ATOM 2850 O O . ASN A 1 376 ? -5.035 2.458 -14.638 1.00 86.38 376 ASN A O 1
ATOM 2854 N N . LEU A 1 377 ? -3.500 0.888 -14.176 1.00 88.88 377 LEU A N 1
ATOM 2855 C CA . LEU A 1 377 ? -2.888 0.825 -15.492 1.00 88.88 377 LEU A CA 1
ATOM 2856 C C . LEU A 1 377 ? -3.445 -0.406 -16.216 1.00 88.88 377 LEU A C 1
ATOM 2858 O O . LEU A 1 377 ? -2.945 -1.511 -16.032 1.00 88.88 377 LEU A O 1
ATOM 2862 N N . CYS A 1 378 ? -4.492 -0.221 -17.022 1.00 89.00 378 CYS A N 1
ATOM 2863 C CA . CYS A 1 378 ? -5.021 -1.290 -17.875 1.00 89.00 378 CYS A CA 1
ATOM 2864 C C . CYS A 1 378 ? -4.018 -1.618 -18.990 1.00 89.00 378 CYS A C 1
ATOM 2866 O O . CYS A 1 378 ? -3.552 -0.713 -19.693 1.00 89.00 378 CYS A O 1
ATOM 2868 N N . ILE A 1 379 ? -3.701 -2.901 -19.122 1.00 88.38 379 ILE A N 1
ATOM 2869 C CA . ILE A 1 379 ? -2.725 -3.469 -20.057 1.00 88.38 379 ILE A CA 1
ATOM 2870 C C . ILE A 1 379 ? -3.441 -4.300 -21.120 1.00 88.38 379 ILE A C 1
ATOM 2872 O O . ILE A 1 379 ? -3.159 -4.141 -22.303 1.00 88.38 379 ILE A O 1
ATOM 2876 N N . GLY A 1 380 ? -4.399 -5.128 -20.700 1.00 84.69 380 GLY A N 1
ATOM 2877 C CA . GLY A 1 380 ? -5.081 -6.093 -21.556 1.00 84.69 380 GLY A CA 1
ATOM 2878 C C . GLY A 1 380 ? -6.443 -6.525 -20.999 1.00 84.69 380 GLY A C 1
ATOM 2879 O O . GLY A 1 380 ? -6.859 -6.033 -19.947 1.00 84.69 380 GLY A O 1
ATOM 2880 N N . PRO A 1 381 ? -7.168 -7.392 -21.728 1.00 82.69 381 PRO A N 1
ATOM 2881 C CA . PRO A 1 381 ? -8.506 -7.860 -21.360 1.00 82.69 381 PRO A CA 1
ATOM 2882 C C . PRO A 1 381 ? -8.518 -8.906 -20.233 1.00 82.69 381 PRO A C 1
ATOM 2884 O O . PRO A 1 381 ? -9.591 -9.305 -19.781 1.00 82.69 381 PRO A O 1
ATOM 2887 N N . GLU A 1 382 ? -7.357 -9.401 -19.811 1.00 86.00 382 GLU A N 1
ATOM 2888 C CA . GLU A 1 382 ? -7.245 -10.448 -18.805 1.00 86.00 382 GLU A CA 1
ATOM 2889 C C . GLU A 1 382 ? -7.786 -9.976 -17.445 1.00 86.00 382 GLU A C 1
ATOM 2891 O O . GLU A 1 382 ? -7.580 -8.829 -17.042 1.00 86.00 382 GLU A O 1
ATOM 2896 N N . PRO A 1 383 ? -8.459 -10.853 -16.683 1.00 83.75 383 PRO A N 1
ATOM 2897 C CA . PRO A 1 383 ? -9.075 -10.460 -15.420 1.00 83.75 383 PRO A CA 1
ATOM 2898 C C . PRO A 1 383 ? -8.064 -10.262 -14.283 1.00 83.75 383 PRO A C 1
ATOM 2900 O O . PRO A 1 383 ? -8.454 -9.780 -13.224 1.00 83.75 383 PRO A O 1
ATOM 2903 N N . SER A 1 384 ? -6.802 -10.661 -14.475 1.00 89.62 384 SER A N 1
ATOM 2904 C CA . SER A 1 384 ? -5.790 -10.674 -13.421 1.00 89.62 384 SER A CA 1
ATOM 2905 C C . SER A 1 384 ? -5.236 -9.285 -13.109 1.00 89.62 384 SER A C 1
ATOM 2907 O O . SER A 1 384 ? -4.842 -8.535 -14.012 1.00 89.62 384 SER A O 1
ATOM 2909 N N . VAL A 1 385 ? -5.141 -8.976 -11.816 1.00 93.00 385 VAL A N 1
ATOM 2910 C CA . VAL A 1 385 ? -4.690 -7.685 -11.291 1.00 93.00 385 VAL A CA 1
ATOM 2911 C C . VAL A 1 385 ? -3.400 -7.842 -10.481 1.00 93.00 385 VAL A C 1
ATOM 2913 O O . VAL A 1 385 ? -3.341 -8.612 -9.523 1.00 93.00 385 VAL A O 1
ATOM 2916 N N . TYR A 1 386 ? -2.373 -7.069 -10.835 1.00 94.88 386 TYR A N 1
ATOM 2917 C CA . TYR A 1 386 ? -1.088 -7.019 -10.133 1.00 94.88 386 TYR A CA 1
ATOM 2918 C C . TYR A 1 386 ? -0.974 -5.744 -9.291 1.00 94.88 386 TYR A C 1
ATOM 2920 O O . TYR A 1 386 ? -1.044 -4.642 -9.833 1.00 94.88 386 TYR A O 1
ATOM 2928 N N . ALA A 1 387 ? -0.755 -5.867 -7.984 1.00 95.06 387 ALA A N 1
ATOM 2929 C CA . ALA A 1 387 ? -0.434 -4.750 -7.101 1.00 95.06 387 ALA A CA 1
ATOM 2930 C C . ALA A 1 387 ? 1.074 -4.460 -7.115 1.00 95.06 387 ALA A C 1
ATOM 2932 O O . ALA A 1 387 ? 1.878 -5.262 -6.648 1.00 95.06 387 ALA A O 1
ATOM 2933 N N . ALA A 1 388 ? 1.455 -3.295 -7.641 1.00 94.75 388 ALA A N 1
ATOM 2934 C CA . ALA A 1 388 ? 2.840 -2.843 -7.693 1.00 94.75 388 ALA A CA 1
ATOM 2935 C C . ALA A 1 388 ? 3.158 -1.951 -6.488 1.00 94.75 388 ALA A C 1
ATOM 2937 O O . ALA A 1 388 ? 2.808 -0.768 -6.490 1.00 94.75 388 ALA A O 1
ATOM 2938 N N . LEU A 1 389 ? 3.833 -2.510 -5.483 1.00 92.12 389 LEU A N 1
ATOM 2939 C CA . LEU A 1 389 ? 4.303 -1.808 -4.287 1.00 92.12 389 LEU A CA 1
ATOM 2940 C C . LEU A 1 389 ? 5.732 -1.261 -4.465 1.00 92.12 389 LEU A C 1
ATOM 2942 O O . LEU A 1 389 ? 6.471 -1.721 -5.339 1.00 92.12 389 LEU A O 1
ATOM 2946 N N . PRO A 1 390 ? 6.159 -0.266 -3.666 1.00 86.44 390 PRO A N 1
ATOM 2947 C CA . PRO A 1 390 ? 7.531 0.238 -3.720 1.00 86.44 390 PRO A CA 1
ATOM 2948 C C . PRO A 1 390 ? 8.577 -0.730 -3.137 1.00 86.44 390 PRO A C 1
ATOM 2950 O O . PRO A 1 390 ? 9.728 -0.660 -3.562 1.00 86.44 390 PRO A O 1
ATOM 2953 N N . GLY A 1 391 ? 8.201 -1.626 -2.213 1.00 86.69 391 GLY A N 1
ATOM 2954 C CA . GLY A 1 391 ? 9.149 -2.467 -1.465 1.00 86.69 391 GLY A CA 1
ATOM 2955 C C . GLY A 1 391 ? 10.020 -1.659 -0.482 1.00 86.69 391 GLY A C 1
ATOM 2956 O O . GLY A 1 391 ? 9.707 -0.495 -0.217 1.00 86.69 391 GLY A O 1
ATOM 2957 N N . PRO A 1 392 ? 11.110 -2.230 0.074 1.00 86.31 392 PRO A N 1
ATOM 2958 C CA . PRO A 1 392 ? 11.619 -3.594 -0.136 1.00 86.31 392 PRO A CA 1
ATOM 2959 C C . PRO A 1 392 ? 11.031 -4.642 0.824 1.00 86.31 392 PRO A C 1
ATOM 2961 O O . PRO A 1 392 ? 11.333 -5.826 0.702 1.00 86.31 392 PRO A O 1
ATOM 2964 N N . HIS A 1 393 ? 10.244 -4.226 1.817 1.00 83.44 393 HIS A N 1
ATOM 2965 C CA . HIS A 1 393 ? 9.641 -5.152 2.773 1.00 83.44 393 HIS A CA 1
ATOM 2966 C C . HIS A 1 393 ? 8.490 -5.923 2.123 1.00 83.44 393 HIS A C 1
ATOM 2968 O O . HIS A 1 393 ? 7.684 -5.330 1.406 1.00 83.44 393 HIS A O 1
ATOM 2974 N N . TYR A 1 394 ? 8.415 -7.229 2.396 1.00 85.75 394 TYR A N 1
ATOM 2975 C CA . TYR A 1 394 ? 7.243 -8.039 2.061 1.00 85.75 394 TYR A CA 1
ATOM 2976 C C . TYR A 1 394 ? 5.999 -7.555 2.807 1.00 85.75 394 TYR A C 1
ATOM 2978 O O . TYR A 1 394 ? 6.083 -6.901 3.849 1.00 85.75 394 TYR A O 1
ATOM 2986 N N . GLU A 1 395 ? 4.843 -7.918 2.268 1.00 87.19 395 GLU A N 1
ATOM 2987 C CA . GLU A 1 395 ? 3.542 -7.487 2.756 1.00 87.19 395 GLU A CA 1
ATOM 2988 C C . GLU A 1 395 ? 3.219 -8.101 4.124 1.00 87.19 395 GLU A C 1
ATOM 2990 O O . GLU A 1 395 ? 3.375 -9.307 4.350 1.00 87.19 395 GLU A O 1
ATOM 2995 N N . THR A 1 396 ? 2.690 -7.285 5.036 1.00 84.56 396 THR A N 1
ATOM 2996 C CA . THR A 1 396 ? 2.079 -7.796 6.265 1.00 84.56 396 THR A CA 1
ATOM 2997 C C . THR A 1 396 ? 0.759 -8.505 5.950 1.00 84.56 396 THR A C 1
ATOM 2999 O O . THR A 1 396 ? 0.153 -8.327 4.893 1.00 84.56 396 THR A O 1
ATOM 3002 N N . ARG A 1 397 ? 0.224 -9.270 6.909 1.00 79.75 397 ARG A N 1
ATOM 3003 C CA . ARG A 1 397 ? -1.119 -9.865 6.764 1.00 79.75 397 ARG A CA 1
ATOM 3004 C C . ARG A 1 397 ? -2.213 -8.811 6.561 1.00 79.75 397 ARG A C 1
ATOM 3006 O O . ARG A 1 397 ? -3.215 -9.106 5.913 1.00 79.75 397 ARG A O 1
ATOM 3013 N N . ALA A 1 398 ? -2.043 -7.611 7.118 1.00 78.75 398 ALA A N 1
ATOM 3014 C CA . ALA A 1 398 ? -2.974 -6.507 6.917 1.00 78.75 398 ALA A CA 1
ATOM 3015 C C . ALA A 1 398 ? -2.891 -5.980 5.478 1.00 78.75 398 ALA A C 1
ATOM 3017 O O . ALA A 1 398 ? -3.928 -5.869 4.824 1.00 78.75 398 ALA A O 1
ATOM 3018 N N . ASP A 1 399 ? -1.680 -5.764 4.959 1.00 84.94 399 ASP A N 1
ATOM 3019 C CA . ASP A 1 399 ? -1.459 -5.343 3.570 1.00 84.94 399 ASP A CA 1
ATOM 3020 C C . ASP A 1 399 ? -2.073 -6.342 2.587 1.00 84.94 399 ASP A C 1
ATOM 3022 O O . ASP A 1 399 ? -2.833 -5.952 1.705 1.00 84.94 399 ASP A O 1
ATOM 3026 N N . VAL A 1 400 ? -1.835 -7.643 2.790 1.00 87.38 400 VAL A N 1
ATOM 3027 C CA . VAL A 1 400 ? -2.413 -8.713 1.959 1.00 87.38 400 VAL A CA 1
ATOM 3028 C C . VAL A 1 400 ? -3.939 -8.637 1.930 1.00 87.38 400 VAL A C 1
ATOM 3030 O O . VAL A 1 400 ? -4.534 -8.670 0.854 1.00 87.38 400 VAL A O 1
ATOM 3033 N N . ARG A 1 401 ? -4.586 -8.485 3.095 1.00 81.62 401 ARG A N 1
ATOM 3034 C CA . ARG A 1 401 ? -6.051 -8.355 3.187 1.00 81.62 401 ARG A CA 1
ATOM 3035 C C . ARG A 1 401 ? -6.555 -7.109 2.470 1.00 81.62 401 ARG A C 1
ATOM 3037 O O . ARG A 1 401 ? -7.552 -7.188 1.757 1.00 81.62 401 ARG A O 1
ATOM 3044 N N . VAL A 1 402 ? -5.874 -5.975 2.637 1.00 83.00 402 VAL A N 1
ATOM 3045 C CA . VAL A 1 402 ? -6.235 -4.715 1.974 1.00 83.00 402 VAL A CA 1
ATOM 3046 C C . VAL A 1 402 ? -6.105 -4.850 0.458 1.00 83.00 402 VAL A C 1
ATOM 3048 O O . VAL A 1 402 ? -7.046 -4.526 -0.260 1.00 83.00 402 VAL A O 1
ATOM 3051 N N . LEU A 1 403 ? -4.986 -5.371 -0.045 1.00 88.19 403 LEU A N 1
ATOM 3052 C CA . LEU A 1 403 ? -4.747 -5.534 -1.480 1.00 88.19 403 LEU A CA 1
ATOM 3053 C C . LEU A 1 403 ? -5.729 -6.520 -2.120 1.00 88.19 403 LEU A C 1
ATOM 3055 O O . LEU A 1 403 ? -6.289 -6.224 -3.177 1.00 88.19 403 LEU A O 1
ATOM 3059 N N . ALA A 1 404 ? -6.001 -7.646 -1.457 1.00 85.19 404 ALA A N 1
ATOM 3060 C CA . ALA A 1 404 ? -7.010 -8.603 -1.901 1.00 85.19 404 ALA A CA 1
ATOM 3061 C C . ALA A 1 404 ? -8.414 -7.972 -1.924 1.00 85.19 404 ALA A C 1
ATOM 3063 O O . ALA A 1 404 ? -9.150 -8.137 -2.896 1.00 85.19 404 ALA A O 1
ATOM 3064 N N . ALA A 1 405 ? -8.776 -7.186 -0.903 1.00 79.88 405 ALA A N 1
ATOM 3065 C CA . ALA A 1 405 ? -10.053 -6.469 -0.851 1.00 79.88 405 ALA A CA 1
ATOM 3066 C C . ALA A 1 405 ? -10.177 -5.377 -1.931 1.00 79.88 405 ALA A C 1
ATOM 3068 O O . ALA A 1 405 ? -11.284 -5.083 -2.386 1.00 79.88 405 ALA A O 1
ATOM 3069 N N . LEU A 1 406 ? -9.054 -4.804 -2.377 1.00 80.69 406 LEU A N 1
ATOM 3070 C CA . LEU A 1 406 ? -8.993 -3.903 -3.532 1.00 80.69 406 LEU A CA 1
ATOM 3071 C C . LEU A 1 406 ? -9.072 -4.649 -4.878 1.00 80.69 406 LEU A C 1
ATOM 3073 O O . LEU A 1 406 ? -9.150 -4.019 -5.931 1.00 80.69 406 LEU A O 1
ATOM 3077 N N . GLY A 1 407 ? -9.081 -5.983 -4.868 1.00 85.31 407 GLY A N 1
ATOM 3078 C CA . GLY A 1 407 ? -9.206 -6.815 -6.061 1.00 85.31 407 GLY A CA 1
ATOM 3079 C C . GLY A 1 407 ? -7.881 -7.154 -6.741 1.00 85.31 407 GLY A C 1
ATOM 3080 O O . GLY A 1 407 ? -7.902 -7.523 -7.909 1.00 85.31 407 GLY A O 1
ATOM 3081 N N . ALA A 1 408 ? -6.741 -7.019 -6.055 1.00 91.25 408 ALA A N 1
ATOM 3082 C CA . ALA A 1 408 ? -5.472 -7.536 -6.560 1.00 91.25 408 ALA A CA 1
ATOM 3083 C C . ALA A 1 408 ? -5.390 -9.065 -6.391 1.00 91.25 408 ALA A C 1
ATOM 3085 O O . ALA A 1 408 ? -5.781 -9.605 -5.355 1.00 91.25 408 ALA A O 1
ATOM 3086 N N . ASP A 1 409 ? -4.855 -9.760 -7.398 1.00 92.25 409 ASP A N 1
ATOM 3087 C CA . ASP A 1 409 ? -4.632 -11.212 -7.364 1.00 92.25 409 ASP A CA 1
ATOM 3088 C C . ASP A 1 409 ? -3.208 -11.565 -6.933 1.00 92.25 409 ASP A C 1
ATOM 3090 O O . ASP A 1 409 ? -2.978 -12.549 -6.228 1.00 92.25 409 ASP A O 1
ATOM 3094 N N . VAL A 1 410 ? -2.249 -10.740 -7.347 1.00 94.50 410 VAL A N 1
ATOM 3095 C CA . VAL A 1 410 ? -0.832 -10.902 -7.031 1.00 94.50 410 VAL A CA 1
ATOM 3096 C C . VAL A 1 410 ? -0.210 -9.565 -6.649 1.00 94.50 410 VAL A C 1
ATOM 3098 O O . VAL A 1 410 ? -0.690 -8.509 -7.062 1.00 94.50 410 VAL A O 1
ATOM 3101 N N . VAL A 1 411 ? 0.869 -9.606 -5.874 1.00 95.00 411 VAL A N 1
ATOM 3102 C CA . VAL A 1 411 ? 1.621 -8.430 -5.425 1.00 95.00 411 VAL A CA 1
ATOM 3103 C C . VAL A 1 411 ? 3.105 -8.586 -5.729 1.00 95.00 411 VAL A C 1
ATOM 3105 O O . VAL A 1 411 ? 3.650 -9.687 -5.675 1.00 95.00 411 VAL A O 1
ATOM 3108 N N . GLY A 1 412 ? 3.770 -7.480 -6.041 1.00 94.25 412 GLY A N 1
ATOM 3109 C CA . GLY A 1 412 ? 5.224 -7.438 -6.096 1.00 94.25 412 GLY A CA 1
ATOM 3110 C C . GLY A 1 412 ? 5.767 -6.015 -6.128 1.00 94.25 412 GLY A C 1
ATOM 3111 O O . GLY A 1 412 ? 5.025 -5.034 -6.104 1.00 94.25 412 GLY A O 1
ATOM 3112 N N . MET A 1 413 ? 7.092 -5.895 -6.189 1.00 93.19 413 MET A N 1
ATOM 3113 C CA . MET A 1 413 ? 7.805 -4.647 -5.867 1.00 93.19 413 MET A CA 1
ATOM 3114 C C . MET A 1 413 ? 8.359 -3.901 -7.097 1.00 93.19 413 MET A C 1
ATOM 3116 O O . MET A 1 413 ? 9.324 -3.142 -7.027 1.00 93.19 413 MET A O 1
ATOM 3120 N N . SER A 1 414 ? 7.782 -4.151 -8.270 1.00 90.81 414 SER A N 1
ATOM 3121 C CA . SER A 1 414 ? 8.201 -3.602 -9.573 1.00 90.81 414 SER A CA 1
ATOM 3122 C C . SER A 1 414 ? 6.986 -3.439 -10.495 1.00 90.81 414 SER A C 1
ATOM 3124 O O . SER A 1 414 ? 5.856 -3.440 -10.008 1.00 90.81 414 SER A O 1
ATOM 3126 N N . CYS A 1 415 ? 7.194 -3.292 -11.806 1.00 93.75 415 CYS A N 1
ATOM 3127 C CA . CYS A 1 415 ? 6.165 -3.209 -12.844 1.00 93.75 415 CYS A CA 1
ATOM 3128 C C . CYS A 1 415 ? 5.645 -1.809 -13.165 1.00 93.75 415 CYS A C 1
ATOM 3130 O O . CYS A 1 415 ? 5.770 -1.364 -14.307 1.00 93.75 415 CYS A O 1
ATOM 3132 N N . ALA A 1 416 ? 5.081 -1.073 -12.208 1.00 93.44 416 ALA A N 1
ATOM 3133 C CA . ALA A 1 416 ? 4.297 0.114 -12.562 1.00 93.44 416 ALA A CA 1
ATOM 3134 C C . ALA A 1 416 ? 5.104 1.222 -13.272 1.00 93.44 416 ALA A C 1
ATOM 3136 O O . ALA A 1 416 ? 4.590 1.853 -14.198 1.00 93.44 416 ALA A O 1
ATOM 3137 N N . VAL A 1 417 ? 6.373 1.441 -12.904 1.00 91.62 417 VAL A N 1
ATOM 3138 C CA . VAL A 1 417 ? 7.247 2.414 -13.594 1.00 91.62 417 VAL A CA 1
ATOM 3139 C C . VAL A 1 417 ? 7.457 2.042 -15.066 1.00 91.62 417 VAL A C 1
ATOM 3141 O O . VAL A 1 417 ? 7.266 2.880 -15.948 1.00 91.62 417 VAL A O 1
ATOM 3144 N N . GLU A 1 418 ? 7.793 0.781 -15.333 1.00 94.56 418 GLU A N 1
ATOM 3145 C CA . GLU A 1 418 ? 8.074 0.265 -16.677 1.00 94.56 418 GLU A CA 1
ATOM 3146 C C . GLU A 1 418 ? 6.803 0.263 -17.539 1.00 94.56 418 GLU A C 1
ATOM 3148 O O . GLU A 1 418 ? 6.841 0.673 -18.697 1.00 94.56 418 GLU A O 1
ATOM 3153 N N . VAL A 1 419 ? 5.650 -0.089 -16.956 1.00 94.88 419 VAL A N 1
ATOM 3154 C CA . VAL A 1 419 ? 4.336 -0.026 -17.620 1.00 94.88 419 VAL A CA 1
ATOM 3155 C C . VAL A 1 419 ? 3.996 1.407 -18.034 1.00 94.88 419 VAL A C 1
ATOM 3157 O O . VAL A 1 419 ? 3.569 1.640 -19.168 1.00 94.88 419 VAL A O 1
ATOM 3160 N N . ARG A 1 420 ? 4.209 2.398 -17.153 1.00 92.06 420 ARG A N 1
ATOM 3161 C CA . ARG A 1 420 ? 4.008 3.816 -17.502 1.00 92.06 420 ARG A CA 1
ATOM 3162 C C . ARG A 1 420 ? 4.928 4.244 -18.643 1.00 92.06 420 ARG A C 1
ATOM 3164 O O . ARG A 1 420 ? 4.468 4.927 -19.559 1.00 92.06 420 ARG A O 1
ATOM 3171 N N . ALA A 1 421 ? 6.196 3.837 -18.604 1.00 92.19 421 ALA A N 1
ATOM 3172 C CA . ALA A 1 421 ? 7.167 4.143 -19.649 1.00 92.19 421 ALA A CA 1
ATOM 3173 C C . ALA A 1 421 ? 6.776 3.508 -20.992 1.00 92.19 421 ALA A C 1
ATOM 3175 O O . ALA A 1 421 ? 6.748 4.205 -22.005 1.00 92.19 421 ALA A O 1
ATOM 3176 N N . ALA A 1 422 ? 6.381 2.232 -20.999 1.00 93.50 422 ALA A N 1
ATOM 3177 C CA . ALA A 1 422 ? 5.996 1.504 -22.205 1.00 93.50 422 ALA A CA 1
ATOM 3178 C C . ALA A 1 422 ? 4.755 2.119 -22.863 1.00 93.50 422 ALA A C 1
ATOM 3180 O O . ALA A 1 422 ? 4.760 2.400 -24.064 1.00 93.50 422 ALA A O 1
ATOM 3181 N N . ARG A 1 423 ? 3.731 2.453 -22.062 1.00 89.75 423 ARG A N 1
ATOM 3182 C CA . ARG A 1 423 ? 2.544 3.176 -22.545 1.00 89.75 423 ARG A CA 1
ATOM 3183 C C . ARG A 1 423 ? 2.897 4.560 -23.090 1.00 89.75 423 ARG A C 1
ATOM 3185 O O . ARG A 1 423 ? 2.371 4.961 -24.123 1.00 89.75 423 ARG A O 1
ATOM 3192 N N . ALA A 1 424 ? 3.792 5.291 -22.424 1.00 87.56 424 ALA A N 1
ATOM 3193 C CA . ALA A 1 424 ? 4.245 6.602 -22.890 1.00 87.56 424 ALA A CA 1
ATOM 3194 C C . ALA A 1 424 ? 5.098 6.526 -24.170 1.00 87.56 424 ALA A C 1
ATOM 3196 O O . ALA A 1 424 ? 5.109 7.486 -24.944 1.00 87.56 424 ALA A O 1
ATOM 3197 N N . ALA A 1 425 ? 5.801 5.412 -24.384 1.00 89.19 425 ALA A N 1
ATOM 3198 C CA . ALA A 1 425 ? 6.598 5.118 -25.572 1.00 89.19 425 ALA A CA 1
ATOM 3199 C C . ALA A 1 425 ? 5.757 4.599 -26.755 1.00 89.19 425 ALA A C 1
ATOM 3201 O O . ALA A 1 425 ? 6.245 4.586 -27.886 1.00 89.19 425 ALA A O 1
ATOM 3202 N N . GLY A 1 426 ? 4.503 4.202 -26.507 1.00 89.69 426 GLY A N 1
ATOM 3203 C CA . GLY A 1 426 ? 3.622 3.609 -27.513 1.00 89.69 426 GLY A CA 1
ATOM 3204 C C . GLY A 1 426 ? 4.004 2.175 -27.888 1.00 89.69 426 GLY A C 1
ATOM 3205 O O . GLY A 1 426 ? 3.755 1.772 -29.017 1.00 89.69 426 GLY A O 1
ATOM 3206 N N . LEU A 1 427 ? 4.637 1.435 -26.972 1.00 91.12 427 LEU A N 1
ATOM 3207 C CA . LEU A 1 427 ? 4.966 0.021 -27.160 1.00 91.12 427 LEU A CA 1
ATOM 3208 C C . LEU A 1 427 ? 3.727 -0.856 -26.936 1.00 91.12 427 LEU A C 1
ATOM 3210 O O . LEU A 1 427 ? 2.939 -0.592 -26.023 1.00 91.12 427 LEU A O 1
ATOM 3214 N N . ALA A 1 428 ? 3.593 -1.929 -27.717 1.00 92.25 428 ALA A N 1
ATOM 3215 C CA . ALA A 1 428 ? 2.658 -3.004 -27.405 1.00 92.25 428 ALA A CA 1
ATOM 3216 C C . ALA A 1 428 ? 3.175 -3.755 -26.169 1.00 92.25 428 ALA A C 1
ATOM 3218 O O . ALA A 1 428 ? 4.289 -4.277 -26.169 1.00 92.25 428 ALA A O 1
ATOM 3219 N N . LEU A 1 429 ? 2.393 -3.752 -25.091 1.00 93.19 429 LEU A N 1
ATOM 3220 C CA . LEU A 1 429 ? 2.839 -4.181 -23.769 1.00 93.19 429 LEU A CA 1
ATOM 3221 C C . LEU A 1 429 ? 2.117 -5.454 -23.331 1.00 93.19 429 LEU A C 1
ATOM 3223 O O . LEU A 1 429 ? 0.889 -5.498 -23.319 1.00 93.19 429 LEU A O 1
ATOM 3227 N N . ARG A 1 430 ? 2.889 -6.432 -22.857 1.00 93.50 430 ARG A N 1
ATOM 3228 C CA . ARG A 1 430 ? 2.398 -7.599 -22.122 1.00 93.50 430 ARG A CA 1
ATOM 3229 C C . ARG A 1 430 ? 3.083 -7.677 -20.761 1.00 93.50 430 ARG A C 1
ATOM 3231 O O . ARG A 1 430 ? 4.277 -7.403 -20.648 1.00 93.50 430 ARG A O 1
ATOM 3238 N N . VAL A 1 431 ? 2.345 -8.071 -19.728 1.00 94.19 431 VAL A N 1
ATOM 3239 C CA . VAL A 1 431 ? 2.897 -8.303 -18.386 1.00 94.19 431 VAL A CA 1
ATOM 3240 C C . VAL A 1 431 ? 2.580 -9.723 -17.943 1.00 94.19 431 VAL A C 1
ATOM 3242 O O . VAL A 1 431 ? 1.439 -10.169 -18.043 1.00 94.19 431 VAL A O 1
ATOM 3245 N N . VAL A 1 432 ? 3.599 -10.425 -17.453 1.00 92.62 432 VAL A N 1
ATOM 3246 C CA . VAL A 1 432 ? 3.497 -11.795 -16.943 1.00 92.62 432 VAL A CA 1
ATOM 3247 C C . VAL A 1 432 ? 4.029 -11.836 -15.514 1.00 92.62 432 VAL A C 1
ATOM 3249 O O . VAL A 1 432 ? 5.191 -11.517 -15.265 1.00 92.62 432 VAL A O 1
ATOM 3252 N N . ALA A 1 433 ? 3.185 -12.234 -14.569 1.00 91.56 433 ALA A N 1
ATOM 3253 C CA . ALA A 1 433 ? 3.579 -12.478 -13.189 1.00 91.56 433 ALA A CA 1
ATOM 3254 C C . ALA A 1 433 ? 3.816 -13.976 -12.974 1.00 91.56 433 ALA A C 1
ATOM 3256 O O . ALA A 1 433 ? 2.954 -14.795 -13.274 1.00 91.56 433 ALA A O 1
ATOM 3257 N N . ILE A 1 434 ? 4.980 -14.325 -12.448 1.00 89.56 434 ILE A N 1
ATOM 3258 C CA . ILE A 1 434 ? 5.355 -15.660 -12.001 1.00 89.56 434 ILE A CA 1
ATOM 3259 C C . ILE A 1 434 ? 5.080 -15.722 -10.507 1.00 89.56 434 ILE A C 1
ATOM 3261 O O . ILE A 1 434 ? 5.689 -14.990 -9.728 1.00 89.56 434 ILE A O 1
ATOM 3265 N N . VAL A 1 435 ? 4.138 -16.566 -10.110 1.00 89.06 435 VAL A N 1
ATOM 3266 C CA . VAL A 1 435 ? 3.715 -16.673 -8.718 1.00 89.06 435 VAL A CA 1
ATOM 3267 C C . VAL A 1 435 ? 4.728 -17.528 -7.968 1.00 89.06 435 VAL A C 1
ATOM 3269 O O . VAL A 1 435 ? 4.827 -18.729 -8.205 1.00 89.06 435 VAL A O 1
ATOM 3272 N N . THR A 1 436 ? 5.491 -16.922 -7.066 1.00 87.12 436 THR A N 1
ATOM 3273 C CA . THR A 1 436 ? 6.623 -17.581 -6.392 1.00 87.12 436 THR A CA 1
ATOM 3274 C C . THR A 1 436 ? 6.316 -18.028 -4.973 1.00 87.12 436 THR A C 1
ATOM 3276 O O . THR A 1 436 ? 6.962 -18.930 -4.455 1.00 87.12 436 THR A O 1
ATOM 3279 N N . ASN A 1 437 ? 5.338 -17.399 -4.333 1.00 87.31 437 ASN A N 1
ATOM 3280 C CA . ASN A 1 437 ? 4.988 -17.631 -2.938 1.00 87.31 437 ASN A CA 1
ATOM 3281 C C . ASN A 1 437 ? 3.544 -17.195 -2.679 1.00 87.31 437 ASN A C 1
ATOM 3283 O O . ASN A 1 437 ? 2.928 -16.522 -3.508 1.00 87.31 437 ASN A O 1
ATOM 3287 N N . ARG A 1 438 ? 3.022 -17.527 -1.498 1.00 89.00 438 ARG A N 1
ATOM 3288 C CA . ARG A 1 438 ? 1.802 -16.913 -0.971 1.00 89.00 438 ARG A CA 1
ATOM 3289 C C . ARG A 1 438 ? 2.176 -15.683 -0.147 1.00 89.00 438 ARG A C 1
ATOM 3291 O O . ARG A 1 438 ? 3.099 -15.733 0.666 1.00 89.00 438 ARG A O 1
ATOM 3298 N N . ALA A 1 439 ? 1.515 -14.558 -0.391 1.00 87.19 439 ALA A N 1
ATOM 3299 C CA . ALA A 1 439 ? 1.824 -13.310 0.296 1.00 87.19 439 ALA A CA 1
ATOM 3300 C C . ALA A 1 439 ? 1.407 -13.381 1.779 1.00 87.19 439 ALA A C 1
ATOM 3302 O O . ALA A 1 439 ? 0.376 -13.964 2.120 1.00 87.19 439 ALA A O 1
ATOM 3303 N N . GLY A 1 440 ? 2.199 -12.772 2.668 1.00 78.50 440 GLY A N 1
ATOM 3304 C CA . GLY A 1 440 ? 1.923 -12.723 4.112 1.00 78.50 440 GLY A CA 1
ATOM 3305 C C . GLY A 1 440 ? 2.297 -13.982 4.912 1.00 78.50 440 GLY A C 1
ATOM 3306 O O . GLY A 1 440 ? 1.989 -14.054 6.108 1.00 78.50 440 GLY A O 1
ATOM 3307 N N . GLU A 1 441 ? 2.956 -14.968 4.294 1.00 77.06 441 GLU A N 1
ATOM 3308 C CA . GLU A 1 441 ? 3.525 -16.132 4.988 1.00 77.06 441 GLU A CA 1
ATOM 3309 C C . GLU A 1 441 ? 4.900 -15.817 5.605 1.00 77.06 441 GLU A C 1
ATOM 3311 O O . GLU A 1 441 ? 5.756 -15.176 4.994 1.00 77.06 441 GLU A O 1
ATOM 3316 N N . THR A 1 442 ? 5.126 -16.302 6.830 1.00 53.28 442 THR A N 1
ATOM 3317 C CA . THR A 1 442 ? 6.244 -15.924 7.720 1.00 53.28 442 THR A CA 1
ATOM 3318 C C . THR A 1 442 ? 7.620 -16.461 7.314 1.00 53.28 442 THR A C 1
ATOM 3320 O O . THR A 1 442 ? 8.609 -16.121 7.955 1.00 53.28 442 THR A O 1
ATOM 3323 N N . HIS A 1 443 ? 7.702 -17.291 6.272 1.00 57.12 443 HIS A N 1
ATOM 3324 C CA . HIS A 1 443 ? 8.936 -17.961 5.838 1.00 57.12 443 HIS A CA 1
ATOM 3325 C C . HIS A 1 443 ? 9.339 -17.623 4.397 1.00 57.12 443 HIS A C 1
ATOM 3327 O O . HIS A 1 443 ? 10.069 -18.381 3.764 1.00 57.12 443 HIS A O 1
ATOM 3333 N N . THR A 1 444 ? 8.867 -16.494 3.864 1.00 63.81 444 THR A N 1
ATOM 3334 C CA . THR A 1 444 ? 9.260 -16.057 2.520 1.00 63.81 444 THR A CA 1
ATOM 3335 C C . THR A 1 444 ? 10.642 -15.403 2.571 1.00 63.81 444 THR A C 1
ATOM 3337 O O . THR A 1 444 ? 10.795 -14.315 3.123 1.00 63.81 444 THR A O 1
ATOM 3340 N N . ASP A 1 445 ? 11.647 -16.053 1.982 1.00 74.19 445 ASP A N 1
ATOM 3341 C CA . ASP A 1 445 ? 12.969 -15.475 1.734 1.00 74.19 445 ASP A CA 1
ATOM 3342 C C . ASP A 1 445 ? 13.244 -15.323 0.225 1.00 74.19 445 ASP A C 1
ATOM 3344 O O . ASP A 1 445 ? 12.591 -15.934 -0.625 1.00 74.19 445 ASP A O 1
ATOM 3348 N N . HIS A 1 446 ? 14.191 -14.446 -0.126 1.00 76.19 446 HIS A N 1
ATOM 3349 C CA . HIS A 1 446 ? 14.532 -14.149 -1.528 1.00 76.19 446 HIS A CA 1
ATOM 3350 C C . HIS A 1 446 ? 15.051 -15.383 -2.280 1.00 76.19 446 HIS A C 1
ATOM 3352 O O . HIS A 1 446 ? 14.769 -15.577 -3.459 1.00 76.19 446 HIS A O 1
ATOM 3358 N N . GLU A 1 447 ? 15.773 -16.256 -1.585 1.00 77.00 447 GLU A N 1
ATOM 3359 C CA . GLU A 1 447 ? 16.324 -17.497 -2.129 1.00 77.00 447 GLU A CA 1
ATOM 3360 C C . GLU A 1 447 ? 15.218 -18.477 -2.568 1.00 77.00 447 GLU A C 1
ATOM 3362 O O . GLU A 1 447 ? 15.306 -19.089 -3.636 1.00 77.00 447 GLU A O 1
ATOM 3367 N N . ALA A 1 448 ? 14.145 -18.611 -1.786 1.00 76.44 448 ALA A N 1
ATOM 3368 C CA . ALA A 1 448 ? 12.974 -19.409 -2.133 1.00 76.44 448 ALA A CA 1
ATOM 3369 C C . ALA A 1 448 ? 12.245 -18.844 -3.354 1.00 76.44 448 ALA A C 1
ATOM 3371 O O . ALA A 1 448 ? 11.888 -19.607 -4.254 1.00 76.44 448 ALA A O 1
ATOM 3372 N N . VAL A 1 449 ? 12.106 -17.517 -3.428 1.00 78.06 449 VAL A N 1
ATOM 3373 C CA . VAL A 1 449 ? 11.518 -16.828 -4.586 1.00 78.06 449 VAL A CA 1
ATOM 3374 C C . VAL A 1 449 ? 12.304 -17.135 -5.862 1.00 78.06 449 VAL A C 1
ATOM 3376 O O . VAL A 1 449 ? 11.706 -17.506 -6.872 1.00 78.06 449 VAL A O 1
ATOM 3379 N N . LEU A 1 450 ? 13.639 -17.054 -5.819 1.00 77.44 450 LEU A N 1
ATOM 3380 C CA . LEU A 1 450 ? 14.492 -17.376 -6.968 1.00 77.44 450 LEU A CA 1
ATOM 3381 C C . LEU A 1 450 ? 14.348 -18.840 -7.406 1.00 77.44 450 LEU A C 1
ATOM 3383 O O . LEU A 1 450 ? 14.255 -19.110 -8.606 1.00 77.44 450 LEU A O 1
ATOM 3387 N N . ARG A 1 451 ? 14.304 -19.783 -6.454 1.00 77.56 451 ARG A N 1
ATOM 3388 C CA . ARG A 1 451 ? 14.128 -21.212 -6.756 1.00 77.56 451 ARG A CA 1
ATOM 3389 C C . ARG A 1 451 ? 12.786 -21.501 -7.419 1.00 77.56 451 ARG A C 1
ATOM 3391 O O . ARG A 1 451 ? 12.757 -22.244 -8.400 1.00 77.56 451 ARG A O 1
ATOM 3398 N N . GLU A 1 452 ? 11.694 -20.929 -6.914 1.00 78.94 452 GLU A N 1
ATOM 3399 C CA . GLU A 1 452 ? 10.372 -21.186 -7.491 1.00 78.94 452 GLU A CA 1
ATOM 3400 C C . GLU A 1 452 ? 10.149 -20.483 -8.823 1.00 78.94 452 GLU A C 1
ATOM 3402 O O . GLU A 1 452 ? 9.593 -21.080 -9.746 1.00 78.94 452 GLU A O 1
ATOM 3407 N N . ALA A 1 453 ? 10.670 -19.267 -8.988 1.00 75.44 453 ALA A N 1
ATOM 3408 C CA . ALA A 1 453 ? 10.666 -18.609 -10.288 1.00 75.44 453 ALA A CA 1
ATOM 3409 C C . ALA A 1 453 ? 11.410 -19.444 -11.343 1.00 75.44 453 ALA A C 1
ATOM 3411 O O . ALA A 1 453 ? 10.896 -19.621 -12.447 1.00 75.44 453 ALA A O 1
ATOM 3412 N N . ALA A 1 454 ? 12.562 -20.031 -10.996 1.00 73.56 454 ALA A N 1
ATOM 3413 C CA . ALA A 1 454 ? 13.315 -20.894 -11.905 1.00 73.56 454 ALA A CA 1
ATOM 3414 C C . ALA A 1 454 ? 12.559 -22.187 -12.263 1.00 73.56 454 ALA A C 1
ATOM 3416 O O . ALA A 1 454 ? 12.600 -22.622 -13.415 1.00 73.56 454 ALA A O 1
ATOM 3417 N N . ARG A 1 455 ? 11.836 -22.788 -11.306 1.00 75.44 455 ARG A N 1
ATOM 3418 C CA . ARG A 1 455 ? 10.974 -23.960 -11.555 1.00 75.44 455 ARG A CA 1
ATOM 3419 C C . ARG A 1 455 ? 9.825 -23.625 -12.505 1.00 75.44 455 ARG A C 1
ATOM 3421 O O . ARG A 1 455 ? 9.607 -24.352 -13.472 1.00 75.44 455 ARG A O 1
ATOM 3428 N N . ALA A 1 456 ? 9.139 -22.508 -12.274 1.00 72.44 456 ALA A N 1
ATOM 3429 C CA . ALA A 1 456 ? 8.038 -22.049 -13.121 1.00 72.44 456 ALA A CA 1
ATOM 3430 C C . ALA A 1 456 ? 8.506 -21.620 -14.527 1.00 72.44 456 ALA A C 1
ATOM 3432 O O . ALA A 1 456 ? 7.785 -21.802 -15.511 1.00 72.44 456 ALA A O 1
ATOM 3433 N N . ALA A 1 457 ? 9.736 -21.102 -14.645 1.00 65.31 457 ALA A N 1
ATOM 3434 C CA . ALA A 1 457 ? 10.323 -20.649 -15.906 1.00 65.31 457 ALA A CA 1
ATOM 3435 C C . ALA A 1 457 ? 10.332 -21.737 -16.991 1.00 65.31 457 ALA A C 1
ATOM 3437 O O . ALA A 1 457 ? 10.077 -21.436 -18.157 1.00 65.31 457 ALA A O 1
ATOM 3438 N N . GLY A 1 458 ? 10.566 -23.000 -16.610 1.00 62.00 458 GLY A N 1
ATOM 3439 C CA . GLY A 1 458 ? 10.627 -24.135 -17.538 1.00 62.00 458 GLY A CA 1
ATOM 3440 C C . GLY A 1 458 ? 9.340 -24.367 -18.341 1.00 62.00 458 GLY A C 1
ATOM 3441 O O . GLY A 1 458 ? 9.407 -24.872 -19.456 1.00 62.00 458 GLY A O 1
ATOM 3442 N N . GLY A 1 459 ? 8.179 -23.950 -17.819 1.00 64.50 459 GLY A N 1
ATOM 3443 C CA . GLY A 1 459 ? 6.890 -23.997 -18.526 1.00 64.50 459 GLY A CA 1
ATOM 3444 C C . GLY A 1 459 ? 6.442 -22.656 -19.123 1.00 64.50 459 GLY A C 1
ATOM 3445 O O . GLY A 1 459 ? 5.478 -22.612 -19.887 1.00 64.50 459 GLY A O 1
ATOM 3446 N N . ALA A 1 460 ? 7.127 -21.555 -18.793 1.00 63.97 460 ALA A N 1
ATOM 3447 C CA . ALA A 1 460 ? 6.681 -20.196 -19.096 1.00 63.97 460 ALA A CA 1
ATOM 3448 C C . ALA A 1 460 ? 7.229 -19.621 -20.415 1.00 63.97 460 ALA A C 1
ATOM 3450 O O . ALA A 1 460 ? 6.758 -18.569 -20.841 1.00 63.97 460 ALA A O 1
ATOM 3451 N N . ALA A 1 461 ? 8.169 -20.283 -21.102 1.00 66.88 461 ALA A N 1
ATOM 3452 C CA . ALA A 1 461 ? 8.793 -19.759 -22.329 1.00 66.88 461 ALA A CA 1
ATOM 3453 C C . ALA A 1 461 ? 7.765 -19.294 -23.387 1.00 66.88 461 ALA A C 1
ATOM 3455 O O . ALA A 1 461 ? 7.879 -18.198 -23.937 1.00 66.88 461 ALA A O 1
ATOM 3456 N N . ARG A 1 462 ? 6.684 -20.064 -23.585 1.00 67.69 462 ARG A N 1
ATOM 3457 C CA . ARG A 1 462 ? 5.581 -19.719 -24.506 1.00 67.69 462 ARG A CA 1
ATOM 3458 C C . ARG A 1 462 ? 4.703 -18.551 -24.041 1.00 67.69 462 ARG A C 1
ATOM 3460 O O . ARG A 1 462 ? 4.058 -17.913 -24.864 1.00 67.69 462 ARG A O 1
ATOM 3467 N N . LEU A 1 463 ? 4.648 -18.280 -22.738 1.00 70.00 463 LEU A N 1
ATOM 3468 C CA . LEU A 1 463 ? 3.899 -17.155 -22.163 1.00 70.00 463 LEU A CA 1
ATOM 3469 C C . LEU A 1 463 ? 4.681 -15.842 -22.249 1.00 70.00 463 LEU A C 1
ATOM 3471 O O . LEU A 1 463 ? 4.077 -14.772 -22.310 1.00 70.00 463 LEU A O 1
ATOM 3475 N N . VAL A 1 464 ? 6.012 -15.927 -22.239 1.00 73.00 464 VAL A N 1
ATOM 3476 C CA . VAL A 1 464 ? 6.909 -14.769 -22.200 1.00 73.00 464 VAL A CA 1
ATOM 3477 C C . VAL A 1 464 ? 7.178 -14.205 -23.602 1.00 73.00 464 VAL A C 1
ATOM 3479 O O . VAL A 1 464 ? 7.364 -12.995 -23.755 1.00 73.00 464 VAL A O 1
ATOM 3482 N N . LEU A 1 465 ? 7.139 -15.047 -24.637 1.00 70.88 465 LEU A N 1
ATOM 3483 C CA . LEU A 1 465 ? 7.236 -14.589 -26.020 1.00 70.88 465 LEU A CA 1
ATOM 3484 C C . LEU A 1 465 ? 5.960 -13.816 -26.428 1.00 70.88 465 LEU A C 1
ATOM 3486 O O . LEU A 1 465 ? 4.847 -14.319 -26.241 1.00 70.88 465 LEU A O 1
ATOM 3490 N N . PRO A 1 466 ? 6.088 -12.583 -26.953 1.00 58.16 466 PRO A N 1
ATOM 3491 C CA . PRO A 1 466 ? 4.974 -11.878 -27.585 1.00 58.16 466 PRO A CA 1
ATOM 3492 C C . PRO A 1 466 ? 4.441 -12.691 -28.774 1.00 58.16 466 PRO A C 1
ATOM 3494 O O . PRO A 1 466 ? 5.247 -13.145 -29.591 1.00 58.16 466 PRO A O 1
ATOM 3497 N N . VAL A 1 467 ? 3.117 -12.881 -28.853 1.00 53.44 467 VAL A N 1
ATOM 3498 C CA . VAL A 1 467 ? 2.449 -13.497 -30.018 1.00 53.44 467 VAL A CA 1
ATOM 3499 C C . VAL A 1 467 ? 2.382 -12.486 -31.150 1.00 53.44 467 VAL A C 1
ATOM 3501 O O . VAL A 1 467 ? 1.928 -11.354 -30.870 1.00 53.44 467 VAL A O 1
#

Sequence (467 aa):
MGRVIARPFQGEPGSFVRTKGRRDFSVPPSGPTYLDRLQEHGVPVHGVGKVVDLFAGRGFSTTTQASGNADVLRAVGEALAEGHSGLIFANLVDFDMEWGHRNDAERFAAALVYLDNRLGRFLSLLEPTDALIITADHGCDPTTASTEHSREHVPLLLHLSDDTPAHRVRRGYFSDSGATVFALLTGWEPDLAGRDLRDIPASSRFLCSVQPGTGVPPAVPPRRRRRSRGAQRADARRAASNLSERLGDAPERAVILGSGLDALLAQIDAEAQCRFQHIHGWRDPGVAGHRGIVVVGRLEGVRAVFLSGRAHLYEGISPDALSLPIFSLREWGVEQVTLTYAAGALNDRGQAGSALVIGTVMDFQGFPGGSSRPTNLCIGPEPSVYAALPGPHYETRADVRVLAALGADVVGMSCAVEVRAARAAGLALRVVAIVTNRAGETHTDHEAVLREAARAAGGAARLVLPV

Nearest PDB structures (foldseek):
  4lrd-assembly1_A  TM=8.072E-01  e=1.740E-15  Bacillus cereus
  4lrb-assembly3_C  TM=8.227E-01  e=6.868E-15  Bacillus cereus
  3uny-assembly6_F  TM=8.158E-01  e=7.701E-15  Bacillus cereus
  3un3-assembly3_C  TM=8.289E-01  e=1.085E-14  Bacillus cereus
  4lr7-assembly3_C  TM=8.320E-01  e=3.218E-14  Bacillus cereus

Secondary structure (DSSP, 8-state):
--EEEE--EES-TT--EE-S--EEEEPPPSS--HHHHHHHTT--EEEETTHHHHTTTTT-SEEE---HHHHHHHHHHHHHHTT--SEEEE--THIIIIIITTT-HHHHHHHHHHHHHHHHHHHHH--TT-EEEEE-SSB--TTSS-SS--BS---EEEEESS---S-------THHHHHHHHHHHH-SPP-SSS--TTTSPPPTTTS---PPPSS----PPPPP-TTHHHHHHHHHHHHHHHHHHHH-SPPSEEEEE-TT-GGGGGGSEEEEEEEGGGSTT-----STT---EEEEEEETTEEEEEEE----GGGT--HHHHHHHHHHHHHHT--EEEEEEEEEESSTTS-TT-EEE-SEEEESTT--TT-SSPEEEE-SS---EEEE---SSPPPHHHHHHHHHTT-SEEES-SHHHHHHHHHHT-EEEEEEEEEEETT-TT--HHHHHHHHHHHHHHHHHHHS--

Mean predicted aligned error: 15.27 Å

Foldseek 3Di:
DFKDWDWDWDDDVVDTDTDPPIDIGGDAPPDDALLNVCVVLVAAEEEEDPVCVSRVNPSHPYYDHADAQVRRLVVLLVCLVVPPTGHYHYDHCCLQPVDLLQLNVVVNVVVVVVVVVSVVSSLVSDDQLDKDWDKDCADRNSPDPHSDGDGRDIDIDIDHSHPPDPDFDFDWDPSQVSQQSSCSRRVDHRPDPHHPRVPGDGDPPPLQQPFQDPDADAQDADDDDPPPVVVLLVLLLQLLVLCCVFPNAAAQEEFEDEAQLCLQVVQWAFPTKDAQVSGGLADAAPDPRAPRMWTFTDHPNGTHIYHRDAHAVVVVDDLSSRLSVLSSSLSNPHAAYEYEYEWAFLDPVQDQLDKDWAQWEFAPPPDDPPDPGTDIRGQHNGRAYEYAAQDDDFDAPVRSVVCVSNNHGIYDHDDPSNSSSCSNSNHNYIYMYRHQYHGNDPPDDSVSSSVSSNSSSVVCSVVRDDD

Solvent-accessible surface area (backbone atoms only — not comparable to full-atom values): 25682 Å² total; per-residue (Å²): 133,64,62,50,72,50,71,47,67,46,75,53,98,94,57,67,40,82,49,90,69,58,43,76,48,46,44,60,69,94,60,91,48,57,46,45,53,33,48,77,72,70,40,45,25,38,27,28,25,64,45,36,54,70,33,53,55,61,49,54,73,45,76,48,91,36,73,55,44,70,44,30,54,49,52,52,50,49,44,50,73,71,63,67,70,68,45,80,45,72,47,63,56,39,57,49,72,67,15,11,46,61,40,33,47,70,61,40,51,52,50,51,53,54,48,54,65,49,47,61,55,50,64,74,62,55,52,65,90,38,73,48,79,49,69,58,95,58,22,50,54,23,87,47,94,54,56,56,84,68,33,89,78,51,66,77,48,77,47,62,56,52,96,65,79,83,88,72,46,62,86,82,56,77,44,16,56,51,19,28,54,44,28,71,77,68,72,47,83,62,88,60,73,51,46,45,60,91,73,50,71,68,38,69,89,68,54,46,61,58,69,62,55,94,57,67,74,75,81,74,79,77,83,87,66,80,75,63,56,59,57,54,51,52,46,14,44,51,18,13,50,40,44,39,78,63,55,44,81,56,37,54,32,36,33,37,33,26,54,16,36,57,69,56,59,81,62,37,54,72,76,31,66,50,51,28,78,72,27,59,80,47,64,62,31,88,54,89,61,31,82,28,32,40,34,34,27,26,48,96,81,46,64,28,34,38,30,34,35,64,64,44,54,62,75,75,47,51,68,68,54,62,22,36,62,52,43,13,41,46,64,43,50,31,46,34,38,26,44,37,37,52,22,24,14,50,42,87,90,38,45,65,48,40,74,44,64,39,5,28,37,38,19,54,63,74,58,55,101,80,63,97,66,64,52,75,46,64,55,40,78,41,75,38,23,35,31,14,38,46,53,80,70,79,56,48,62,66,51,36,53,51,43,35,57,40,43,29,35,30,37,35,50,53,63,48,62,48,52,54,33,30,55,73,66,69,37,50,63,45,41,36,38,32,19,32,37,64,53,50,54,98,80,79,49,72,69,55,36,32,52,30,24,38,62,30,41,78,75,36,61,79,74,54,52,84,129

Radius of gyration: 28.2 Å; Cα contacts (8 Å, |Δi|>4): 919; chains: 1; bounding box: 60×65×73 Å